Protein AF-0000000077540718 (afdb_homodimer)

Foldseek 3Di:
DAQEEEEEDCPLLRVLQVLLLLQPGDQAHEYEYEYPPVVSLVVSCVVCVVSHHYHYDYALCVRLLRYLHYEYEDAELVVVCCQAPPCCRHNLVNCPHPCVVCQQLHEYEYAYQYALVSQVVRQVSSVVSSRHGYKDWHWDDGSVLQNVLAIATQIFADDFDPDPPGDPSNVVVLVSNSSRHDNVRYHHQHHRSRSSVVQLVVLLCLLLLLLVLLVVLLVCVVVPDDSQVVLVVCCVDPNNDDCCQAQNLAAPNHCNHCNVVVQADADALLCSLVSLVSNCVVCVVVPHHPVSSVVSNVLSVVLNPDPSRGNGHNSCVSVVVPRDRD/DAQEEEEEDCPLLRVLQLLLLLQPGDQAHEYEYEYPPVVSLVVSCVVCVVSHHYHYDYALCVRLLRYLHYEYEDAELVVVCCQAPPCCRHVLVNCPHPCVVCQQLHEYEYAYQYALVSQVVRQVSSVVSSRHGYKDWHWDDGSVLQNVLAIATQIFADDFDPDPPGDPSNVVVLVSNSSRHDNVRYHHQHHRSRSSVVQLVVLLCLLLLLLVLLVVLLVCVVVPDDSQVVLVVCCVDPNNDDCCQAQNLAAPNHCNHCNVVVQADADALLCSLVSLVSNCVVCVVVPHHPVSSVVSNVLSVVLNPDPSRGNGHNSCVSVVVPRDRD

pLDDT: mean 96.02, std 6.35, range [50.97, 98.94]

Organism: Fusarium solani (NCBI:txid169388)

Solvent-accessible surface area (backbone atoms only — not comparable to full-atom values): 31619 Å² total; per-residue (Å²): 85,86,66,14,34,17,41,36,28,52,51,78,50,25,42,25,31,51,51,28,35,57,72,62,44,59,52,86,30,43,39,32,35,31,43,97,55,56,67,49,48,54,52,47,42,72,72,49,38,87,63,28,52,58,43,79,48,94,33,45,15,56,29,47,59,52,16,38,34,35,38,35,36,53,86,37,50,68,50,50,45,43,42,40,61,29,78,78,43,0,33,62,54,29,58,84,40,96,50,39,90,48,21,71,63,20,36,33,44,35,32,39,77,45,52,43,66,57,51,41,53,52,33,49,54,32,45,75,64,50,50,22,47,56,28,35,30,22,67,45,66,58,51,67,18,18,58,70,23,50,15,32,33,27,26,8,32,61,71,77,65,90,49,95,87,48,58,67,61,56,53,49,47,54,52,58,50,44,35,29,16,33,81,92,38,60,41,56,46,52,36,69,28,34,8,33,41,49,50,32,33,25,42,30,37,30,54,49,47,43,53,44,47,22,44,31,52,27,30,34,41,68,76,65,43,54,66,61,60,49,50,50,51,27,62,75,40,62,34,19,34,40,39,60,73,56,43,24,40,51,53,68,64,36,74,86,10,28,30,44,53,80,16,38,89,59,60,37,20,52,52,44,39,60,47,35,45,45,26,34,50,52,16,50,74,67,68,27,76,39,54,51,46,56,40,44,43,65,53,28,55,53,41,31,71,30,84,87,33,44,81,19,15,48,44,45,50,16,54,75,55,64,26,80,77,129,84,86,65,14,36,17,41,35,30,52,50,78,50,27,42,25,30,51,52,27,37,56,73,62,46,60,53,86,30,42,39,32,36,31,42,97,55,56,67,47,50,53,53,49,40,71,72,48,38,87,62,28,53,60,44,79,49,93,32,43,14,56,30,47,59,53,17,39,33,36,37,35,35,52,88,37,51,68,50,50,45,44,41,39,62,29,79,77,44,0,34,60,54,28,58,82,38,96,50,38,91,49,23,70,63,20,37,35,42,36,32,37,76,47,52,42,66,58,50,42,53,53,33,48,53,32,46,77,66,50,51,22,49,55,29,34,29,21,64,46,64,55,50,68,17,18,56,70,22,52,15,31,33,30,26,8,31,63,71,76,65,92,48,94,85,48,57,68,61,57,52,49,49,54,54,57,50,44,35,27,15,33,82,91,36,60,44,57,44,52,35,70,28,33,9,33,40,49,50,30,32,26,41,30,36,29,53,47,47,44,53,44,47,23,45,32,52,27,32,32,42,67,75,66,42,55,67,59,60,50,50,51,51,27,62,74,41,63,34,19,34,40,39,59,72,55,43,24,39,52,53,69,65,35,73,86,9,26,31,44,53,80,15,37,80,67,60,39,21,52,52,44,39,59,47,34,44,45,27,34,52,52,16,50,74,67,67,28,77,40,55,50,46,55,41,42,41,65,52,28,56,52,41,32,72,29,82,87,33,42,81,19,15,49,43,43,50,16,54,75,53,64,26,79,78,129

InterPro domains:
  IPR002204 3-hydroxyisobutyrate dehydrogenase-related, conserved site [PS00895] (7-20)
  IPR006115 6-phosphogluconate dehydrogenase, NADP-binding [PF03446] (4-171)
  IPR008927 6-phosphogluconate dehydrogenase-like, C-terminal domain superfamily [SSF48179] (192-322)
  IPR013328 6-phosphogluconate dehydrogenase, domain 2 [G3DSA:1.10.1040.10] (197-323)
  IPR015815 3-hydroxyisobutyrate dehydrogenase-related [PIRSF000103] (1-318)
  IPR029154 3-hydroxyisobutyrate dehydrogenase-like, NAD-binding domain [PF14833] (193-320)
  IPR036291 NAD(P)-binding domain superfamily [SSF51735] (4-159)

Sequence (652 aa):
MENNIGFIGLGAMGYGMATNVRKQMDANATLYINDVFRPSCERFKDEFGHLGPIETVDSARSVAEKALTVISIVPSGGNVREVYLDAFNGILAARSSTAEPLNAQRLYLECSTIDVATAKDVGNALSQANMGLYVDSPVSGGVPAADKGTLSFLIGAPDVEDGAESDPVLKRLRLVAGYMGAADKAFFCGGLGNGLAAKICNNYLSCTILLANCEAMATGRRLGLDKHLLHKIIHNSTGQNFMADHVAPVPGVVPHAPSSNNYKLGFKSQMLPKDVGLGVDAARSVGIVPTIGEAAMTVFEKVAVDKECMDRDGSIIYKYLGGPLDMENNIGFIGLGAMGYGMATNVRKQMDANATLYINDVFRPSCERFKDEFGHLGPIETVDSARSVAEKALTVISIVPSGGNVREVYLDAFNGILAARSSTAEPLNAQRLYLECSTIDVATAKDVGNALSQANMGLYVDSPVSGGVPAADKGTLSFLIGAPDVEDGAESDPVLKRLRLVAGYMGAADKAFFCGGLGNGLAAKICNNYLSCTILLANCEAMATGRRLGLDKHLLHKIIHNSTGQNFMADHVAPVPGVVPHAPSSNNYKLGFKSQMLPKDVGLGVDAARSVGIVPTIGEAAMTVFEKVAVDKECMDRDGSIIYKYLGGPLD

Structure (mmCIF, N/CA/C/O backbone):
data_AF-0000000077540718-model_v1
#
loop_
_entity.id
_entity.type
_entity.pdbx_description
1 polymer '3-hydroxyisobutyrate dehydrogenase'
#
loop_
_atom_site.group_PDB
_atom_site.id
_atom_site.type_symbol
_atom_site.label_atom_id
_atom_site.label_alt_id
_atom_site.label_comp_id
_atom_site.label_asym_id
_atom_site.label_entity_id
_atom_site.label_seq_id
_atom_site.pdbx_PDB_ins_code
_atom_site.Cartn_x
_atom_site.Cartn_y
_atom_site.Cartn_z
_atom_site.occupancy
_atom_site.B_iso_or_equiv
_atom_site.auth_seq_id
_atom_site.auth_comp_id
_atom_site.auth_asym_id
_atom_site.auth_atom_id
_atom_site.pdbx_PDB_model_num
ATOM 1 N N . MET A 1 1 ? 6.879 -45.812 -10.992 1 78.12 1 MET A N 1
ATOM 2 C CA . MET A 1 1 ? 6.266 -44.625 -11.625 1 78.12 1 MET A CA 1
ATOM 3 C C . MET A 1 1 ? 5.492 -43.812 -10.602 1 78.12 1 MET A C 1
ATOM 5 O O . MET A 1 1 ? 5.516 -42.562 -10.656 1 78.12 1 MET A O 1
ATOM 9 N N . GLU A 1 2 ? 4.988 -44.562 -9.555 1 80.69 2 GLU A N 1
ATOM 10 C CA . GLU A 1 2 ? 4.117 -43.906 -8.578 1 80.69 2 GLU A CA 1
ATOM 11 C C . GLU A 1 2 ? 4.887 -42.906 -7.734 1 80.69 2 GLU A C 1
ATOM 13 O O . GLU A 1 2 ? 4.355 -41.844 -7.387 1 80.69 2 GLU A O 1
ATOM 18 N N . ASN A 1 3 ? 6.148 -43.125 -7.625 1 90.88 3 ASN A N 1
ATOM 19 C CA . ASN A 1 3 ? 6.938 -42.25 -6.766 1 90.88 3 ASN A CA 1
ATOM 20 C C . ASN A 1 3 ? 7.805 -41.281 -7.582 1 90.88 3 ASN A C 1
ATOM 22 O O . ASN A 1 3 ? 8.453 -40.406 -7.023 1 90.88 3 ASN A O 1
ATOM 26 N N . ASN A 1 4 ? 7.781 -41.5 -8.914 1 97 4 ASN A N 1
ATOM 27 C CA . ASN A 1 4 ? 8.523 -40.594 -9.758 1 97 4 ASN A CA 1
ATOM 28 C C . ASN A 1 4 ? 7.867 -39.219 -9.812 1 97 4 ASN A C 1
ATOM 30 O O . ASN A 1 4 ? 6.645 -39.094 -9.688 1 97 4 ASN A O 1
ATOM 34 N N . ILE A 1 5 ? 8.695 -38.219 -9.93 1 98.62 5 ILE A N 1
ATOM 35 C CA . ILE A 1 5 ? 8.203 -36.844 -10.078 1 98.62 5 ILE A CA 1
ATOM 36 C C . ILE A 1 5 ? 8.789 -36.219 -11.344 1 98.62 5 ILE A C 1
ATOM 38 O O . ILE A 1 5 ? 9.945 -36.469 -11.688 1 98.62 5 ILE A O 1
ATOM 42 N N . GLY A 1 6 ? 7.996 -35.594 -12.125 1 98.75 6 GLY A N 1
ATOM 43 C CA . GLY A 1 6 ? 8.438 -34.781 -13.242 1 98.75 6 GLY A CA 1
ATOM 44 C C . GLY A 1 6 ? 8.508 -33.312 -12.906 1 98.75 6 GLY A C 1
ATOM 45 O O . GLY A 1 6 ? 7.641 -32.781 -12.195 1 98.75 6 GLY A O 1
ATOM 46 N N . PHE A 1 7 ? 9.539 -32.594 -13.359 1 98.94 7 PHE A N 1
ATOM 47 C CA . PHE A 1 7 ? 9.68 -31.156 -13.18 1 98.94 7 PHE A CA 1
ATOM 48 C C . PHE A 1 7 ? 9.969 -30.469 -14.508 1 98.94 7 PHE A C 1
ATOM 50 O O . PHE A 1 7 ? 10.977 -30.75 -15.156 1 98.94 7 PHE A O 1
ATOM 57 N N . ILE A 1 8 ? 9.055 -29.594 -14.898 1 98.88 8 ILE A N 1
ATOM 58 C CA . ILE A 1 8 ? 9.172 -28.891 -16.172 1 98.88 8 ILE A CA 1
ATOM 59 C C . ILE A 1 8 ? 9.438 -27.406 -15.922 1 98.88 8 ILE A C 1
ATOM 61 O O . ILE A 1 8 ? 8.602 -26.703 -15.359 1 98.88 8 ILE A O 1
ATOM 65 N N . GLY A 1 9 ? 10.531 -26.891 -16.438 1 98.75 9 GLY A N 1
ATOM 66 C CA . GLY A 1 9 ? 10.961 -25.516 -16.219 1 98.75 9 GLY A CA 1
ATOM 67 C C . GLY A 1 9 ? 12.031 -25.391 -15.156 1 98.75 9 GLY A C 1
ATOM 68 O O . GLY A 1 9 ? 11.734 -25.484 -13.961 1 98.75 9 GLY A O 1
ATOM 69 N N . LEU A 1 10 ? 13.25 -25.156 -15.555 1 98.56 10 LEU A N 1
ATOM 70 C CA . LEU A 1 10 ? 14.383 -25.016 -14.648 1 98.56 10 LEU A CA 1
ATOM 71 C C . LEU A 1 10 ? 15.023 -23.641 -14.773 1 98.56 10 LEU A C 1
ATOM 73 O O . LEU A 1 10 ? 16.25 -23.531 -14.898 1 98.56 10 LEU A O 1
ATOM 77 N N . GLY A 1 11 ? 14.094 -22.641 -14.859 1 96.31 11 GLY A N 1
ATOM 78 C CA . GLY A 1 11 ? 14.539 -21.266 -14.82 1 96.31 11 GLY A CA 1
ATOM 79 C C . GLY A 1 11 ? 14.898 -20.797 -13.422 1 96.31 11 GLY A C 1
AT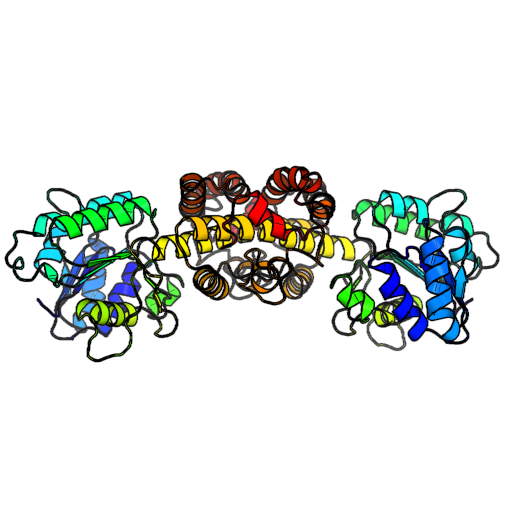OM 80 O O . GLY A 1 11 ? 15.281 -21.594 -12.57 1 96.31 11 GLY A O 1
ATOM 81 N N . ALA A 1 12 ? 14.773 -19.531 -13.203 1 92.75 12 ALA A N 1
ATOM 82 C CA . ALA A 1 12 ? 15.195 -18.906 -11.953 1 92.75 12 ALA A CA 1
ATOM 83 C C . ALA A 1 12 ? 14.477 -19.516 -10.758 1 92.75 12 ALA A C 1
ATOM 85 O O . ALA A 1 12 ? 15.102 -19.844 -9.742 1 92.75 12 ALA A O 1
ATOM 86 N N . MET A 1 13 ? 13.188 -19.703 -10.867 1 96 13 MET A N 1
ATOM 87 C CA . MET A 1 13 ? 12.391 -20.266 -9.781 1 96 13 MET A CA 1
ATOM 88 C C . MET A 1 13 ? 12.484 -21.781 -9.773 1 96 13 MET A C 1
ATOM 90 O O . MET A 1 13 ? 12.727 -22.391 -8.727 1 96 13 MET A O 1
ATOM 94 N N . GLY A 1 14 ? 12.367 -22.375 -10.945 1 98.56 14 GLY A N 1
ATOM 95 C CA . GLY A 1 14 ? 12.266 -23.828 -11.07 1 98.56 14 GLY A CA 1
ATOM 96 C C . GLY A 1 14 ? 13.508 -24.547 -10.594 1 98.56 14 GLY A C 1
ATOM 97 O O . GLY A 1 14 ? 13.414 -25.656 -10.055 1 98.56 14 GLY A O 1
ATOM 98 N N . TYR A 1 15 ? 14.625 -23.938 -10.805 1 98.44 15 TYR A N 1
ATOM 99 C CA . TYR A 1 15 ? 15.875 -24.594 -10.438 1 98.44 15 TYR A CA 1
ATOM 100 C C . TYR A 1 15 ? 15.922 -24.891 -8.945 1 98.44 15 TYR A C 1
ATOM 102 O O . TYR A 1 15 ? 16.156 -26.031 -8.539 1 98.44 15 TYR A O 1
ATOM 110 N N . GLY A 1 16 ? 15.648 -23.891 -8.109 1 98.44 16 GLY A N 1
ATOM 111 C CA . GLY A 1 16 ? 15.617 -24.078 -6.668 1 98.44 16 GLY A CA 1
ATOM 112 C C . GLY A 1 16 ? 14.5 -25 -6.219 1 98.44 16 GLY A C 1
ATOM 113 O O . GLY A 1 16 ? 14.695 -25.844 -5.34 1 98.44 16 GLY A O 1
ATOM 114 N N . MET A 1 17 ? 13.359 -24.906 -6.848 1 98.81 17 MET A N 1
ATOM 115 C CA . MET A 1 17 ? 12.219 -25.75 -6.527 1 98.81 17 MET A CA 1
ATOM 116 C C . MET A 1 17 ? 12.539 -27.219 -6.805 1 98.81 17 MET A C 1
ATOM 118 O O . MET A 1 17 ? 12.328 -28.078 -5.941 1 98.81 17 MET A O 1
ATOM 122 N N . ALA A 1 18 ? 13.102 -27.5 -7.969 1 98.88 18 ALA A N 1
ATOM 123 C CA . ALA A 1 18 ? 13.453 -28.875 -8.352 1 98.88 18 ALA A CA 1
ATOM 124 C C . ALA A 1 18 ? 14.5 -29.453 -7.41 1 98.88 18 ALA A C 1
ATOM 126 O O . ALA A 1 18 ? 14.469 -30.641 -7.09 1 98.88 18 ALA A O 1
ATOM 127 N N . THR A 1 19 ? 15.422 -28.578 -6.996 1 98.75 19 THR A N 1
ATOM 128 C CA . THR A 1 19 ? 16.438 -29 -6.043 1 98.75 19 THR A CA 1
ATOM 129 C C . THR A 1 19 ? 15.797 -29.5 -4.75 1 98.75 19 THR A C 1
ATOM 131 O O . THR A 1 19 ? 16.141 -30.562 -4.242 1 98.75 19 THR A O 1
ATOM 134 N N . ASN A 1 20 ? 14.883 -28.766 -4.258 1 98.75 20 ASN A N 1
ATOM 135 C CA . ASN A 1 20 ? 14.219 -29.141 -3.012 1 98.75 20 ASN A CA 1
ATOM 136 C C . ASN A 1 20 ? 13.383 -30.406 -3.184 1 98.75 20 ASN A C 1
ATOM 138 O O . ASN A 1 20 ? 13.312 -31.234 -2.273 1 98.75 20 ASN A O 1
ATOM 142 N N . VAL A 1 21 ? 12.758 -30.562 -4.355 1 98.81 21 VAL A N 1
ATOM 143 C CA . VAL A 1 21 ? 12.016 -31.781 -4.652 1 98.81 21 VAL A CA 1
ATOM 144 C C . VAL A 1 21 ? 12.961 -32.969 -4.617 1 98.81 21 VAL A C 1
ATOM 146 O O . VAL A 1 21 ? 12.68 -33.969 -3.941 1 98.81 21 VAL A O 1
ATOM 149 N N . ARG A 1 22 ? 14.07 -32.875 -5.285 1 98.69 22 ARG A N 1
ATOM 150 C CA . ARG A 1 22 ? 15.016 -33.969 -5.348 1 98.69 22 ARG A CA 1
ATOM 151 C C . ARG A 1 22 ? 15.516 -34.344 -3.957 1 98.69 22 ARG A C 1
ATOM 153 O O . ARG A 1 22 ? 15.656 -35.531 -3.641 1 98.69 22 ARG A O 1
ATOM 160 N N . LYS A 1 23 ? 15.695 -33.375 -3.104 1 98.31 23 LYS A N 1
ATOM 161 C CA . LYS A 1 23 ? 16.203 -33.594 -1.753 1 98.31 23 LYS A CA 1
ATOM 162 C C . LYS A 1 23 ? 15.195 -34.344 -0.894 1 98.31 23 LYS A C 1
ATOM 164 O O . LYS A 1 23 ? 15.562 -35.094 -0.001 1 98.31 23 LYS A O 1
ATOM 169 N N . GLN A 1 24 ? 13.969 -34.156 -1.213 1 97.62 24 GLN A N 1
ATOM 170 C CA . GLN A 1 24 ? 12.945 -34.562 -0.272 1 97.62 24 GLN A CA 1
ATOM 171 C C . GLN A 1 24 ? 12.211 -35.812 -0.786 1 97.62 24 GLN A C 1
ATOM 173 O O . GLN A 1 24 ? 11.656 -36.594 0.001 1 97.62 24 GLN A O 1
ATOM 178 N N . MET A 1 25 ? 12.203 -36 -2.102 1 97.81 25 MET A N 1
ATOM 179 C CA . MET A 1 25 ? 11.453 -37.094 -2.668 1 97.81 25 MET A CA 1
ATOM 180 C C . MET A 1 25 ? 12.117 -38.438 -2.33 1 97.81 25 MET A C 1
ATOM 182 O O . MET A 1 25 ? 13.211 -38.469 -1.759 1 97.81 25 MET A O 1
ATOM 186 N N . ASP A 1 26 ? 11.43 -39.531 -2.625 1 96.5 26 ASP A N 1
ATOM 187 C CA . ASP A 1 26 ? 12.016 -40.844 -2.475 1 96.5 26 ASP A CA 1
ATOM 188 C C . ASP A 1 26 ? 13.352 -40.938 -3.205 1 96.5 26 ASP A C 1
ATOM 190 O O . ASP A 1 26 ? 13.414 -40.75 -4.422 1 96.5 26 ASP A O 1
ATOM 194 N N . ALA A 1 27 ? 14.359 -41.344 -2.465 1 95.75 27 ALA A N 1
ATOM 195 C CA . ALA A 1 27 ? 15.727 -41.344 -2.99 1 95.75 27 ALA A CA 1
ATOM 196 C C . ALA A 1 27 ? 15.883 -42.344 -4.125 1 95.75 27 ALA A C 1
ATOM 198 O O . ALA A 1 27 ? 16.75 -42.188 -4.988 1 95.75 27 ALA A O 1
ATOM 199 N N . ASN A 1 28 ? 14.992 -43.281 -4.09 1 96.88 28 ASN A N 1
ATOM 200 C CA . ASN A 1 28 ? 15.102 -44.344 -5.098 1 96.88 28 ASN A CA 1
ATOM 201 C C . ASN A 1 28 ? 14.25 -44.031 -6.32 1 96.88 28 ASN A C 1
ATOM 203 O O . ASN A 1 28 ? 14.367 -44.688 -7.352 1 96.88 28 ASN A O 1
ATOM 207 N N . ALA A 1 29 ? 13.406 -43.031 -6.227 1 97.94 29 ALA A N 1
ATOM 208 C CA . ALA A 1 29 ? 12.562 -42.656 -7.355 1 97.94 29 ALA A CA 1
ATOM 209 C C . ALA A 1 29 ? 13.305 -41.719 -8.312 1 97.94 29 ALA A C 1
ATOM 211 O O . ALA A 1 29 ? 14.305 -41.125 -7.934 1 97.94 29 ALA A O 1
ATOM 212 N N . THR A 1 30 ? 12.852 -41.656 -9.516 1 98.56 30 THR A N 1
ATOM 213 C CA . THR A 1 30 ? 13.516 -40.844 -10.531 1 98.56 30 THR A CA 1
ATOM 214 C C . THR A 1 30 ? 12.844 -39.469 -10.648 1 98.56 30 THR A C 1
ATOM 216 O O . THR A 1 30 ? 11.617 -39.375 -10.648 1 98.56 30 THR A O 1
ATOM 219 N N . LEU A 1 31 ? 13.648 -38.469 -10.617 1 98.81 31 LEU A N 1
ATOM 220 C CA . LEU A 1 31 ? 13.195 -37.125 -11.016 1 98.81 31 LEU A CA 1
ATOM 221 C C . LEU A 1 31 ? 13.414 -36.906 -12.508 1 98.81 31 LEU A C 1
ATOM 223 O O . LEU A 1 31 ? 14.547 -36.844 -12.977 1 98.81 31 LEU A O 1
ATOM 227 N N . TYR A 1 32 ? 12.359 -36.812 -13.227 1 98.75 32 TYR A N 1
ATOM 228 C CA . TYR A 1 32 ? 12.438 -36.5 -14.656 1 98.75 32 TYR A CA 1
ATOM 229 C C . TYR A 1 32 ? 12.352 -35 -14.891 1 98.75 32 TYR A C 1
ATOM 231 O O . TYR A 1 32 ? 11.383 -34.375 -14.492 1 98.75 32 TYR A O 1
ATOM 239 N N . ILE A 1 33 ? 13.383 -34.406 -15.562 1 98.88 33 ILE A N 1
ATOM 240 C CA . ILE A 1 33 ? 13.43 -32.969 -15.703 1 98.88 33 ILE A CA 1
ATOM 241 C C . ILE A 1 33 ? 13.398 -32.594 -17.188 1 98.88 33 ILE A C 1
ATOM 243 O O . ILE A 1 33 ? 13.914 -33.344 -18.031 1 98.88 33 ILE A O 1
ATOM 247 N N . ASN A 1 34 ? 12.695 -31.531 -17.484 1 98.75 34 ASN A N 1
ATOM 248 C CA . ASN A 1 34 ? 12.57 -30.969 -18.828 1 98.75 34 ASN A CA 1
ATOM 249 C C . ASN A 1 34 ? 12.633 -29.438 -18.797 1 98.75 34 ASN A C 1
ATOM 251 O O . ASN A 1 34 ? 12.031 -28.812 -17.938 1 98.75 34 ASN A O 1
ATOM 255 N N . ASP A 1 35 ? 13.43 -28.844 -19.656 1 98.44 35 ASP A N 1
ATOM 256 C CA . ASP A 1 35 ? 13.508 -27.406 -19.922 1 98.44 35 ASP A CA 1
ATOM 257 C C . ASP A 1 35 ? 13.805 -27.125 -21.391 1 98.44 35 ASP A C 1
ATOM 259 O O . ASP A 1 35 ? 14.57 -27.859 -22.016 1 98.44 35 ASP A O 1
ATOM 263 N N . VAL A 1 36 ? 13.211 -26.094 -21.906 1 96.69 36 VAL A N 1
ATOM 264 C CA . VAL A 1 36 ? 13.445 -25.734 -23.297 1 96.69 36 VAL A CA 1
ATOM 265 C C . VAL A 1 36 ? 14.914 -25.359 -23.5 1 96.69 36 VAL A C 1
ATOM 267 O O . VAL A 1 36 ? 15.445 -25.484 -24.609 1 96.69 36 VAL A O 1
ATOM 270 N N . PHE A 1 37 ? 15.547 -24.906 -22.438 1 96.94 37 PHE A N 1
ATOM 271 C CA . PHE A 1 37 ? 16.984 -24.641 -22.438 1 96.94 37 PHE A CA 1
ATOM 272 C C . PHE A 1 37 ? 17.75 -25.828 -21.875 1 96.94 37 PHE A C 1
ATOM 274 O O . PHE A 1 37 ? 18.078 -25.844 -20.688 1 96.94 37 PHE A O 1
ATOM 281 N N . ARG A 1 38 ? 18.266 -26.719 -22.625 1 96.25 38 ARG A N 1
ATOM 282 C CA . ARG A 1 38 ? 18.828 -28.016 -22.281 1 96.25 38 ARG A CA 1
ATOM 283 C C . ARG A 1 38 ? 19.984 -27.859 -21.312 1 96.25 38 ARG A C 1
ATOM 285 O O . ARG A 1 38 ? 20.172 -28.672 -20.406 1 96.25 38 ARG A O 1
ATOM 292 N N . PRO A 1 39 ? 20.766 -26.844 -21.453 1 97.75 39 PRO A N 1
ATOM 293 C CA . PRO A 1 39 ? 21.906 -26.703 -20.547 1 97.75 39 PRO A CA 1
ATOM 294 C C . PRO A 1 39 ? 21.484 -26.578 -19.078 1 97.75 39 PRO A C 1
ATOM 296 O O . PRO A 1 39 ? 22.234 -26.969 -18.188 1 97.75 39 PRO A O 1
ATOM 299 N N . SER A 1 40 ? 20.312 -26.078 -18.844 1 98.12 40 SER A N 1
ATOM 300 C CA . SER A 1 40 ? 19.812 -26.031 -17.469 1 98.12 40 SER A CA 1
ATOM 301 C C . SER A 1 40 ? 19.625 -27.438 -16.906 1 98.12 40 SER A C 1
ATOM 303 O O . SER A 1 40 ? 19.906 -27.672 -15.727 1 98.12 40 SER A O 1
ATOM 305 N N . CYS A 1 41 ? 19.172 -28.359 -17.703 1 98.44 41 CYS A N 1
ATOM 306 C CA . CYS A 1 41 ? 18.984 -29.75 -17.281 1 98.44 41 CYS A CA 1
ATOM 307 C C . CYS A 1 41 ? 20.312 -30.422 -17 1 98.44 41 CYS A C 1
ATOM 309 O O . CYS A 1 41 ? 20.469 -31.141 -16.016 1 98.44 41 CYS A O 1
ATOM 311 N N . GLU A 1 42 ? 21.234 -30.156 -17.906 1 98.06 42 GLU A N 1
ATOM 312 C CA . GLU A 1 42 ? 22.562 -30.766 -17.75 1 98.06 42 GLU A CA 1
ATOM 313 C C . GLU A 1 42 ? 23.234 -30.297 -16.453 1 98.06 42 GLU A C 1
ATOM 315 O O . GLU A 1 42 ? 23.781 -31.094 -15.703 1 98.06 42 GLU A O 1
ATOM 320 N N . ARG A 1 43 ? 23.141 -29 -16.266 1 98.5 43 ARG A N 1
ATOM 321 C CA . ARG A 1 43 ? 23.719 -28.438 -15.047 1 98.5 43 ARG A CA 1
ATOM 322 C C . ARG A 1 43 ? 23.047 -29.031 -13.812 1 98.5 43 ARG A C 1
ATOM 324 O O . ARG A 1 43 ? 23.734 -29.359 -12.836 1 98.5 43 ARG A O 1
ATOM 331 N N . PHE A 1 44 ? 21.797 -29.188 -13.852 1 98.75 44 PHE A N 1
ATOM 332 C CA . PHE A 1 44 ? 21.031 -29.719 -12.727 1 98.75 44 PHE A CA 1
ATOM 333 C C . PHE A 1 44 ? 21.453 -31.141 -12.43 1 98.75 44 PHE A C 1
ATOM 335 O O . PHE A 1 44 ? 21.672 -31.5 -11.266 1 98.75 44 PHE A O 1
ATOM 342 N N . LYS A 1 45 ? 21.516 -31.969 -13.406 1 98.19 45 LYS A N 1
ATOM 343 C CA . LYS A 1 45 ? 21.922 -33.375 -13.25 1 98.19 45 LYS A CA 1
ATOM 344 C C . LYS A 1 45 ? 23.328 -33.469 -12.688 1 98.19 45 LYS A C 1
ATOM 346 O O . LYS A 1 45 ? 23.594 -34.312 -11.82 1 98.19 45 LYS A O 1
ATOM 351 N N . ASP A 1 46 ? 24.203 -32.656 -13.172 1 98.06 46 ASP A N 1
ATOM 352 C CA . ASP A 1 46 ? 25.594 -32.688 -12.711 1 98.06 46 ASP A CA 1
ATOM 353 C C . ASP A 1 46 ? 25.672 -32.312 -11.227 1 98.06 46 ASP A C 1
ATOM 355 O O . ASP A 1 46 ? 26.438 -32.906 -10.477 1 98.06 46 ASP A O 1
ATOM 359 N N . GLU A 1 47 ? 24.875 -31.359 -10.883 1 98.25 47 GLU A N 1
ATOM 360 C CA . GLU A 1 47 ? 24.984 -30.828 -9.531 1 98.25 47 GLU A CA 1
ATOM 361 C C . GLU A 1 47 ? 24.266 -31.719 -8.516 1 98.25 47 GLU A C 1
ATOM 363 O O . GLU A 1 47 ? 24.703 -31.844 -7.375 1 98.25 47 GLU A O 1
ATOM 368 N N . PHE A 1 48 ? 23.203 -32.406 -8.938 1 98.19 48 PHE A N 1
ATOM 369 C CA . PHE A 1 48 ? 22.359 -33 -7.914 1 98.19 48 PHE A CA 1
ATOM 370 C C . PHE A 1 48 ? 22.156 -34.5 -8.18 1 98.19 48 PHE A C 1
ATOM 372 O O . PHE A 1 48 ? 21.422 -35.156 -7.457 1 98.19 48 PHE A O 1
ATOM 379 N N . GLY A 1 49 ? 22.812 -35.031 -9.172 1 97.25 49 GLY A N 1
ATOM 380 C CA . GLY A 1 49 ? 22.688 -36.438 -9.523 1 97.25 49 GLY A CA 1
ATOM 381 C C . GLY A 1 49 ? 23.094 -37.375 -8.406 1 97.25 49 GLY A C 1
ATOM 382 O O . GLY A 1 49 ? 22.688 -38.531 -8.383 1 97.25 49 GLY A O 1
ATOM 383 N N . HIS A 1 50 ? 23.875 -36.875 -7.5 1 97.31 50 HIS A N 1
ATOM 384 C CA . HIS A 1 50 ? 24.359 -37.688 -6.398 1 97.31 50 HIS A CA 1
ATOM 385 C C . HIS A 1 50 ? 23.266 -37.938 -5.375 1 97.31 50 HIS A C 1
ATOM 387 O O . HIS A 1 50 ? 23.359 -38.875 -4.562 1 97.31 50 HIS A O 1
ATOM 393 N N . LEU A 1 51 ? 22.172 -37.219 -5.402 1 97.38 51 LEU A N 1
ATOM 394 C CA . LEU A 1 51 ? 21.094 -37.312 -4.422 1 97.38 51 LEU A CA 1
ATOM 395 C C . LEU A 1 51 ? 20.125 -38.438 -4.793 1 97.38 51 LEU A C 1
ATOM 397 O O . LEU A 1 51 ? 19.359 -38.906 -3.953 1 97.38 51 LEU A O 1
ATOM 401 N N . GLY A 1 52 ? 20.141 -38.875 -6.039 1 97.44 52 GLY A N 1
ATOM 402 C CA . GLY A 1 52 ? 19.25 -39.875 -6.605 1 97.44 52 GLY A CA 1
ATOM 403 C C . GLY A 1 52 ? 19.156 -39.812 -8.117 1 97.44 52 GLY A C 1
ATOM 404 O O . GLY A 1 52 ? 19.766 -38.938 -8.742 1 97.44 52 GLY A O 1
ATOM 405 N N . PRO A 1 53 ? 18.422 -40.719 -8.688 1 98.31 53 PRO A N 1
ATOM 406 C CA . PRO A 1 53 ? 18.344 -40.719 -10.148 1 98.31 53 PRO A CA 1
ATOM 407 C C . PRO A 1 53 ? 17.656 -39.5 -10.711 1 98.31 53 PRO A C 1
ATOM 409 O O . PRO A 1 53 ? 16.562 -39.125 -10.266 1 98.31 53 PRO A O 1
ATOM 412 N N . ILE A 1 54 ? 18.312 -38.844 -11.625 1 98.69 54 ILE A N 1
ATOM 413 C CA . ILE A 1 54 ? 17.797 -37.719 -12.391 1 98.69 54 ILE A CA 1
ATOM 414 C C . ILE A 1 54 ? 17.922 -38 -13.883 1 98.69 54 ILE A C 1
ATOM 416 O O . ILE A 1 54 ? 19 -38.344 -14.367 1 98.69 54 ILE A O 1
ATOM 420 N N . GLU A 1 55 ? 16.875 -37.906 -14.578 1 98.56 55 GLU A N 1
ATOM 421 C CA . GLU A 1 55 ? 16.891 -38.156 -16.016 1 98.56 55 GLU A CA 1
ATOM 422 C C . GLU A 1 55 ? 16.359 -36.938 -16.781 1 98.56 55 GLU A C 1
ATOM 424 O O . GLU A 1 55 ? 15.289 -36.406 -16.453 1 98.56 55 GLU A O 1
ATOM 429 N N . THR A 1 56 ? 17.094 -36.5 -17.766 1 98.5 56 THR A N 1
ATOM 430 C CA . THR A 1 56 ? 16.625 -35.438 -18.672 1 98.5 56 THR A CA 1
ATOM 431 C C . THR A 1 56 ? 15.789 -36.031 -19.797 1 98.5 56 THR A C 1
ATOM 433 O O . THR A 1 56 ? 16.188 -37 -20.438 1 98.5 56 THR A O 1
ATOM 436 N N . VAL A 1 57 ? 14.68 -35.438 -19.984 1 97.75 57 VAL A N 1
ATOM 437 C CA . VAL A 1 57 ? 13.844 -35.906 -21.094 1 97.75 57 VAL A CA 1
ATOM 438 C C . VAL A 1 57 ? 13.562 -34.719 -22.031 1 97.75 57 VAL A C 1
ATOM 440 O O . VAL A 1 57 ? 13.758 -33.562 -21.672 1 97.75 57 VAL A O 1
ATOM 443 N N . ASP A 1 58 ? 12.945 -34.969 -23.219 1 96.12 58 ASP A N 1
ATOM 444 C CA . ASP A 1 58 ? 13.008 -34 -24.297 1 96.12 58 ASP A CA 1
ATOM 445 C C . ASP A 1 58 ? 11.664 -33.312 -24.484 1 96.12 58 ASP A C 1
ATOM 447 O O . ASP A 1 58 ? 11.555 -32.375 -25.297 1 96.12 58 ASP A O 1
ATOM 451 N N . SER A 1 59 ? 10.641 -33.781 -23.766 1 97.81 59 SER A N 1
ATOM 452 C CA . SER A 1 59 ? 9.328 -33.156 -23.922 1 97.81 59 SER A CA 1
ATOM 453 C C . SER A 1 59 ? 8.484 -33.312 -22.672 1 97.81 59 SER A C 1
ATOM 455 O O . SER A 1 59 ? 8.742 -34.188 -21.844 1 97.81 59 SER A O 1
ATOM 457 N N . ALA A 1 60 ? 7.449 -32.438 -22.594 1 98.56 60 ALA A N 1
ATOM 458 C CA . ALA A 1 60 ? 6.488 -32.562 -21.5 1 98.56 60 ALA A CA 1
ATOM 459 C C . ALA A 1 60 ? 5.746 -33.906 -21.578 1 98.56 60 ALA A C 1
ATOM 461 O O . ALA A 1 60 ? 5.434 -34.5 -20.547 1 98.56 60 ALA A O 1
ATOM 462 N N . ARG A 1 61 ? 5.508 -34.375 -22.781 1 98 61 ARG A N 1
ATOM 463 C CA . ARG A 1 61 ? 4.895 -35.688 -22.984 1 98 61 ARG A CA 1
ATOM 464 C C . ARG A 1 61 ? 5.73 -36.781 -22.328 1 98 61 ARG A C 1
ATOM 466 O O . ARG A 1 61 ? 5.199 -37.625 -21.609 1 98 61 ARG A O 1
ATOM 473 N N . SER A 1 62 ? 7.016 -36.719 -22.578 1 97.62 62 SER A N 1
ATOM 474 C CA . SER A 1 62 ? 7.914 -37.719 -22.047 1 97.62 62 SER A CA 1
ATOM 475 C C . SER A 1 62 ? 7.922 -37.719 -20.516 1 97.62 62 SER A C 1
ATOM 477 O O . SER A 1 62 ? 8.016 -38.75 -19.875 1 97.62 62 SER A O 1
ATOM 479 N N . VAL A 1 63 ? 7.812 -36.531 -19.938 1 97.81 63 VAL A N 1
ATOM 480 C CA . VAL A 1 63 ? 7.715 -36.406 -18.484 1 97.81 63 VAL A CA 1
ATOM 481 C C . VAL A 1 63 ? 6.465 -37.125 -17.984 1 97.81 63 VAL A C 1
ATOM 483 O O . VAL A 1 63 ? 6.535 -37.938 -17.062 1 97.81 63 VAL A O 1
ATOM 486 N N . ALA A 1 64 ? 5.379 -36.875 -18.656 1 96.81 64 ALA A N 1
ATOM 487 C CA . ALA A 1 64 ? 4.09 -37.406 -18.234 1 96.81 64 ALA A CA 1
ATOM 488 C C . ALA A 1 64 ? 4.027 -38.906 -18.438 1 96.81 64 ALA A C 1
ATOM 490 O O . ALA A 1 64 ? 3.324 -39.625 -17.703 1 96.81 64 ALA A O 1
ATOM 491 N N . GLU A 1 65 ? 4.805 -39.438 -19.312 1 96.12 65 GLU A N 1
ATOM 492 C CA . GLU A 1 65 ? 4.832 -40.875 -19.562 1 96.12 65 GLU A CA 1
ATOM 493 C C . GLU A 1 65 ? 5.594 -41.625 -18.469 1 96.12 65 GLU A C 1
ATOM 495 O O . GLU A 1 65 ? 5.453 -42.844 -18.312 1 96.12 65 GLU A O 1
ATOM 500 N N . LYS A 1 66 ? 6.285 -40.812 -17.672 1 96.12 66 LYS A N 1
ATOM 501 C CA . LYS A 1 66 ? 7.211 -41.469 -16.75 1 96.12 66 LYS A CA 1
ATOM 502 C C . LYS A 1 66 ? 6.895 -41.125 -15.297 1 96.12 66 LYS A C 1
ATOM 504 O O . LYS A 1 66 ? 7.383 -41.781 -14.367 1 96.12 66 LYS A O 1
ATOM 509 N N . ALA A 1 67 ? 6.078 -40.156 -15.102 1 96.62 67 ALA A N 1
ATOM 510 C CA . ALA A 1 67 ? 5.777 -39.688 -13.75 1 96.62 67 ALA A CA 1
ATOM 511 C C . ALA A 1 67 ? 4.293 -39.375 -13.594 1 96.62 67 ALA A C 1
ATOM 513 O O . ALA A 1 67 ? 3.686 -38.781 -14.484 1 96.62 67 ALA A O 1
ATOM 514 N N . LEU A 1 68 ? 3.734 -39.719 -12.453 1 95.19 68 LEU A N 1
ATOM 515 C CA . LEU A 1 68 ? 2.326 -39.438 -12.18 1 95.19 68 LEU A CA 1
ATOM 516 C C . LEU A 1 68 ? 2.15 -38.094 -11.531 1 95.19 68 LEU A C 1
ATOM 518 O O . LEU A 1 68 ? 1.04 -37.531 -11.492 1 95.19 68 LEU A O 1
ATOM 522 N N . THR A 1 69 ? 3.219 -37.531 -10.938 1 97.94 69 THR A N 1
ATOM 523 C CA . THR A 1 69 ? 3.234 -36.188 -10.383 1 97.94 69 THR A CA 1
ATOM 524 C C . THR A 1 69 ? 4.152 -35.281 -11.195 1 97.94 69 THR A C 1
ATOM 526 O O . THR A 1 69 ? 5.336 -35.562 -11.359 1 97.94 69 THR A O 1
ATOM 529 N N . VAL A 1 70 ? 3.545 -34.219 -11.766 1 98.69 70 VAL A N 1
ATOM 530 C CA . VAL A 1 70 ? 4.316 -33.312 -12.578 1 98.69 70 VAL A CA 1
ATOM 531 C C . VAL A 1 70 ? 4.188 -31.891 -12 1 98.69 70 VAL A C 1
ATOM 533 O O . VAL A 1 70 ? 3.084 -31.438 -11.695 1 98.69 70 VAL A O 1
ATOM 536 N N . ILE A 1 71 ? 5.324 -31.219 -11.797 1 98.94 71 ILE A N 1
ATOM 537 C CA . ILE A 1 71 ? 5.398 -29.812 -11.406 1 98.94 71 ILE A CA 1
ATOM 538 C C . ILE A 1 71 ? 5.906 -28.984 -12.578 1 98.94 71 ILE A C 1
ATOM 540 O O . ILE A 1 71 ? 6.859 -29.359 -13.266 1 98.94 71 ILE A O 1
ATOM 544 N N . SER A 1 72 ? 5.242 -27.938 -12.914 1 98.94 72 SER A N 1
ATOM 545 C CA . SER A 1 72 ? 5.703 -27.062 -13.984 1 98.94 72 SER A CA 1
ATOM 546 C C . SER A 1 72 ? 5.711 -25.594 -13.539 1 98.94 72 SER A C 1
ATOM 548 O O . SER A 1 72 ? 4.867 -25.188 -12.734 1 98.94 72 SER A O 1
ATOM 550 N N . ILE A 1 73 ? 6.668 -24.828 -13.977 1 98.81 73 ILE A N 1
ATOM 551 C CA . ILE A 1 73 ? 6.773 -23.391 -13.789 1 98.81 73 ILE A CA 1
ATOM 552 C C . ILE A 1 73 ? 7.504 -22.766 -14.977 1 98.81 73 ILE A C 1
ATOM 554 O O . ILE A 1 73 ? 8.711 -22.953 -15.133 1 98.81 73 ILE A O 1
ATOM 558 N N . VAL A 1 74 ? 6.723 -22.156 -15.859 1 98.38 74 VAL A N 1
ATOM 559 C CA . VAL A 1 74 ? 7.215 -21.609 -17.109 1 98.38 74 VAL A CA 1
ATOM 560 C C . VAL A 1 74 ? 6.766 -20.156 -17.25 1 98.38 74 VAL A C 1
ATOM 562 O O . VAL A 1 74 ? 5.949 -19.672 -16.453 1 98.38 74 VAL A O 1
ATOM 565 N N . PRO A 1 75 ? 7.223 -19.344 -18.125 1 95.5 75 PRO A N 1
ATOM 566 C CA . PRO A 1 75 ? 7.168 -17.875 -18.094 1 95.5 75 PRO A CA 1
ATOM 567 C C . PRO A 1 75 ? 5.777 -17.328 -18.391 1 95.5 75 PRO A C 1
ATOM 569 O O . PRO A 1 75 ? 5.43 -16.234 -17.953 1 95.5 75 PRO A O 1
ATOM 572 N N . SER A 1 76 ? 4.941 -18.062 -19.234 1 96.81 76 SER A N 1
ATOM 573 C CA . SER A 1 76 ? 3.732 -17.406 -19.719 1 96.81 76 SER A CA 1
ATOM 574 C C . SER A 1 76 ? 2.605 -18.422 -19.922 1 96.81 76 SER A C 1
ATOM 576 O O . SER A 1 76 ? 2.84 -19.625 -19.938 1 96.81 76 SER A O 1
ATOM 578 N N . GLY A 1 77 ? 1.432 -17.859 -20.094 1 97.88 77 GLY A N 1
ATOM 579 C CA . GLY A 1 77 ? 0.29 -18.703 -20.453 1 97.88 77 GLY A CA 1
ATOM 580 C C . GLY A 1 77 ? 0.486 -19.469 -21.734 1 97.88 77 GLY A C 1
ATOM 581 O O . GLY A 1 77 ? 0.057 -20.625 -21.844 1 97.88 77 GLY A O 1
ATOM 582 N N . GLY A 1 78 ? 1.108 -18.797 -22.672 1 98.06 78 GLY A N 1
ATOM 583 C CA . GLY A 1 78 ? 1.44 -19.5 -23.906 1 98.06 78 GLY A CA 1
ATOM 584 C C . GLY A 1 78 ? 2.336 -20.703 -23.688 1 98.06 78 GLY A C 1
ATOM 585 O O . GLY A 1 78 ? 2.096 -21.766 -24.25 1 98.06 78 GLY A O 1
ATOM 586 N N . ASN A 1 79 ? 3.287 -20.547 -22.859 1 98.5 79 ASN A N 1
ATOM 587 C CA . ASN A 1 79 ? 4.18 -21.656 -22.531 1 98.5 79 ASN A CA 1
ATOM 588 C C . ASN A 1 79 ? 3.434 -22.781 -21.812 1 98.5 79 ASN A C 1
ATOM 590 O O . ASN A 1 79 ? 3.693 -23.953 -22.062 1 98.5 79 ASN A O 1
ATOM 594 N N . VAL A 1 80 ? 2.537 -22.422 -20.938 1 98.81 80 VAL A N 1
ATOM 595 C CA . VAL A 1 80 ? 1.748 -23.422 -20.234 1 98.81 80 VAL A CA 1
ATOM 596 C C . VAL A 1 80 ? 0.886 -24.203 -21.219 1 98.81 80 VAL A C 1
ATOM 598 O O . VAL A 1 80 ? 0.8 -25.438 -21.141 1 98.81 80 VAL A O 1
ATOM 601 N N . ARG A 1 81 ? 0.281 -23.5 -22.141 1 98.75 81 ARG A N 1
ATOM 602 C CA . ARG A 1 81 ? -0.521 -24.172 -23.156 1 98.75 81 ARG A CA 1
ATOM 603 C C . ARG A 1 81 ? 0.332 -25.141 -23.969 1 98.75 81 ARG A C 1
ATOM 605 O O . ARG A 1 81 ? -0.113 -26.25 -24.281 1 98.75 81 ARG A O 1
ATOM 612 N N . GLU A 1 82 ? 1.524 -24.734 -24.25 1 98.62 82 GLU A N 1
ATOM 613 C CA . GLU A 1 82 ? 2.432 -25.609 -24.984 1 98.62 82 GLU A CA 1
ATOM 614 C C . GLU A 1 82 ? 2.773 -26.844 -24.172 1 98.62 82 GLU A C 1
ATOM 616 O O . GLU A 1 82 ? 2.73 -27.969 -24.703 1 98.62 82 GLU A O 1
ATOM 621 N N . VAL A 1 83 ? 3.057 -26.672 -22.953 1 98.88 83 VAL A N 1
ATOM 622 C CA . VAL A 1 83 ? 3.459 -27.75 -22.062 1 98.88 83 VAL A CA 1
ATOM 623 C C . VAL A 1 83 ? 2.33 -28.766 -21.953 1 98.88 83 VAL A C 1
ATOM 625 O O . VAL A 1 83 ? 2.574 -29.984 -21.938 1 98.88 83 VAL A O 1
ATOM 628 N N . TYR A 1 84 ? 1.131 -28.359 -21.953 1 98.81 84 TYR A N 1
ATOM 629 C CA . TYR A 1 84 ? 0.037 -29.25 -21.594 1 98.81 84 TYR A CA 1
ATOM 630 C C . TYR A 1 84 ? -0.738 -29.688 -22.828 1 98.81 84 TYR A C 1
ATOM 632 O O . TYR A 1 84 ? -1.158 -30.844 -22.938 1 98.81 84 TYR A O 1
ATOM 640 N N . LEU A 1 85 ? -0.841 -28.766 -23.875 1 98.5 85 LEU A N 1
ATOM 641 C CA . LEU A 1 85 ? -1.868 -28.969 -24.891 1 98.5 85 LEU A CA 1
ATOM 642 C C . LEU A 1 85 ? -1.238 -29.219 -26.25 1 98.5 85 LEU A C 1
ATOM 644 O O . LEU A 1 85 ? -1.939 -29.531 -27.219 1 98.5 85 LEU A O 1
ATOM 648 N N . ASP A 1 86 ? 0.077 -28.969 -26.328 1 98.19 86 ASP A N 1
ATOM 649 C CA . ASP A 1 86 ? 0.695 -29.266 -27.625 1 98.19 86 ASP A CA 1
ATOM 650 C C . ASP A 1 86 ? 0.339 -30.688 -28.078 1 98.19 86 ASP A C 1
ATOM 652 O O . ASP A 1 86 ? 0.429 -31.641 -27.297 1 98.19 86 ASP A O 1
ATOM 656 N N . ALA A 1 87 ? 0.038 -30.875 -29.328 1 96.69 87 ALA A N 1
ATOM 657 C CA . ALA A 1 87 ? -0.546 -32.125 -29.828 1 96.69 87 ALA A CA 1
ATOM 658 C C . ALA A 1 87 ? 0.477 -33.25 -29.828 1 96.69 87 ALA A C 1
ATOM 660 O O . ALA A 1 87 ? 0.115 -34.438 -29.688 1 96.69 87 ALA A O 1
ATOM 661 N N . PHE A 1 88 ? 1.726 -32.906 -29.891 1 96.81 88 PHE A N 1
ATOM 662 C CA . PHE A 1 88 ? 2.736 -33.938 -30.062 1 96.81 88 PHE A CA 1
ATOM 663 C C . PHE A 1 88 ? 3.629 -34.031 -28.828 1 96.81 88 PHE A C 1
ATOM 665 O O . PHE A 1 88 ? 3.992 -35.156 -28.406 1 96.81 88 PHE A O 1
ATOM 672 N N . ASN A 1 89 ? 3.855 -32.906 -28.203 1 97.62 89 ASN A N 1
ATOM 673 C CA . ASN A 1 89 ? 4.879 -32.906 -27.172 1 97.62 89 ASN A CA 1
ATOM 674 C C . ASN A 1 89 ? 4.289 -32.531 -25.812 1 97.62 89 ASN A C 1
ATOM 676 O O . ASN A 1 89 ? 4.988 -32.562 -24.797 1 97.62 89 ASN A O 1
ATOM 680 N N . GLY A 1 90 ? 2.975 -32.219 -25.75 1 98.5 90 GLY A N 1
ATOM 681 C CA . GLY A 1 90 ? 2.338 -31.812 -24.5 1 98.5 90 GLY A CA 1
ATOM 682 C C . GLY A 1 90 ? 1.944 -32.969 -23.625 1 98.5 90 GLY A C 1
ATOM 683 O O . GLY A 1 90 ? 1.94 -34.125 -24.062 1 98.5 90 GLY A O 1
ATOM 684 N N . ILE A 1 91 ? 1.634 -32.688 -22.469 1 98.44 91 ILE A N 1
ATOM 685 C CA . ILE A 1 91 ? 1.274 -33.656 -21.453 1 98.44 91 ILE A CA 1
ATOM 686 C C . ILE A 1 91 ? 0.045 -34.438 -21.906 1 98.44 91 ILE A C 1
ATOM 688 O O . ILE A 1 91 ? -0.026 -35.656 -21.734 1 98.44 91 ILE A O 1
ATOM 692 N N . LEU A 1 92 ? -0.914 -33.75 -22.5 1 97.31 92 LEU A N 1
ATOM 693 C CA . LEU A 1 92 ? -2.156 -34.406 -22.922 1 97.31 92 LEU A CA 1
ATOM 694 C C . LEU A 1 92 ? -1.88 -35.5 -23.938 1 97.31 92 LEU A C 1
ATOM 696 O O . LEU A 1 92 ? -2.615 -36.5 -24 1 97.31 92 LEU A O 1
ATOM 700 N N . ALA A 1 93 ? -0.822 -35.375 -24.688 1 96.5 93 ALA A N 1
ATOM 701 C CA . ALA A 1 93 ? -0.461 -36.375 -25.719 1 96.5 93 ALA A CA 1
ATOM 702 C C . ALA A 1 93 ? -0.022 -37.688 -25.094 1 96.5 93 ALA A C 1
ATOM 704 O O . ALA A 1 93 ? 0.078 -38.688 -25.781 1 96.5 93 ALA A O 1
ATOM 705 N N . ALA A 1 94 ? 0.192 -37.719 -23.797 1 95.31 94 ALA A N 1
ATOM 706 C CA . ALA A 1 94 ? 0.617 -38.938 -23.094 1 95.31 94 ALA A CA 1
ATOM 707 C C . ALA A 1 94 ? -0.586 -39.75 -22.641 1 95.31 94 ALA A C 1
ATOM 709 O O . ALA A 1 94 ? -0.429 -40.781 -21.953 1 95.31 94 ALA A O 1
ATOM 710 N N . ARG A 1 95 ? -1.772 -39.375 -22.938 1 92.69 95 ARG A N 1
ATOM 711 C CA . ARG A 1 95 ? -2.998 -39.969 -22.406 1 92.69 95 ARG A CA 1
ATOM 712 C C . ARG A 1 95 ? -3.074 -41.469 -22.719 1 92.69 95 ARG A C 1
ATOM 714 O O . ARG A 1 95 ? -3.623 -42.25 -21.938 1 92.69 95 ARG A O 1
ATOM 721 N N . SER A 1 96 ? -2.531 -41.875 -23.844 1 87.94 96 SER A N 1
ATOM 722 C CA . SER A 1 96 ? -2.648 -43.281 -24.266 1 87.94 96 SER A CA 1
ATOM 723 C C . SER A 1 96 ? -1.347 -44.031 -24.031 1 87.94 96 SER A C 1
ATOM 725 O O . SER A 1 96 ? -1.112 -45.062 -24.641 1 87.94 96 SER A O 1
ATOM 727 N N . SER A 1 97 ? -0.626 -43.594 -23.109 1 83.62 97 SER A N 1
ATOM 728 C CA . SER A 1 97 ? 0.652 -44.25 -22.828 1 83.62 97 SER A CA 1
ATOM 729 C C . SER A 1 97 ? 0.469 -45.469 -21.938 1 83.62 97 SER A C 1
ATOM 731 O O . SER A 1 97 ? -0.659 -45.844 -21.609 1 83.62 97 SER A O 1
ATOM 733 N N . THR A 1 98 ? 1.544 -46.156 -21.547 1 79.44 98 THR A N 1
ATOM 734 C CA . THR A 1 98 ? 1.55 -47.312 -20.703 1 79.44 98 THR A CA 1
ATOM 735 C C . THR A 1 98 ? 1.003 -47 -19.312 1 79.44 98 THR A C 1
ATOM 737 O O . THR A 1 98 ? 0.61 -47.906 -18.562 1 79.44 98 THR A O 1
ATOM 740 N N . ALA A 1 99 ? 0.953 -45.75 -19.031 1 81.25 99 ALA A N 1
ATOM 741 C CA . ALA A 1 99 ? 0.483 -45.344 -17.719 1 81.25 99 ALA A CA 1
ATOM 742 C C . ALA A 1 99 ? -1.021 -45.062 -17.719 1 81.25 99 ALA A C 1
ATOM 744 O O . ALA A 1 99 ? -1.596 -44.656 -16.719 1 81.25 99 ALA A O 1
ATOM 745 N N . GLU A 1 100 ? -1.66 -45.312 -18.781 1 85 100 GLU A N 1
ATOM 746 C CA . GLU A 1 100 ? -3.066 -44.969 -18.984 1 85 100 GLU A CA 1
ATOM 747 C C . GLU A 1 100 ? -3.928 -45.5 -17.844 1 85 100 GLU A C 1
ATOM 749 O O . GLU A 1 100 ? -4.793 -44.781 -17.328 1 85 100 GLU A O 1
ATOM 754 N N . PRO A 1 101 ? -3.623 -46.625 -17.328 1 86.75 101 PRO A N 1
ATOM 755 C CA . PRO A 1 101 ? -4.473 -47.125 -16.25 1 86.75 101 PRO A CA 1
ATOM 756 C C . PRO A 1 101 ? -4.375 -46.312 -14.969 1 86.75 101 PRO A C 1
ATOM 758 O O . PRO A 1 101 ? -5.234 -46.406 -14.086 1 86.75 101 PRO A O 1
ATOM 761 N N . LEU A 1 102 ? -3.375 -45.469 -14.961 1 90.06 102 LEU A N 1
ATOM 762 C CA . LEU A 1 102 ? -3.133 -44.719 -13.75 1 90.06 102 LEU A CA 1
ATOM 763 C C . LEU A 1 102 ? -3.471 -43.25 -13.961 1 90.06 102 LEU A C 1
ATOM 765 O O . LEU A 1 102 ? -3.166 -42.406 -13.109 1 90.06 102 LEU A O 1
ATOM 769 N N . ASN A 1 103 ? -4.121 -42.938 -15.07 1 91.94 103 ASN A N 1
ATOM 770 C CA . ASN A 1 103 ? -4.363 -41.531 -15.445 1 91.94 103 ASN A CA 1
ATOM 771 C C . ASN A 1 103 ? -5.172 -40.812 -14.375 1 91.94 103 ASN A C 1
ATOM 773 O O . ASN A 1 103 ? -4.891 -39.656 -14.07 1 91.94 103 ASN A O 1
ATOM 777 N N . ALA A 1 104 ? -6.082 -41.5 -13.758 1 90.75 104 ALA A N 1
ATOM 778 C CA . ALA A 1 104 ? -6.938 -40.875 -12.758 1 90.75 104 ALA A CA 1
ATOM 779 C C . ALA A 1 104 ? -6.133 -40.438 -11.531 1 90.75 104 ALA A C 1
ATOM 781 O O . ALA A 1 104 ? -6.566 -39.594 -10.75 1 90.75 104 ALA A O 1
ATOM 782 N N . GLN A 1 105 ? -4.965 -41 -11.406 1 94.12 105 GLN A N 1
ATOM 783 C CA . GLN A 1 105 ? -4.141 -40.75 -10.234 1 94.12 105 GLN A CA 1
ATOM 784 C C . GLN A 1 105 ? -3.145 -39.625 -10.5 1 94.12 105 GLN A C 1
ATOM 786 O O . GLN A 1 105 ? -2.438 -39.188 -9.586 1 94.12 105 GLN A O 1
ATOM 791 N N . ARG A 1 106 ? -3.086 -39.094 -11.68 1 96.62 106 ARG A N 1
ATOM 792 C CA . ARG A 1 106 ? -2.113 -38.062 -12.047 1 96.62 106 ARG A CA 1
ATOM 793 C C . ARG A 1 106 ? -2.402 -36.75 -11.328 1 96.62 106 ARG A C 1
ATOM 795 O O . ARG A 1 106 ? -3.562 -36.406 -11.109 1 96.62 106 ARG A O 1
ATOM 802 N N . LEU A 1 107 ? -1.298 -36.094 -10.938 1 97.69 107 LEU A N 1
ATOM 803 C CA . LEU A 1 107 ? -1.342 -34.781 -10.289 1 97.69 107 LEU A CA 1
ATOM 804 C C . LEU A 1 107 ? -0.403 -33.812 -10.977 1 97.69 107 LEU A C 1
ATOM 806 O O . LEU A 1 107 ? 0.76 -34.125 -11.234 1 97.69 107 LEU A O 1
ATOM 810 N N . TYR A 1 108 ? -0.993 -32.656 -11.344 1 98.69 108 TYR A N 1
ATOM 811 C CA . TYR A 1 108 ? -0.199 -31.594 -11.945 1 98.69 108 TYR A CA 1
ATOM 812 C C . TYR A 1 108 ? -0.219 -30.344 -11.07 1 98.69 108 TYR A C 1
ATOM 814 O O . TYR A 1 108 ? -1.276 -29.75 -10.852 1 98.69 108 TYR A O 1
ATOM 822 N N . LEU A 1 109 ? 0.926 -29.969 -10.516 1 98.69 109 LEU A N 1
ATOM 823 C CA . LEU A 1 109 ? 1.095 -28.672 -9.867 1 98.69 109 LEU A CA 1
ATOM 824 C C . LEU A 1 109 ? 1.65 -27.641 -10.852 1 98.69 109 LEU A C 1
ATOM 826 O O . LEU A 1 109 ? 2.844 -27.656 -11.156 1 98.69 109 LEU A O 1
ATOM 830 N N . GLU A 1 110 ? 0.782 -26.859 -11.367 1 98.94 110 GLU A N 1
ATOM 831 C CA . GLU A 1 110 ? 1.235 -25.781 -12.25 1 98.94 110 GLU A CA 1
ATOM 832 C C . GLU A 1 110 ? 1.489 -24.5 -11.469 1 98.94 110 GLU A C 1
ATOM 834 O O . GLU A 1 110 ? 0.555 -23.891 -10.945 1 98.94 110 GLU A O 1
ATOM 839 N N . CYS A 1 111 ? 2.732 -24.047 -11.43 1 98.88 111 CYS A N 1
ATOM 840 C CA . CYS A 1 111 ? 3.148 -23.031 -10.469 1 98.88 111 CYS A CA 1
ATOM 841 C C . CYS A 1 111 ? 3.387 -21.703 -11.164 1 98.88 111 CYS A C 1
ATOM 843 O O . CYS A 1 111 ? 3.744 -20.703 -10.516 1 98.88 111 CYS A O 1
ATOM 845 N N . SER A 1 112 ? 3.168 -21.641 -12.492 1 98.62 112 SER A N 1
ATOM 846 C CA . SER A 1 112 ? 3.387 -20.406 -13.242 1 98.62 112 SER A CA 1
ATOM 847 C C . SER A 1 112 ? 2.35 -19.344 -12.875 1 98.62 112 SER A C 1
ATOM 849 O O . SER A 1 112 ? 1.227 -19.672 -12.484 1 98.62 112 SER A O 1
ATOM 851 N N . THR A 1 113 ? 2.775 -18.125 -12.93 1 98.44 113 THR A N 1
ATOM 852 C CA . THR A 1 113 ? 1.833 -17.016 -12.805 1 98.44 113 THR A CA 1
ATOM 853 C C . THR A 1 113 ? 1.263 -16.641 -14.164 1 98.44 113 THR A C 1
ATOM 855 O O . THR A 1 113 ? 1.935 -15.984 -14.969 1 98.44 113 THR A O 1
ATOM 858 N N . ILE A 1 114 ? 0.03 -17.094 -14.438 1 98.69 114 ILE A N 1
ATOM 859 C CA . ILE A 1 114 ? -0.626 -16.906 -15.727 1 98.69 114 ILE A CA 1
ATOM 860 C C . ILE A 1 114 ? -2.074 -16.469 -15.516 1 98.69 114 ILE A C 1
ATOM 862 O O . ILE A 1 114 ? -2.51 -16.281 -14.375 1 98.69 114 ILE A O 1
ATOM 866 N N . ASP A 1 115 ? -2.783 -16.219 -16.625 1 98.5 115 ASP A N 1
ATOM 867 C CA . ASP A 1 115 ? -4.176 -15.797 -16.5 1 98.5 115 ASP A CA 1
ATOM 868 C C . ASP A 1 115 ? -5.066 -16.953 -16.062 1 98.5 115 ASP A C 1
ATOM 870 O O . ASP A 1 115 ? -4.793 -18.109 -16.391 1 98.5 115 ASP A O 1
ATOM 874 N N . VAL A 1 116 ? -6.129 -16.688 -15.391 1 98.38 116 VAL A N 1
ATOM 875 C CA . VAL A 1 116 ? -7.055 -17.656 -14.82 1 98.38 116 VAL A CA 1
ATOM 876 C C . VAL A 1 116 ? -7.703 -18.469 -15.938 1 98.38 116 VAL A C 1
ATOM 878 O O . VAL A 1 116 ? -7.879 -19.688 -15.812 1 98.38 116 VAL A O 1
ATOM 881 N N . ALA A 1 117 ? -8.039 -17.828 -17 1 97.94 117 ALA A N 1
ATOM 882 C CA . ALA A 1 117 ? -8.727 -18.484 -18.109 1 97.94 117 ALA A CA 1
ATOM 883 C C . ALA A 1 117 ? -7.879 -19.625 -18.688 1 97.94 117 ALA A C 1
ATOM 885 O O . ALA A 1 117 ? -8.383 -20.719 -18.938 1 97.94 117 ALA A O 1
ATOM 886 N N . THR A 1 118 ? -6.621 -19.344 -18.891 1 98.38 118 THR A N 1
ATOM 887 C CA . THR A 1 118 ? -5.723 -20.359 -19.406 1 98.38 118 THR A CA 1
ATOM 888 C C . THR A 1 118 ? -5.645 -21.547 -18.453 1 98.38 118 THR A C 1
ATOM 890 O O . THR A 1 118 ? -5.699 -22.703 -18.891 1 98.38 118 THR A O 1
ATOM 893 N N . ALA A 1 119 ? -5.52 -21.297 -17.203 1 98.69 119 ALA A N 1
ATOM 894 C CA . ALA A 1 119 ? -5.461 -22.375 -16.219 1 98.69 119 ALA A CA 1
ATOM 895 C C . ALA A 1 119 ? -6.715 -23.234 -16.281 1 98.69 119 ALA A C 1
ATOM 897 O O . ALA A 1 119 ? -6.629 -24.469 -16.25 1 98.69 119 ALA A O 1
ATOM 898 N N . LYS A 1 120 ? -7.824 -22.625 -16.375 1 98.25 120 LYS A N 1
ATOM 899 C CA . LYS A 1 120 ? -9.086 -23.359 -16.438 1 98.25 120 LYS A CA 1
ATOM 900 C C . LYS A 1 120 ? -9.195 -24.156 -17.719 1 98.25 120 LYS A C 1
ATOM 902 O O . LYS A 1 120 ? -9.656 -25.312 -17.719 1 98.25 120 LYS A O 1
ATOM 907 N N . ASP A 1 121 ? -8.773 -23.531 -18.828 1 98.5 121 ASP A N 1
ATOM 908 C CA . ASP A 1 121 ? -8.789 -24.25 -20.094 1 98.5 121 ASP A CA 1
ATOM 909 C C . ASP A 1 121 ? -7.961 -25.531 -20.031 1 98.5 121 ASP A C 1
ATOM 911 O O . ASP A 1 121 ? -8.414 -26.594 -20.453 1 98.5 121 ASP A O 1
ATOM 915 N N . VAL A 1 122 ? -6.824 -25.422 -19.5 1 98.81 122 VAL A N 1
ATOM 916 C CA . VAL A 1 122 ? -5.902 -26.547 -19.406 1 98.81 122 VAL A CA 1
ATOM 917 C C . VAL A 1 122 ? -6.469 -27.609 -18.469 1 98.81 122 VAL A C 1
ATOM 919 O O . VAL A 1 122 ? -6.52 -28.781 -18.812 1 98.81 122 VAL A O 1
ATOM 922 N N . GLY A 1 123 ? -6.891 -27.188 -17.297 1 98.56 123 GLY A N 1
ATOM 923 C CA . GLY A 1 123 ? -7.48 -28.125 -16.344 1 98.56 123 GLY A CA 1
ATOM 924 C C . GLY A 1 123 ? -8.68 -28.859 -16.891 1 98.56 123 GLY A C 1
ATOM 925 O O . GLY A 1 123 ? -8.812 -30.078 -16.703 1 98.56 123 GLY A O 1
ATOM 926 N N . ASN A 1 124 ? -9.547 -28.141 -17.578 1 98.12 124 ASN A N 1
ATOM 927 C CA . ASN A 1 124 ? -10.734 -28.734 -18.188 1 98.12 124 ASN A CA 1
ATOM 928 C C . ASN A 1 124 ? -10.352 -29.75 -19.266 1 98.12 124 ASN A C 1
ATOM 930 O O . ASN A 1 124 ? -10.969 -30.812 -19.359 1 98.12 124 ASN A O 1
ATOM 934 N N . ALA A 1 125 ? -9.383 -29.375 -20.062 1 98.31 125 ALA A N 1
ATOM 935 C CA . ALA A 1 125 ? -8.93 -30.297 -21.109 1 98.31 125 ALA A CA 1
ATOM 936 C C . ALA A 1 125 ? -8.422 -31.609 -20.5 1 98.31 125 ALA A C 1
ATOM 938 O O . ALA A 1 125 ? -8.758 -32.688 -20.984 1 98.31 125 ALA A O 1
ATOM 939 N N . LEU A 1 126 ? -7.645 -31.516 -19.453 1 98 126 LEU A N 1
ATOM 940 C CA . LEU A 1 126 ? -7.105 -32.719 -18.797 1 98 126 LEU A CA 1
ATOM 941 C C . LEU A 1 126 ? -8.219 -33.531 -18.156 1 98 126 LEU A C 1
ATOM 943 O O . LEU A 1 126 ? -8.219 -34.75 -18.25 1 98 126 LEU A O 1
ATOM 947 N N . SER A 1 127 ? -9.109 -32.844 -17.516 1 96.56 127 SER A N 1
ATOM 948 C CA . SER A 1 127 ? -10.242 -33.5 -16.875 1 96.56 127 SER A CA 1
ATOM 949 C C . SER A 1 127 ? -11.086 -34.25 -17.906 1 96.56 127 SER A C 1
ATOM 951 O O . SER A 1 127 ? -11.445 -35.406 -17.688 1 96.56 127 SER A O 1
ATOM 953 N N . GLN A 1 128 ? -11.375 -33.594 -19 1 96.75 128 GLN A N 1
ATOM 954 C CA . GLN A 1 128 ? -12.18 -34.219 -20.062 1 96.75 128 GLN A CA 1
ATOM 955 C C . GLN A 1 128 ? -11.492 -35.438 -20.641 1 96.75 128 GLN A C 1
ATOM 957 O O . GLN A 1 128 ? -12.164 -36.406 -21.047 1 96.75 128 GLN A O 1
ATOM 962 N N . ALA A 1 129 ? -10.203 -35.469 -20.578 1 96.12 129 ALA A N 1
ATOM 963 C CA . ALA A 1 129 ? -9.422 -36.562 -21.125 1 96.12 129 ALA A CA 1
ATOM 964 C C . ALA A 1 129 ? -9.164 -37.625 -20.047 1 96.12 129 ALA A C 1
ATOM 966 O O . ALA A 1 129 ? -8.422 -38.594 -20.297 1 96.12 129 ALA A O 1
ATOM 967 N N . ASN A 1 130 ? -9.664 -37.375 -18.828 1 95.38 130 ASN A N 1
ATOM 968 C CA . ASN A 1 130 ? -9.438 -38.281 -17.688 1 95.38 130 ASN A CA 1
ATOM 969 C C . ASN A 1 130 ? -7.957 -38.406 -17.359 1 95.38 130 ASN A C 1
ATOM 971 O O . ASN A 1 130 ? -7.453 -39.5 -17.172 1 95.38 130 ASN A O 1
ATOM 975 N N . MET A 1 131 ? -7.293 -37.281 -17.438 1 96.69 131 MET A N 1
ATOM 976 C CA . MET A 1 131 ? -5.855 -37.25 -17.203 1 96.69 131 MET A CA 1
ATOM 977 C C . MET A 1 131 ? -5.559 -36.656 -15.82 1 96.69 131 MET A C 1
ATOM 979 O O . MET A 1 131 ? -4.605 -35.875 -15.656 1 96.69 131 MET A O 1
ATOM 983 N N . GLY A 1 132 ? -6.355 -36.969 -14.828 1 96.44 132 GLY A N 1
ATOM 984 C CA . GLY A 1 132 ? -6.047 -36.656 -13.438 1 96.44 132 GLY A CA 1
ATOM 985 C C . GLY A 1 132 ? -6.336 -35.219 -13.055 1 96.44 132 GLY A C 1
ATOM 986 O O . GLY A 1 132 ? -7.125 -34.562 -13.711 1 96.44 132 GLY A O 1
ATOM 987 N N . LEU A 1 133 ? -5.68 -34.75 -11.922 1 96.94 133 LEU A N 1
ATOM 988 C CA . LEU A 1 133 ? -5.996 -33.469 -11.297 1 96.94 133 LEU A CA 1
ATOM 989 C C . LEU A 1 133 ? -4.953 -32.406 -11.641 1 96.94 133 LEU A C 1
ATOM 991 O O . LEU A 1 133 ? -3.764 -32.594 -11.383 1 96.94 133 LEU A O 1
ATOM 995 N N . TYR A 1 134 ? -5.414 -31.375 -12.328 1 98.56 134 TYR A N 1
ATOM 996 C CA . TYR A 1 134 ? -4.625 -30.172 -12.562 1 98.56 134 TYR A CA 1
ATOM 997 C C . TYR A 1 134 ? -4.973 -29.078 -11.555 1 98.56 134 TYR A C 1
ATOM 999 O O . TYR A 1 134 ? -6.141 -28.734 -11.383 1 98.56 134 TYR A O 1
ATOM 1007 N N . VAL A 1 135 ? -3.898 -28.531 -10.898 1 98.38 135 VAL A N 1
ATOM 1008 C CA . VAL A 1 135 ? -4.098 -27.5 -9.891 1 98.38 135 VAL A CA 1
ATOM 1009 C C . VAL A 1 135 ? -3.193 -26.312 -10.188 1 98.38 135 VAL A C 1
ATOM 1011 O O . VAL A 1 135 ? -1.984 -26.469 -10.367 1 98.38 135 VAL A O 1
ATOM 1014 N N . ASP A 1 136 ? -3.867 -25.094 -10.328 1 98.81 136 ASP A N 1
ATOM 1015 C CA . ASP A 1 136 ? -3.018 -23.906 -10.289 1 98.81 136 ASP A CA 1
ATOM 1016 C C . ASP A 1 136 ? -2.453 -23.688 -8.891 1 98.81 136 ASP A C 1
ATOM 1018 O O . ASP A 1 136 ? -3.203 -23.641 -7.91 1 98.81 136 ASP A O 1
ATOM 1022 N N . SER A 1 137 ? -1.118 -23.516 -8.812 1 98.62 137 SER A N 1
ATOM 1023 C CA . SER A 1 137 ? -0.434 -23.375 -7.527 1 98.62 137 SER A CA 1
ATOM 1024 C C . SER A 1 137 ? 0.7 -22.359 -7.617 1 98.62 137 SER A C 1
ATOM 1026 O O . SER A 1 137 ? 1.838 -22.656 -7.25 1 98.62 137 SER A O 1
ATOM 1028 N N . PRO A 1 138 ? 0.35 -21.141 -8.023 1 98.69 138 PRO A N 1
ATOM 1029 C CA . PRO A 1 138 ? 1.425 -20.156 -8.055 1 98.69 138 PRO A CA 1
ATOM 1030 C C . PRO A 1 138 ? 2.098 -19.969 -6.695 1 98.69 138 PRO A C 1
ATOM 1032 O O . PRO A 1 138 ? 1.556 -20.391 -5.672 1 98.69 138 PRO A O 1
ATOM 1035 N N . VAL A 1 139 ? 3.305 -19.406 -6.754 1 98 139 VAL A N 1
ATOM 1036 C CA . VAL A 1 139 ? 4.117 -19.359 -5.543 1 98 139 VAL A CA 1
ATOM 1037 C C . VAL A 1 139 ? 4.547 -17.922 -5.266 1 98 139 VAL A C 1
ATOM 1039 O O . VAL A 1 139 ? 4.441 -17.062 -6.141 1 98 139 VAL A O 1
ATOM 1042 N N . SER A 1 140 ? 4.945 -17.703 -4.082 1 95.56 140 SER A N 1
ATOM 1043 C CA . SER A 1 140 ? 5.496 -16.422 -3.656 1 95.56 140 SER A CA 1
ATOM 1044 C C . SER A 1 140 ? 6.734 -16.609 -2.785 1 95.56 140 SER A C 1
ATOM 1046 O O . SER A 1 140 ? 6.969 -17.703 -2.264 1 95.56 140 SER A O 1
ATOM 1048 N N . GLY A 1 141 ? 7.605 -15.609 -2.682 1 91.19 141 GLY A N 1
ATOM 1049 C CA . GLY A 1 141 ? 8.82 -15.641 -1.888 1 91.19 141 GLY A CA 1
ATOM 1050 C C . GLY A 1 141 ? 10.086 -15.469 -2.717 1 91.19 141 GLY A C 1
ATOM 1051 O O . GLY A 1 141 ? 11.156 -15.203 -2.176 1 91.19 141 GLY A O 1
ATOM 1052 N N . GLY A 1 142 ? 9.945 -15.633 -4.027 1 90.94 142 GLY A N 1
ATOM 1053 C CA . GLY A 1 142 ? 11.047 -15.375 -4.941 1 90.94 142 GLY A CA 1
ATOM 1054 C C . GLY A 1 142 ? 12.086 -16.469 -4.945 1 90.94 142 GLY A C 1
ATOM 1055 O O . GLY A 1 142 ? 11.852 -17.562 -4.406 1 90.94 142 GLY A O 1
ATOM 1056 N N . VAL A 1 143 ? 13.172 -16.172 -5.57 1 92.81 143 VAL A N 1
ATOM 1057 C CA . VAL A 1 143 ? 14.25 -17.125 -5.785 1 92.81 143 VAL A CA 1
ATOM 1058 C C . VAL A 1 143 ? 14.828 -17.562 -4.441 1 92.81 143 VAL A C 1
ATOM 1060 O O . VAL A 1 143 ? 15.039 -18.75 -4.207 1 92.81 143 VAL A O 1
ATOM 1063 N N . PRO A 1 144 ? 14.906 -16.609 -3.496 1 92 144 PRO A N 1
ATOM 1064 C CA . PRO A 1 144 ? 15.445 -17.047 -2.207 1 92 144 PRO A CA 1
ATOM 1065 C C . PRO A 1 144 ? 14.57 -18.109 -1.538 1 92 144 PRO A C 1
ATOM 1067 O O . PRO A 1 144 ? 15.086 -19.109 -1.019 1 92 144 PRO A O 1
ATOM 1070 N N . ALA A 1 145 ? 13.312 -17.922 -1.574 1 95.06 145 ALA A N 1
ATOM 1071 C CA . ALA A 1 145 ? 12.414 -18.906 -0.967 1 95.06 145 ALA A CA 1
ATOM 1072 C C . ALA A 1 145 ? 12.414 -20.219 -1.754 1 95.06 145 ALA A C 1
ATOM 1074 O O . ALA A 1 145 ? 12.289 -21.297 -1.174 1 95.06 145 ALA A O 1
ATOM 1075 N N . ALA A 1 146 ? 12.531 -20.141 -3.07 1 97.38 146 ALA A N 1
ATOM 1076 C CA . ALA A 1 146 ? 12.609 -21.344 -3.912 1 97.38 146 ALA A CA 1
ATOM 1077 C C . ALA A 1 146 ? 13.836 -22.172 -3.562 1 97.38 146 ALA A C 1
ATOM 1079 O O . ALA A 1 146 ? 13.742 -23.406 -3.459 1 97.38 146 ALA A O 1
ATOM 1080 N N . ASP A 1 147 ? 14.953 -21.453 -3.32 1 97.12 147 ASP A N 1
ATOM 1081 C CA . ASP A 1 147 ? 16.203 -22.125 -2.998 1 97.12 147 ASP A CA 1
ATOM 1082 C C . ASP A 1 147 ? 16.141 -22.781 -1.623 1 97.12 147 ASP A C 1
ATOM 1084 O O . ASP A 1 147 ? 16.641 -23.891 -1.434 1 97.12 147 ASP A O 1
ATOM 1088 N N . LYS A 1 148 ? 15.438 -22.156 -0.737 1 96.94 148 LYS A N 1
ATOM 1089 C CA . LYS A 1 148 ? 15.422 -22.594 0.656 1 96.94 148 LYS A CA 1
ATOM 1090 C C . LYS A 1 148 ? 14.289 -23.578 0.913 1 96.94 148 LYS A C 1
ATOM 1092 O O . LYS A 1 148 ? 14.258 -24.234 1.953 1 96.94 148 LYS A O 1
ATOM 1097 N N . GLY A 1 149 ? 13.375 -23.625 -0.002 1 98.12 149 GLY A N 1
ATOM 1098 C CA . GLY A 1 149 ? 12.219 -24.469 0.2 1 98.12 149 GLY A CA 1
ATOM 1099 C C . GLY A 1 149 ? 11.195 -23.891 1.155 1 98.12 149 GLY A C 1
ATOM 1100 O O . GLY A 1 149 ? 10.602 -24.609 1.961 1 98.12 149 GLY A O 1
ATOM 1101 N N . THR A 1 150 ? 11 -22.547 1.138 1 97.5 150 THR A N 1
ATOM 1102 C CA . THR A 1 150 ? 10.102 -21.875 2.064 1 97.5 150 THR A CA 1
ATOM 1103 C C . THR A 1 150 ? 9.062 -21.047 1.306 1 97.5 150 THR A C 1
ATOM 1105 O O . THR A 1 150 ? 8.617 -20.016 1.79 1 97.5 150 THR A O 1
ATOM 1108 N N . LEU A 1 151 ? 8.695 -21.484 0.144 1 97.88 151 LEU A N 1
ATOM 1109 C CA . LEU A 1 151 ? 7.727 -20.766 -0.683 1 97.88 151 LEU A CA 1
ATOM 1110 C C . LEU A 1 151 ? 6.344 -20.781 -0.045 1 97.88 151 LEU A C 1
ATOM 1112 O O . LEU A 1 151 ? 6.008 -21.703 0.696 1 97.88 151 LEU A O 1
ATOM 1116 N N . SER A 1 152 ? 5.641 -19.75 -0.327 1 97.56 152 SER A N 1
ATOM 1117 C CA . SER A 1 152 ? 4.195 -19.797 -0.148 1 97.56 152 SER A CA 1
ATOM 1118 C C . SER A 1 152 ? 3.502 -20.344 -1.395 1 97.56 152 SER A C 1
ATOM 1120 O O . SE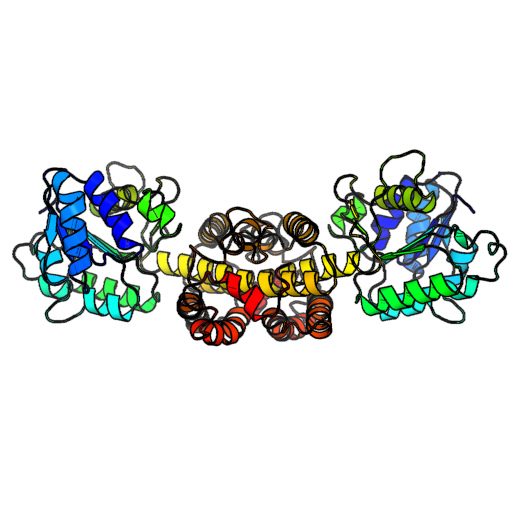R A 1 152 ? 3.869 -20 -2.518 1 97.56 152 SER A O 1
ATOM 1122 N N . PHE A 1 153 ? 2.551 -21.234 -1.18 1 98 153 PHE A N 1
ATOM 1123 C CA . PHE A 1 153 ? 1.762 -21.797 -2.271 1 98 153 PHE A CA 1
ATOM 1124 C C . PHE A 1 153 ? 0.315 -21.328 -2.191 1 98 153 PHE A C 1
ATOM 1126 O O . PHE A 1 153 ? -0.315 -21.422 -1.135 1 98 153 PHE A O 1
ATOM 1133 N N . LEU A 1 154 ? -0.198 -20.781 -3.219 1 98.44 154 LEU A N 1
ATOM 1134 C CA . LEU A 1 154 ? -1.617 -20.484 -3.391 1 98.44 154 LEU A CA 1
ATOM 1135 C C . LEU A 1 154 ? -2.281 -21.531 -4.285 1 98.44 154 LEU A C 1
ATOM 1137 O O . LEU A 1 154 ? -2.131 -21.484 -5.508 1 98.44 154 LEU A O 1
ATOM 1141 N N . ILE A 1 155 ? -3.035 -22.391 -3.684 1 97.75 155 ILE A N 1
ATOM 1142 C CA . ILE A 1 155 ? -3.426 -23.641 -4.336 1 97.75 155 ILE A CA 1
ATOM 1143 C C . ILE A 1 155 ? -4.91 -23.594 -4.691 1 97.75 155 ILE A C 1
ATOM 1145 O O . ILE A 1 155 ? -5.766 -23.5 -3.805 1 97.75 155 ILE A O 1
ATOM 1149 N N . GLY A 1 156 ? -5.168 -23.641 -6 1 97.88 156 GLY A N 1
ATOM 1150 C CA . GLY A 1 156 ? -6.543 -23.672 -6.477 1 97.88 156 GLY A CA 1
ATOM 1151 C C . GLY A 1 156 ? -7.199 -25.031 -6.32 1 97.88 156 GLY A C 1
ATOM 1152 O O . GLY A 1 156 ? -7.609 -25.656 -7.305 1 97.88 156 GLY A O 1
ATOM 1153 N N . ALA A 1 157 ? -7.367 -25.469 -5.078 1 96.12 157 ALA A N 1
ATOM 1154 C CA . ALA A 1 157 ? -7.992 -26.734 -4.691 1 96.12 157 ALA A CA 1
ATOM 1155 C C . ALA A 1 157 ? -8.57 -26.641 -3.281 1 96.12 157 ALA A C 1
ATOM 1157 O O . ALA A 1 157 ? -8.234 -25.734 -2.52 1 96.12 157 ALA A O 1
ATOM 1158 N N . PRO A 1 158 ? -9.547 -27.547 -2.988 1 92.25 158 PRO A N 1
ATOM 1159 C CA . PRO A 1 158 ? -10.047 -27.562 -1.611 1 92.25 158 PRO A CA 1
ATOM 1160 C C . PRO A 1 158 ? -9 -28.062 -0.613 1 92.25 158 PRO A C 1
ATOM 1162 O O . PRO A 1 158 ? -8.062 -28.766 -0.993 1 92.25 158 PRO A O 1
ATOM 1165 N N . ASP A 1 159 ? -9.219 -27.547 0.634 1 85.06 159 ASP A N 1
ATOM 1166 C CA . ASP A 1 159 ? -8.305 -27.969 1.683 1 85.06 159 ASP A CA 1
ATOM 1167 C C . ASP A 1 159 ? -8.547 -29.438 2.059 1 85.06 159 ASP A C 1
ATOM 1169 O O . ASP A 1 159 ? -9.656 -29.953 1.892 1 85.06 159 ASP A O 1
ATOM 1173 N N . VAL A 1 160 ? -7.414 -30.156 2.33 1 71.12 160 VAL A N 1
ATOM 1174 C CA . VAL A 1 160 ? -7.555 -31.547 2.758 1 71.12 160 VAL A CA 1
ATOM 1175 C C . VAL A 1 160 ? -7.711 -31.594 4.277 1 71.12 160 VAL A C 1
ATOM 1177 O O . VAL A 1 160 ? -6.977 -30.938 5.008 1 71.12 160 VAL A O 1
ATOM 1180 N N . GLU A 1 161 ? -8.945 -31.812 4.785 1 63.28 161 GLU A N 1
ATOM 1181 C CA . GLU A 1 161 ? -9.016 -32.125 6.211 1 63.28 161 GLU A CA 1
ATOM 1182 C C . GLU A 1 161 ? -8.18 -33.344 6.566 1 63.28 161 GLU A C 1
ATOM 1184 O O . GLU A 1 161 ? -8.039 -34.25 5.754 1 63.28 161 GLU A O 1
ATOM 1189 N N . ASP A 1 162 ? -7.16 -33.219 7.406 1 55.28 162 ASP A N 1
ATOM 1190 C CA . ASP A 1 162 ? -6.242 -34.25 7.883 1 55.28 162 ASP A CA 1
ATOM 1191 C C . ASP A 1 162 ? -6.98 -35.562 8.148 1 55.28 162 ASP A C 1
ATOM 1193 O O . ASP A 1 162 ? -6.363 -36.625 8.219 1 55.28 162 ASP A O 1
ATOM 1197 N N . GLY A 1 163 ? -8.094 -35.844 7.617 1 50.97 163 GLY A N 1
ATOM 1198 C CA . GLY A 1 163 ? -8.68 -37.094 8.062 1 50.97 163 GLY A CA 1
ATOM 1199 C C . GLY A 1 163 ? -8.461 -38.25 7.094 1 50.97 163 GLY A C 1
ATOM 1200 O O . GLY A 1 163 ? -8.102 -38.031 5.934 1 50.97 163 GLY A O 1
ATOM 1201 N N . ALA A 1 164 ? -8.312 -39.5 7.656 1 55.94 164 ALA A N 1
ATOM 1202 C CA . ALA A 1 164 ? -8.094 -40.812 7.027 1 55.94 164 ALA A CA 1
ATOM 1203 C C . ALA A 1 164 ? -8.883 -40.938 5.727 1 55.94 164 ALA A C 1
ATOM 1205 O O . ALA A 1 164 ? -8.453 -41.594 4.789 1 55.94 164 ALA A O 1
ATOM 1206 N N . GLU A 1 165 ? -9.922 -40.188 5.473 1 61.19 165 GLU A N 1
ATOM 1207 C CA . GLU A 1 165 ? -10.82 -40.344 4.336 1 61.19 165 GLU A CA 1
ATOM 1208 C C . GLU A 1 165 ? -10.523 -39.312 3.25 1 61.19 165 GLU A C 1
ATOM 1210 O O . GLU A 1 165 ? -11.289 -39.188 2.295 1 61.19 165 GLU A O 1
ATOM 1215 N N . SER A 1 166 ? -9.211 -38.875 3.225 1 70.31 166 SER A N 1
ATOM 1216 C CA . SER A 1 166 ? -8.906 -37.812 2.279 1 70.31 166 SER A CA 1
ATOM 1217 C C . SER A 1 166 ? -8.492 -38.344 0.923 1 70.31 166 SER A C 1
ATOM 1219 O O . SER A 1 166 ? -7.957 -39.469 0.84 1 70.31 166 SER A O 1
ATOM 1221 N N . ASP A 1 167 ? -8.828 -37.719 -0.179 1 84.19 167 ASP A N 1
ATOM 1222 C CA . ASP A 1 167 ? -8.438 -38.031 -1.551 1 84.19 167 ASP A CA 1
ATOM 1223 C C . ASP A 1 167 ? -6.922 -38.156 -1.667 1 84.19 167 ASP A C 1
ATOM 1225 O O . ASP A 1 167 ? -6.176 -37.25 -1.282 1 84.19 167 ASP A O 1
ATOM 1229 N N . PRO A 1 168 ? -6.48 -39.406 -1.979 1 89.56 168 PRO A N 1
ATOM 1230 C CA . PRO A 1 168 ? -5.039 -39.656 -2.061 1 89.56 168 PRO A CA 1
ATOM 1231 C C . PRO A 1 168 ? -4.312 -38.625 -2.926 1 89.56 168 PRO A C 1
ATOM 1233 O O . PRO A 1 168 ? -3.154 -38.281 -2.656 1 89.56 168 PRO A O 1
ATOM 1236 N N . VAL A 1 169 ? -4.934 -38.094 -3.934 1 93 169 VAL A N 1
ATOM 1237 C CA . VAL A 1 169 ? -4.309 -37.125 -4.832 1 93 169 VAL A CA 1
ATOM 1238 C C . VAL A 1 169 ? -4.125 -35.781 -4.113 1 93 169 VAL A C 1
ATOM 1240 O O . VAL A 1 169 ? -3.086 -35.156 -4.258 1 93 169 VAL A O 1
ATOM 1243 N N . LEU A 1 170 ? -5.035 -35.469 -3.27 1 92.31 170 LEU A N 1
ATOM 1244 C CA . LEU A 1 170 ? -4.93 -34.219 -2.516 1 92.31 170 LEU A CA 1
ATOM 1245 C C . LEU A 1 170 ? -3.854 -34.312 -1.439 1 92.31 170 LEU A C 1
ATOM 1247 O O . LEU A 1 170 ? -3.168 -33.344 -1.142 1 92.31 170 LEU A O 1
ATOM 1251 N N . LYS A 1 171 ? -3.75 -35.469 -0.879 1 91.81 171 LYS A N 1
ATOM 1252 C CA . LYS A 1 171 ? -2.67 -35.688 0.076 1 91.81 171 LYS A CA 1
ATOM 1253 C C . LYS A 1 171 ? -1.306 -35.562 -0.593 1 91.81 171 LYS A C 1
ATOM 1255 O O . LYS A 1 171 ? -0.389 -34.969 -0.025 1 91.81 171 LYS A O 1
ATOM 1260 N N . ARG A 1 172 ? -1.229 -36.156 -1.742 1 94.12 172 ARG A N 1
ATOM 1261 C CA . ARG A 1 172 ? 0.012 -36.062 -2.504 1 94.12 172 ARG A CA 1
ATOM 1262 C C . ARG A 1 172 ? 0.305 -34.625 -2.881 1 94.12 172 ARG A C 1
ATOM 1264 O O . ARG A 1 172 ? 1.46 -34.188 -2.861 1 94.12 172 ARG A O 1
ATOM 1271 N N . LEU A 1 173 ? -0.76 -33.844 -3.184 1 95.5 173 LEU A N 1
ATOM 1272 C CA . LEU A 1 173 ? -0.618 -32.438 -3.488 1 95.5 173 LEU A CA 1
ATOM 1273 C C . LEU A 1 173 ? 0.042 -31.688 -2.332 1 95.5 173 LEU A C 1
ATOM 1275 O O . LEU A 1 173 ? 1.02 -30.969 -2.529 1 95.5 173 LEU A O 1
ATOM 1279 N N . ARG A 1 174 ? -0.468 -31.906 -1.168 1 93.75 174 ARG A N 1
ATOM 1280 C CA . ARG A 1 174 ? 0.074 -31.266 0.021 1 93.75 174 ARG A CA 1
ATOM 1281 C C . ARG A 1 174 ? 1.522 -31.672 0.26 1 93.75 174 ARG A C 1
ATOM 1283 O O . ARG A 1 174 ? 2.369 -30.844 0.583 1 93.75 174 ARG A O 1
ATOM 1290 N N . LEU A 1 175 ? 1.754 -32.938 0.096 1 94.25 175 LEU A N 1
ATOM 1291 C CA . LEU A 1 175 ? 3.094 -33.469 0.312 1 94.25 175 LEU A CA 1
ATOM 1292 C C . LEU A 1 175 ? 4.094 -32.812 -0.644 1 94.25 175 LEU A C 1
ATOM 1294 O O . LEU A 1 175 ? 5.152 -32.344 -0.218 1 94.25 175 LEU A O 1
ATOM 1298 N N . VAL A 1 176 ? 3.758 -32.781 -1.906 1 97 176 VAL A N 1
ATOM 1299 C CA . VAL A 1 176 ? 4.676 -32.312 -2.932 1 97 176 VAL A CA 1
ATOM 1300 C C . VAL A 1 176 ? 4.867 -30.797 -2.789 1 97 176 VAL A C 1
ATOM 1302 O O . VAL A 1 176 ? 5.984 -30.297 -2.918 1 97 176 VAL A O 1
ATOM 1305 N N . ALA A 1 177 ? 3.756 -30.047 -2.527 1 97.06 177 ALA A N 1
ATOM 1306 C CA . ALA A 1 177 ? 3.893 -28.625 -2.24 1 97.06 177 ALA A CA 1
ATOM 1307 C C . ALA A 1 177 ? 4.809 -28.391 -1.043 1 97.06 177 ALA A C 1
ATOM 1309 O O . ALA A 1 177 ? 5.609 -27.453 -1.038 1 97.06 177 ALA A O 1
ATOM 1310 N N . GLY A 1 178 ? 4.789 -29.266 -0.107 1 96.81 178 GLY A N 1
ATOM 1311 C CA . GLY A 1 178 ? 5.582 -29.188 1.109 1 96.81 178 GLY A CA 1
ATOM 1312 C C . GLY A 1 178 ? 7.066 -29.375 0.872 1 96.81 178 GLY A C 1
ATOM 1313 O O . GLY A 1 178 ? 7.895 -28.938 1.668 1 96.81 178 GLY A O 1
ATOM 1314 N N . TYR A 1 179 ? 7.418 -30.109 -0.206 1 98.12 179 TYR A N 1
ATOM 1315 C CA . TYR A 1 179 ? 8.828 -30.266 -0.559 1 98.12 179 TYR A CA 1
ATOM 1316 C C . TYR A 1 179 ? 9.461 -28.906 -0.869 1 98.12 179 TYR A C 1
ATOM 1318 O O . TYR A 1 179 ? 10.664 -28.719 -0.672 1 98.12 179 TYR A O 1
ATOM 1326 N N . MET A 1 180 ? 8.617 -27.969 -1.32 1 98.56 180 MET A N 1
ATOM 1327 C CA . MET A 1 180 ? 9.133 -26.734 -1.9 1 98.56 180 MET A CA 1
ATOM 1328 C C . MET A 1 180 ? 8.727 -25.531 -1.063 1 98.56 180 MET A C 1
ATOM 1330 O O . MET A 1 180 ? 9.203 -24.406 -1.3 1 98.56 180 MET A O 1
ATOM 1334 N N . GLY A 1 181 ? 7.797 -25.75 -0.154 1 97.69 181 GLY A N 1
ATOM 1335 C CA . GLY A 1 181 ? 7.23 -24.609 0.557 1 97.69 181 GLY A CA 1
ATOM 1336 C C . GLY A 1 181 ? 7.098 -24.844 2.049 1 97.69 181 GLY A C 1
ATOM 1337 O O . GLY A 1 181 ? 7.293 -25.953 2.527 1 97.69 181 GLY A O 1
ATOM 1338 N N . ALA A 1 182 ? 6.801 -23.766 2.699 1 93.31 182 ALA A N 1
ATOM 1339 C CA . ALA A 1 182 ? 6.594 -23.828 4.145 1 93.31 182 ALA A CA 1
ATOM 1340 C C . ALA A 1 182 ? 5.199 -24.375 4.473 1 93.31 182 ALA A C 1
ATOM 1342 O O . ALA A 1 182 ? 4.223 -24.016 3.809 1 93.31 182 ALA A O 1
ATOM 1343 N N . ALA A 1 183 ? 5.125 -25.203 5.508 1 87.25 183 ALA A N 1
ATOM 1344 C CA . ALA A 1 183 ? 3.891 -25.891 5.871 1 87.25 183 ALA A CA 1
ATOM 1345 C C . ALA A 1 183 ? 2.795 -24.891 6.242 1 87.25 183 ALA A C 1
ATOM 1347 O O . ALA A 1 183 ? 1.619 -25.109 5.941 1 87.25 183 ALA A O 1
ATOM 1348 N N . ASP A 1 184 ? 3.164 -23.844 6.805 1 90.25 184 ASP A N 1
ATOM 1349 C CA . ASP A 1 184 ? 2.184 -22.891 7.305 1 90.25 184 ASP A CA 1
ATOM 1350 C C . ASP A 1 184 ? 1.868 -21.828 6.254 1 90.25 184 ASP A C 1
ATOM 1352 O O . ASP A 1 184 ? 1.128 -20.875 6.527 1 90.25 184 ASP A O 1
ATOM 1356 N N . LYS A 1 185 ? 2.355 -21.953 5.016 1 93.12 185 LYS A N 1
ATOM 1357 C CA . LYS A 1 185 ? 2.148 -20.953 3.971 1 93.12 185 LYS A CA 1
ATOM 1358 C C . LYS A 1 185 ? 1.55 -21.578 2.717 1 93.12 185 LYS A C 1
ATOM 1360 O O . LYS A 1 185 ? 1.832 -21.141 1.6 1 93.12 185 LYS A O 1
ATOM 1365 N N . ALA A 1 186 ? 0.934 -22.734 2.887 1 94.62 186 ALA A N 1
ATOM 1366 C CA . ALA A 1 186 ? 0.126 -23.328 1.82 1 94.62 186 ALA A CA 1
ATOM 1367 C C . ALA A 1 186 ? -1.336 -22.906 1.947 1 94.62 186 ALA A C 1
ATOM 1369 O O . ALA A 1 186 ? -2.029 -23.328 2.875 1 94.62 186 ALA A O 1
ATOM 1370 N N . PHE A 1 187 ? -1.835 -22.078 1.05 1 96.19 187 PHE A N 1
ATOM 1371 C CA . PHE A 1 187 ? -3.203 -21.578 1.088 1 96.19 187 PHE A CA 1
ATOM 1372 C C . PHE A 1 187 ? -4.07 -22.297 0.06 1 96.19 187 PHE A C 1
ATOM 1374 O O . PHE A 1 187 ? -3.857 -22.156 -1.146 1 96.19 187 PHE A O 1
ATOM 1381 N N . PHE A 1 188 ? -4.984 -23.078 0.555 1 96 188 PHE A N 1
ATOM 1382 C CA . PHE A 1 188 ? -5.953 -23.719 -0.32 1 96 188 PHE A CA 1
ATOM 1383 C C . PHE A 1 188 ? -7.117 -22.797 -0.629 1 96 188 PHE A C 1
ATOM 1385 O O . PHE A 1 188 ? -7.836 -22.359 0.277 1 96 188 PHE A O 1
ATOM 1392 N N . CYS A 1 189 ? -7.32 -22.531 -1.92 1 96.94 189 CYS A N 1
ATOM 1393 C CA . CYS A 1 189 ? -8.172 -21.406 -2.336 1 96.94 189 CYS A CA 1
ATOM 1394 C C . CYS A 1 189 ? -9.5 -21.922 -2.889 1 96.94 189 CYS A C 1
ATOM 1396 O O . CYS A 1 189 ? -10.219 -21.172 -3.555 1 96.94 189 CYS A O 1
ATOM 1398 N N . GLY A 1 190 ? -9.828 -23.188 -2.678 1 94.19 190 GLY A N 1
ATOM 1399 C CA . GLY A 1 190 ? -11.156 -23.688 -2.982 1 94.19 190 GLY A CA 1
ATOM 1400 C C . GLY A 1 190 ? -11.219 -24.453 -4.289 1 94.19 190 GLY A C 1
ATOM 1401 O O . GLY A 1 190 ? -11.492 -25.656 -4.293 1 94.19 190 GLY A O 1
ATOM 1402 N N . GLY A 1 191 ? -10.953 -23.812 -5.562 1 95.44 191 GLY A N 1
ATOM 1403 C CA . GLY A 1 191 ? -11.094 -24.484 -6.844 1 95.44 191 GLY A CA 1
ATOM 1404 C C . GLY A 1 191 ? -10.117 -23.984 -7.895 1 95.44 191 GLY A C 1
ATOM 1405 O O . GLY A 1 191 ? -9.414 -23 -7.676 1 95.44 191 GLY A O 1
ATOM 1406 N N . LEU A 1 192 ? -10.219 -24.734 -9 1 97.88 192 LEU A N 1
ATOM 1407 C CA . LEU A 1 192 ? -9.32 -24.438 -10.109 1 97.88 192 LEU A CA 1
ATOM 1408 C C . LEU A 1 192 ? -9.422 -22.969 -10.516 1 97.88 192 LEU A C 1
ATOM 1410 O O . LEU A 1 192 ? -10.523 -22.453 -10.734 1 97.88 192 LEU A O 1
ATOM 1414 N N . GLY A 1 193 ? -8.305 -22.328 -10.547 1 98.44 193 GLY A N 1
ATOM 1415 C CA . GLY A 1 193 ? -8.234 -20.922 -10.945 1 98.44 193 GLY A CA 1
ATOM 1416 C C . GLY A 1 193 ? -8.117 -19.969 -9.773 1 98.44 193 GLY A C 1
ATOM 1417 O O . GLY A 1 193 ? -7.617 -18.859 -9.922 1 98.44 193 GLY A O 1
ATOM 1418 N N . ASN A 1 194 ? -8.492 -20.406 -8.602 1 98.5 194 ASN A N 1
ATOM 1419 C CA . ASN A 1 194 ? -8.547 -19.516 -7.449 1 98.5 194 ASN A CA 1
ATOM 1420 C C . ASN A 1 194 ? -7.152 -19.203 -6.902 1 98.5 194 ASN A C 1
ATOM 1422 O O . ASN A 1 194 ? -6.922 -18.125 -6.344 1 98.5 194 ASN A O 1
ATOM 1426 N N . GLY A 1 195 ? -6.254 -20.125 -7.004 1 98.69 195 GLY A N 1
ATOM 1427 C CA . GLY A 1 195 ? -4.883 -19.812 -6.645 1 98.69 195 GLY A CA 1
ATOM 1428 C C . GLY A 1 195 ? -4.312 -18.656 -7.441 1 98.69 195 GLY A C 1
ATOM 1429 O O . GLY A 1 195 ? -3.719 -17.734 -6.871 1 98.69 195 GLY A O 1
ATOM 1430 N N . LEU A 1 196 ? -4.559 -18.703 -8.719 1 98.88 196 LEU A N 1
ATOM 1431 C CA . LEU A 1 196 ? -4.09 -17.641 -9.602 1 98.88 196 LEU A CA 1
ATOM 1432 C C . LEU A 1 196 ? -4.836 -16.328 -9.328 1 98.88 196 LEU A C 1
ATOM 1434 O O . LEU A 1 196 ? -4.234 -15.258 -9.336 1 98.88 196 LEU A O 1
ATOM 1438 N N . ALA A 1 197 ? -6.125 -16.469 -9.109 1 98.81 197 ALA A N 1
ATOM 1439 C CA . ALA A 1 197 ? -6.883 -15.258 -8.797 1 98.81 197 ALA A CA 1
ATOM 1440 C C . ALA A 1 197 ? -6.293 -14.539 -7.59 1 98.81 197 ALA A C 1
ATOM 1442 O O . ALA A 1 197 ? -6.109 -13.32 -7.617 1 98.81 197 ALA A O 1
ATOM 1443 N N . ALA A 1 198 ? -5.973 -15.289 -6.59 1 98.81 198 ALA A N 1
ATOM 1444 C CA . ALA A 1 198 ? -5.387 -14.719 -5.379 1 98.81 198 ALA A CA 1
ATOM 1445 C C . ALA A 1 198 ? -4.016 -14.109 -5.664 1 98.81 198 ALA A C 1
ATOM 1447 O O . ALA A 1 198 ? -3.73 -12.984 -5.25 1 98.81 198 ALA A O 1
ATOM 1448 N N . LYS A 1 199 ? -3.158 -14.812 -6.379 1 98.81 199 LYS A N 1
ATOM 1449 C CA . LYS A 1 199 ? -1.821 -14.352 -6.738 1 98.81 199 LYS A CA 1
ATOM 1450 C C . LYS A 1 199 ? -1.887 -13.062 -7.547 1 98.81 199 LYS A C 1
ATOM 1452 O O . LYS A 1 199 ? -1.117 -12.133 -7.305 1 98.81 199 LYS A O 1
ATOM 1457 N N . ILE A 1 200 ? -2.77 -13.094 -8.492 1 98.81 200 ILE A N 1
ATOM 1458 C CA . ILE A 1 200 ? -2.916 -11.953 -9.391 1 98.81 200 ILE A CA 1
ATOM 1459 C C . ILE A 1 200 ? -3.336 -10.719 -8.602 1 98.81 200 ILE A C 1
ATOM 1461 O O . ILE A 1 200 ? -2.807 -9.625 -8.82 1 98.81 200 ILE A O 1
ATOM 1465 N N . CYS A 1 201 ? -4.277 -10.859 -7.688 1 98.88 201 CYS A N 1
ATOM 1466 C CA . CYS A 1 201 ? -4.699 -9.742 -6.844 1 98.88 201 CYS A CA 1
ATOM 1467 C C . CYS A 1 201 ? -3.541 -9.234 -5.992 1 98.88 201 CYS A C 1
ATOM 1469 O O . CYS A 1 201 ? -3.326 -8.023 -5.883 1 98.88 201 CYS A O 1
ATOM 1471 N N . ASN A 1 202 ? -2.818 -10.141 -5.414 1 98.69 202 ASN A N 1
ATOM 1472 C CA . ASN A 1 202 ? -1.657 -9.758 -4.621 1 98.69 202 ASN A CA 1
ATOM 1473 C C . ASN A 1 202 ? -0.625 -9.008 -5.457 1 98.69 202 ASN A C 1
ATOM 1475 O O . ASN A 1 202 ? -0.122 -7.965 -5.043 1 98.69 202 ASN A O 1
ATOM 1479 N N . ASN A 1 203 ? -0.274 -9.57 -6.605 1 98.69 203 ASN A N 1
ATOM 1480 C CA . ASN A 1 203 ? 0.746 -8.961 -7.453 1 98.69 203 ASN A CA 1
ATOM 1481 C C . ASN A 1 203 ? 0.298 -7.598 -7.98 1 98.69 203 ASN A C 1
ATOM 1483 O O . ASN A 1 203 ? 1.118 -6.695 -8.164 1 98.69 203 ASN A O 1
ATOM 1487 N N . TYR A 1 204 ? -1.016 -7.512 -8.266 1 98.88 204 TYR A N 1
ATOM 1488 C CA . TYR A 1 204 ? -1.589 -6.227 -8.656 1 98.88 204 TYR A CA 1
ATOM 1489 C C . TYR A 1 204 ? -1.284 -5.156 -7.609 1 98.88 204 TYR A C 1
ATOM 1491 O O . TYR A 1 204 ? -0.803 -4.074 -7.945 1 98.88 204 TYR A O 1
ATOM 1499 N N . LEU A 1 205 ? -1.501 -5.496 -6.363 1 98.94 205 LEU A N 1
ATOM 1500 C CA . LEU A 1 205 ? -1.254 -4.566 -5.266 1 98.94 205 LEU A CA 1
ATOM 1501 C C . LEU A 1 205 ? 0.24 -4.312 -5.094 1 98.94 205 LEU A C 1
ATOM 1503 O O . LEU A 1 205 ? 0.676 -3.158 -5.043 1 98.94 205 LEU A O 1
ATOM 1507 N N . SER A 1 206 ? 0.987 -5.352 -5.066 1 98.69 206 SER A N 1
ATOM 1508 C CA . SER A 1 206 ? 2.424 -5.234 -4.836 1 98.69 206 SER A CA 1
ATOM 1509 C C . SER A 1 206 ? 3.07 -4.297 -5.848 1 98.69 206 SER A C 1
ATOM 1511 O O . SER A 1 206 ? 3.801 -3.377 -5.469 1 98.69 206 SER A O 1
ATOM 1513 N N . CYS A 1 207 ? 2.75 -4.469 -7.086 1 98.81 207 CYS A N 1
ATOM 1514 C CA . CYS A 1 207 ? 3.391 -3.717 -8.156 1 98.81 207 CYS A CA 1
ATOM 1515 C C . CYS A 1 207 ? 2.902 -2.271 -8.18 1 98.81 207 CYS A C 1
ATOM 1517 O O . CYS A 1 207 ? 3.703 -1.344 -8.305 1 98.81 207 CYS A O 1
ATOM 1519 N N . THR A 1 208 ? 1.597 -2.09 -8.047 1 98.94 208 THR A N 1
ATOM 1520 C CA . THR A 1 208 ? 1.06 -0.737 -8.125 1 98.94 208 THR A CA 1
ATOM 1521 C C . THR A 1 208 ? 1.461 0.08 -6.902 1 98.94 208 THR A C 1
ATOM 1523 O O . THR A 1 208 ? 1.751 1.272 -7.012 1 98.94 208 THR A O 1
ATOM 1526 N N . ILE A 1 209 ? 1.547 -0.555 -5.75 1 98.94 209 ILE A N 1
ATOM 1527 C CA . ILE A 1 209 ? 1.978 0.119 -4.531 1 98.94 209 ILE A CA 1
ATOM 1528 C C . ILE A 1 209 ? 3.459 0.477 -4.633 1 98.94 209 ILE A C 1
ATOM 1530 O O . ILE A 1 209 ? 3.881 1.54 -4.172 1 98.94 209 ILE A O 1
ATOM 1534 N N . LEU A 1 210 ? 4.254 -0.364 -5.254 1 98.88 210 LEU A N 1
ATOM 1535 C CA . LEU A 1 210 ? 5.664 -0.057 -5.469 1 98.88 210 LEU A CA 1
ATOM 1536 C C . LEU A 1 210 ? 5.82 1.243 -6.25 1 98.88 210 LEU A C 1
ATOM 1538 O O . LEU A 1 210 ? 6.637 2.096 -5.883 1 98.88 210 LEU A O 1
ATOM 1542 N N . LEU A 1 211 ? 5.066 1.347 -7.32 1 98.94 211 LEU A N 1
ATOM 1543 C CA . LEU A 1 211 ? 5.137 2.576 -8.102 1 98.94 211 LEU A CA 1
ATOM 1544 C C . LEU A 1 211 ? 4.707 3.777 -7.266 1 98.94 211 LEU A C 1
ATOM 1546 O O . LEU A 1 211 ? 5.352 4.828 -7.305 1 98.94 211 LEU A O 1
ATOM 1550 N N . ALA A 1 212 ? 3.621 3.646 -6.512 1 98.94 212 ALA A N 1
ATOM 1551 C CA . ALA A 1 212 ? 3.164 4.73 -5.645 1 98.94 212 ALA A CA 1
ATOM 1552 C C . ALA A 1 212 ? 4.242 5.117 -4.637 1 98.94 212 ALA A C 1
ATOM 1554 O O . ALA A 1 212 ? 4.457 6.301 -4.371 1 98.94 212 ALA A O 1
ATOM 1555 N N . ASN A 1 213 ? 4.922 4.121 -4.055 1 98.94 213 ASN A N 1
ATOM 1556 C CA . ASN A 1 213 ? 6.035 4.383 -3.146 1 98.94 213 ASN A CA 1
ATOM 1557 C C . ASN A 1 213 ? 7.133 5.195 -3.826 1 98.94 213 ASN A C 1
ATOM 1559 O O . ASN A 1 213 ? 7.68 6.129 -3.232 1 98.94 213 ASN A O 1
ATOM 1563 N N . CYS A 1 214 ? 7.5 4.785 -5.027 1 98.94 214 CYS A N 1
ATOM 1564 C CA . CYS A 1 214 ? 8.531 5.5 -5.77 1 98.94 214 CYS A CA 1
ATOM 1565 C C . CYS A 1 214 ? 8.141 6.961 -5.965 1 98.94 214 CYS A C 1
ATOM 1567 O O . CYS A 1 214 ? 8.953 7.859 -5.742 1 98.94 214 CYS A O 1
ATOM 1569 N N . GLU A 1 215 ? 6.898 7.199 -6.355 1 98.94 215 GLU A N 1
ATOM 1570 C CA . GLU A 1 215 ? 6.414 8.562 -6.574 1 98.94 215 GLU A CA 1
ATOM 1571 C C . GLU A 1 215 ? 6.445 9.375 -5.281 1 98.94 215 GLU A C 1
ATOM 1573 O O . GLU A 1 215 ? 6.945 10.5 -5.262 1 98.94 215 GLU A O 1
ATOM 1578 N N . ALA A 1 216 ? 5.941 8.789 -4.215 1 98.94 216 ALA A N 1
ATOM 1579 C CA . ALA A 1 216 ? 5.844 9.492 -2.938 1 98.94 216 ALA A CA 1
ATOM 1580 C C . ALA A 1 216 ? 7.227 9.797 -2.375 1 98.94 216 ALA A C 1
ATOM 1582 O O . ALA A 1 216 ? 7.492 10.93 -1.95 1 98.94 216 ALA A O 1
ATOM 1583 N N . MET A 1 217 ? 8.141 8.82 -2.393 1 98.94 217 MET A N 1
ATOM 1584 C CA . MET A 1 217 ? 9.477 9 -1.837 1 98.94 217 MET A CA 1
ATOM 1585 C C . MET A 1 217 ? 10.281 9.992 -2.672 1 98.94 217 MET A C 1
ATOM 1587 O O . MET A 1 217 ? 11.008 10.828 -2.125 1 98.94 217 MET A O 1
ATOM 1591 N N . ALA A 1 218 ? 10.148 9.867 -3.996 1 98.94 218 ALA A N 1
ATOM 1592 C CA . ALA A 1 218 ? 10.844 10.82 -4.852 1 98.94 218 ALA A CA 1
ATOM 1593 C C . ALA A 1 218 ? 10.359 12.242 -4.594 1 98.94 218 ALA A C 1
ATOM 1595 O O . ALA A 1 218 ? 11.164 13.172 -4.477 1 98.94 218 ALA A O 1
ATOM 1596 N N . THR A 1 219 ? 9.055 12.398 -4.492 1 98.88 219 THR A N 1
ATOM 1597 C CA . THR A 1 219 ? 8.461 13.703 -4.223 1 98.88 219 THR A CA 1
ATOM 1598 C C . THR A 1 219 ? 8.961 14.258 -2.891 1 98.88 219 THR A C 1
ATOM 1600 O O . THR A 1 219 ? 9.445 15.391 -2.828 1 98.88 219 THR A O 1
ATOM 1603 N N . GLY A 1 220 ? 8.867 13.438 -1.835 1 98.75 220 GLY A N 1
ATOM 1604 C CA . GLY A 1 220 ? 9.297 13.883 -0.521 1 98.75 220 GLY A CA 1
ATOM 1605 C C . GLY A 1 220 ? 10.766 14.273 -0.481 1 98.75 220 GLY A C 1
ATOM 1606 O O . GLY A 1 220 ? 11.125 15.297 0.106 1 98.75 220 GLY A O 1
ATOM 1607 N N . ARG A 1 221 ? 11.594 13.508 -1.153 1 98.56 221 ARG A N 1
ATOM 1608 C CA . ARG A 1 221 ? 13.023 13.797 -1.189 1 98.56 221 ARG A CA 1
ATOM 1609 C C . ARG A 1 221 ? 13.305 15.102 -1.934 1 98.56 221 ARG A C 1
ATOM 1611 O O . ARG A 1 221 ? 14.125 15.906 -1.494 1 98.56 221 ARG A O 1
ATOM 1618 N N . ARG A 1 222 ? 12.602 15.266 -3.018 1 98.38 222 ARG A N 1
ATOM 1619 C CA . ARG A 1 222 ? 12.812 16.484 -3.805 1 98.38 222 ARG A CA 1
ATOM 1620 C C . ARG A 1 222 ? 12.289 17.703 -3.064 1 98.38 222 ARG A C 1
ATOM 1622 O O . ARG A 1 222 ? 12.805 18.812 -3.254 1 98.38 222 ARG A O 1
ATOM 1629 N N . LEU A 1 223 ? 11.328 17.531 -2.199 1 98.06 223 LEU A N 1
ATOM 1630 C CA . LEU A 1 223 ? 10.805 18.625 -1.388 1 98.06 223 LEU A CA 1
ATOM 1631 C C . LEU A 1 223 ? 11.742 18.938 -0.224 1 98.06 223 LEU A C 1
ATOM 1633 O O . LEU A 1 223 ? 11.539 19.906 0.496 1 98.06 223 LEU A O 1
ATOM 1637 N N . GLY A 1 224 ? 12.711 18.047 0.056 1 95.56 224 GLY A N 1
ATOM 1638 C CA . GLY A 1 224 ? 13.75 18.375 1.018 1 95.56 224 GLY A CA 1
ATOM 1639 C C . GLY A 1 224 ? 13.719 17.484 2.252 1 95.56 224 GLY A C 1
ATOM 1640 O O . GLY A 1 224 ? 14.492 17.688 3.186 1 95.56 224 GLY A O 1
ATOM 1641 N N . LEU A 1 225 ? 12.977 16.469 2.248 1 97.88 225 LEU A N 1
ATOM 1642 C CA . LEU A 1 225 ? 12.867 15.602 3.418 1 97.88 225 LEU A CA 1
ATOM 1643 C C . LEU A 1 225 ? 14.039 14.625 3.479 1 97.88 225 LEU A C 1
ATOM 1645 O O . LEU A 1 225 ? 14.492 14.117 2.445 1 97.88 225 LEU A O 1
ATOM 1649 N N . ASP A 1 226 ? 14.469 14.359 4.695 1 97.25 226 ASP A N 1
ATOM 1650 C CA . ASP A 1 226 ? 15.43 13.281 4.926 1 97.25 226 ASP A CA 1
ATOM 1651 C C . ASP A 1 226 ? 14.812 11.922 4.59 1 97.25 226 ASP A C 1
ATOM 1653 O O . ASP A 1 226 ? 13.68 11.633 4.984 1 97.25 226 ASP A O 1
ATOM 1657 N N . LYS A 1 227 ? 15.586 11.141 3.889 1 98 227 LYS A N 1
ATOM 1658 C CA . LYS A 1 227 ? 15.047 9.883 3.383 1 98 227 LYS A CA 1
ATOM 1659 C C . LYS A 1 227 ? 14.695 8.938 4.527 1 98 227 LYS A C 1
ATOM 1661 O O . LYS A 1 227 ? 13.688 8.227 4.461 1 98 227 LYS A O 1
ATOM 1666 N N . HIS A 1 228 ? 15.492 8.906 5.594 1 98.25 228 HIS A N 1
ATOM 1667 C CA . HIS A 1 228 ? 15.227 8.008 6.715 1 98.25 228 HIS A CA 1
ATOM 1668 C C . HIS A 1 228 ? 14.016 8.477 7.516 1 98.25 228 HIS A C 1
ATOM 1670 O O . HIS A 1 228 ? 13.188 7.664 7.93 1 98.25 228 HIS A O 1
ATOM 1676 N N . LEU A 1 229 ? 13.883 9.758 7.73 1 97.38 229 LEU A N 1
ATOM 1677 C CA . LEU A 1 229 ? 12.75 10.32 8.469 1 97.38 229 LEU A CA 1
ATOM 1678 C C . LEU A 1 229 ? 11.453 10.094 7.703 1 97.38 229 LEU A C 1
ATOM 1680 O O . LEU A 1 229 ? 10.438 9.703 8.289 1 97.38 229 LEU A O 1
ATOM 1684 N N . LEU A 1 230 ? 11.477 10.352 6.398 1 98.38 230 LEU A N 1
ATOM 1685 C CA . LEU A 1 230 ? 10.281 10.156 5.586 1 98.38 230 LEU A CA 1
ATOM 1686 C C . LEU A 1 230 ? 9.82 8.703 5.645 1 98.38 230 LEU A C 1
ATOM 1688 O O . LEU A 1 230 ? 8.625 8.438 5.832 1 98.38 230 LEU A O 1
ATOM 1692 N N . HIS A 1 231 ? 10.766 7.793 5.484 1 98.69 231 HIS A N 1
ATOM 1693 C CA . HIS A 1 231 ? 10.438 6.379 5.57 1 98.69 231 HIS A CA 1
ATOM 1694 C C . HIS A 1 231 ? 9.844 6.031 6.934 1 98.69 231 HIS A C 1
ATOM 1696 O O . HIS A 1 231 ? 8.852 5.305 7.02 1 98.69 231 HIS A O 1
ATOM 1702 N N . LYS A 1 232 ? 10.438 6.535 7.973 1 98 232 LYS A N 1
ATOM 1703 C CA . LYS A 1 232 ? 9.961 6.293 9.328 1 98 232 LYS A CA 1
ATOM 1704 C C . LYS A 1 232 ? 8.531 6.793 9.508 1 98 232 LYS A C 1
ATOM 1706 O O . LYS A 1 232 ? 7.699 6.105 10.102 1 98 232 LYS A O 1
ATOM 1711 N N . ILE A 1 233 ? 8.25 7.941 9.047 1 97.62 233 ILE A N 1
ATOM 1712 C CA . ILE A 1 233 ? 6.922 8.531 9.164 1 97.62 233 ILE A CA 1
ATOM 1713 C C . ILE A 1 233 ? 5.906 7.688 8.398 1 97.62 233 ILE A C 1
ATOM 1715 O O . ILE A 1 233 ? 4.852 7.34 8.938 1 97.62 233 ILE A O 1
ATOM 1719 N N . ILE A 1 234 ? 6.223 7.301 7.156 1 98.25 234 ILE A N 1
ATOM 1720 C CA . ILE A 1 234 ? 5.32 6.48 6.355 1 98.25 234 ILE A CA 1
ATOM 1721 C C . ILE A 1 234 ? 5.082 5.145 7.055 1 98.25 234 ILE A C 1
ATOM 1723 O O . ILE A 1 234 ? 3.941 4.691 7.168 1 98.25 234 ILE A O 1
ATOM 1727 N N . HIS A 1 235 ? 6.145 4.539 7.59 1 98.06 235 HIS A N 1
ATOM 1728 C CA . HIS A 1 235 ? 6.066 3.254 8.281 1 98.06 235 HIS A CA 1
ATOM 1729 C C . HIS A 1 235 ? 5.102 3.32 9.461 1 98.06 235 HIS A C 1
ATOM 1731 O O . HIS A 1 235 ? 4.426 2.338 9.766 1 98.06 235 HIS A O 1
ATOM 1737 N N . ASN A 1 236 ? 5.027 4.441 10.07 1 95.94 236 ASN A N 1
ATOM 1738 C CA . ASN A 1 236 ? 4.23 4.578 11.289 1 95.94 236 ASN A CA 1
ATOM 1739 C C . ASN A 1 236 ? 2.887 5.242 11.008 1 95.94 236 ASN A C 1
ATOM 1741 O O . ASN A 1 236 ? 2.207 5.695 11.93 1 95.94 236 ASN A O 1
ATOM 1745 N N . SER A 1 237 ? 2.523 5.336 9.773 1 96.62 237 SER A N 1
ATOM 1746 C CA . SER A 1 237 ? 1.314 6.051 9.383 1 96.62 237 SER A CA 1
ATOM 1747 C C . SER A 1 237 ? 0.442 5.207 8.461 1 96.62 237 SER A C 1
ATOM 1749 O O . SER A 1 237 ? 0.723 4.027 8.242 1 96.62 237 SER A O 1
ATOM 1751 N N . THR A 1 238 ? -0.614 5.77 7.906 1 97.44 238 THR A N 1
ATOM 1752 C CA . THR A 1 238 ? -1.62 5.059 7.125 1 97.44 238 THR A CA 1
ATOM 1753 C C . THR A 1 238 ? -1.071 4.676 5.754 1 97.44 238 THR A C 1
ATOM 1755 O O . THR A 1 238 ? -1.644 3.828 5.062 1 97.44 238 THR A O 1
ATOM 1758 N N . GLY A 1 239 ? 0.072 5.246 5.379 1 98.5 239 GLY A N 1
ATOM 1759 C CA . GLY A 1 239 ? 0.693 4.914 4.105 1 98.5 239 GLY A CA 1
ATOM 1760 C C . GLY A 1 239 ? 1.579 3.684 4.18 1 98.5 239 GLY A C 1
ATOM 1761 O O . GLY A 1 239 ? 2.154 3.266 3.17 1 98.5 239 GLY A O 1
ATOM 1762 N N . GLN A 1 240 ? 1.693 3.055 5.375 1 98.69 240 GLN A N 1
ATOM 1763 C CA . GLN A 1 240 ? 2.578 1.912 5.574 1 98.69 240 GLN A CA 1
ATOM 1764 C C . GLN A 1 240 ? 2.186 0.749 4.668 1 98.69 240 GLN A C 1
ATOM 1766 O O . GLN A 1 240 ? 1 0.463 4.496 1 98.69 240 GLN A O 1
ATOM 1771 N N . ASN A 1 241 ? 3.152 0.053 4.168 1 98.81 241 ASN A N 1
ATOM 1772 C CA . ASN A 1 241 ? 2.938 -1.117 3.324 1 98.81 241 ASN A CA 1
ATOM 1773 C C . ASN A 1 241 ? 4.184 -1.993 3.25 1 98.81 241 ASN A C 1
ATOM 1775 O O . ASN A 1 241 ? 5.285 -1.537 3.561 1 98.81 241 ASN A O 1
ATOM 1779 N N . PHE A 1 242 ? 4.016 -3.195 2.881 1 98.69 242 PHE A N 1
ATOM 1780 C CA . PHE A 1 242 ? 5.082 -4.184 2.818 1 98.69 242 PHE A CA 1
ATOM 1781 C C . PHE A 1 242 ? 6.195 -3.727 1.883 1 98.69 242 PHE A C 1
ATOM 1783 O O . PHE A 1 242 ? 7.375 -3.832 2.215 1 98.69 242 PHE A O 1
ATOM 1790 N N . MET A 1 243 ? 5.855 -3.242 0.711 1 98.62 243 MET A N 1
ATOM 1791 C CA . MET A 1 243 ? 6.836 -2.885 -0.311 1 98.62 243 MET A CA 1
ATOM 1792 C C . MET A 1 243 ? 7.727 -1.742 0.166 1 98.62 243 MET A C 1
ATOM 1794 O O . MET A 1 243 ? 8.914 -1.706 -0.145 1 98.62 243 MET A O 1
ATOM 1798 N N . ALA A 1 244 ? 7.137 -0.804 0.881 1 98.81 244 ALA A N 1
ATOM 1799 C CA . ALA A 1 244 ? 7.949 0.26 1.464 1 98.81 244 ALA A CA 1
ATOM 1800 C C . ALA A 1 244 ? 8.875 -0.287 2.547 1 98.81 244 ALA A C 1
ATOM 1802 O O . ALA A 1 244 ? 10.031 0.131 2.654 1 98.81 244 ALA A O 1
ATOM 1803 N N . ASP A 1 245 ? 8.422 -1.209 3.297 1 98.56 245 ASP A N 1
ATOM 1804 C CA . ASP A 1 245 ? 9.156 -1.728 4.449 1 98.56 245 ASP A CA 1
ATOM 1805 C C . ASP A 1 245 ? 10.273 -2.674 4.016 1 98.56 245 ASP A C 1
ATOM 1807 O O . ASP A 1 245 ? 11.281 -2.814 4.707 1 98.56 245 ASP A O 1
ATOM 1811 N N . HIS A 1 246 ? 10.133 -3.305 2.848 1 97.06 246 HIS A N 1
ATOM 1812 C CA . HIS A 1 246 ? 11.07 -4.367 2.514 1 97.06 246 HIS A CA 1
ATOM 1813 C C . HIS A 1 246 ? 11.711 -4.133 1.149 1 97.06 246 HIS A C 1
ATOM 1815 O O . HIS A 1 246 ? 12.742 -4.727 0.831 1 97.06 246 HIS A O 1
ATOM 1821 N N . VAL A 1 247 ? 11.109 -3.318 0.341 1 97.81 247 VAL A N 1
ATOM 18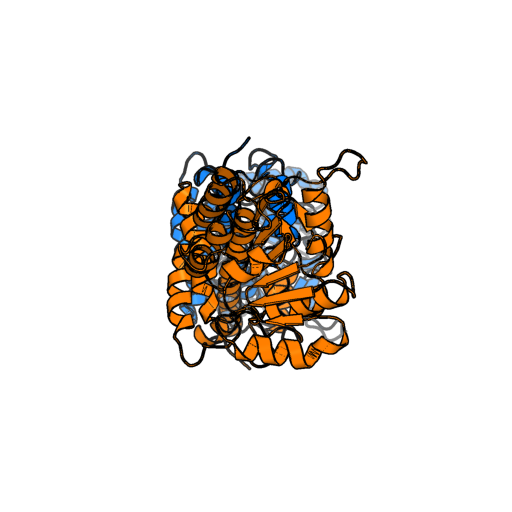22 C CA . VAL A 1 247 ? 11.602 -3 -0.994 1 97.81 247 VAL A CA 1
ATOM 1823 C C . VAL A 1 247 ? 11.633 -1.484 -1.184 1 97.81 247 VAL A C 1
ATOM 1825 O O . VAL A 1 247 ? 11.227 -0.975 -2.232 1 97.81 247 VAL A O 1
ATOM 1828 N N . ALA A 1 248 ? 12.039 -0.784 -0.101 1 98.5 248 ALA A N 1
ATOM 1829 C CA . ALA A 1 248 ? 12.141 0.671 -0.177 1 98.5 248 ALA A CA 1
ATOM 1830 C C . ALA A 1 248 ? 12.93 1.103 -1.408 1 98.5 248 ALA A C 1
ATOM 1832 O O . ALA A 1 248 ? 14.016 0.58 -1.67 1 98.5 248 ALA A O 1
ATOM 1833 N N . PRO A 1 249 ? 12.398 2.057 -2.143 1 98.56 249 PRO A N 1
ATOM 1834 C CA . PRO A 1 249 ? 13.047 2.387 -3.418 1 98.56 249 PRO A CA 1
ATOM 1835 C C . PRO A 1 249 ? 14.258 3.299 -3.248 1 98.56 249 PRO A C 1
ATOM 1837 O O . PRO A 1 249 ? 15.031 3.488 -4.191 1 98.56 249 PRO A O 1
ATOM 1840 N N . VAL A 1 250 ? 14.461 3.939 -2.121 1 98.69 250 VAL A N 1
ATOM 1841 C CA . VAL A 1 250 ? 15.57 4.859 -1.873 1 98.69 250 VAL A CA 1
ATOM 1842 C C . VAL A 1 250 ? 16.766 4.09 -1.331 1 98.69 250 VAL A C 1
ATOM 1844 O O . VAL A 1 250 ? 16.672 3.414 -0.304 1 98.69 250 VAL A O 1
ATOM 1847 N N . PRO A 1 251 ? 17.969 4.242 -1.987 1 98 251 PRO A N 1
ATOM 1848 C CA . PRO A 1 251 ? 19.156 3.523 -1.516 1 98 251 PRO A CA 1
ATOM 1849 C C . PRO A 1 251 ? 19.531 3.883 -0.08 1 98 251 PRO A C 1
ATOM 1851 O O . PRO A 1 251 ? 19.453 5.055 0.306 1 98 251 PRO A O 1
ATOM 1854 N N . GLY A 1 252 ? 19.844 2.871 0.708 1 97.69 252 GLY A N 1
ATOM 1855 C CA . GLY A 1 252 ? 20.422 3.1 2.023 1 97.69 252 GLY A CA 1
ATOM 1856 C C . GLY A 1 252 ? 19.391 3.195 3.123 1 97.69 252 GLY A C 1
ATOM 1857 O O . GLY A 1 252 ? 19.719 3.213 4.309 1 97.69 252 GLY A O 1
ATOM 1858 N N . VAL A 1 253 ? 18.094 3.23 2.836 1 98.19 253 VAL A N 1
ATOM 1859 C CA . VAL A 1 253 ? 17.031 3.395 3.832 1 98.19 253 VAL A CA 1
ATOM 1860 C C . VAL A 1 253 ? 16.734 2.053 4.496 1 98.19 253 VAL A C 1
ATOM 1862 O O . VAL A 1 253 ? 16.656 1.965 5.727 1 98.19 253 VAL A O 1
ATOM 1865 N N . VAL A 1 254 ? 16.531 1.069 3.65 1 98.12 254 VAL A N 1
ATOM 1866 C CA . VAL A 1 254 ? 16.375 -0.309 4.102 1 98.12 254 VAL A CA 1
ATOM 1867 C C . VAL A 1 254 ? 17.547 -1.154 3.623 1 98.12 254 VAL A C 1
ATOM 1869 O O . VAL A 1 254 ? 17.703 -1.396 2.422 1 98.12 254 VAL A O 1
ATOM 1872 N N . PRO A 1 255 ? 18.359 -1.649 4.523 1 97.25 255 PRO A N 1
ATOM 1873 C CA . PRO A 1 255 ? 19.641 -2.26 4.16 1 97.25 255 PRO A CA 1
ATOM 1874 C C . PRO A 1 255 ? 19.469 -3.484 3.264 1 97.25 255 PRO A C 1
ATOM 1876 O O . PRO A 1 255 ? 20.281 -3.705 2.359 1 97.25 255 PRO A O 1
ATOM 1879 N N . HIS A 1 256 ? 18.453 -4.258 3.408 1 95.06 256 HIS A N 1
ATOM 1880 C CA . HIS A 1 256 ? 18.328 -5.504 2.664 1 95.06 256 HIS A CA 1
ATOM 1881 C C . HIS A 1 256 ? 17.516 -5.301 1.385 1 95.06 256 HIS A C 1
ATOM 1883 O O . HIS A 1 256 ? 17.312 -6.242 0.613 1 95.06 256 HIS A O 1
ATOM 1889 N N . ALA A 1 257 ? 16.984 -4.086 1.14 1 97.06 257 ALA A N 1
ATOM 1890 C CA . ALA A 1 257 ? 16.219 -3.805 -0.071 1 97.06 257 ALA A CA 1
ATOM 1891 C C . ALA A 1 257 ? 17.109 -3.785 -1.301 1 97.06 257 ALA A C 1
ATOM 1893 O O . ALA A 1 257 ? 18.281 -3.404 -1.213 1 97.06 257 ALA A O 1
ATOM 1894 N N . PRO A 1 258 ? 16.594 -4.148 -2.451 1 96.94 258 PRO A N 1
ATOM 1895 C CA . PRO A 1 258 ? 17.391 -4.121 -3.678 1 96.94 258 PRO A CA 1
ATOM 1896 C C . PRO A 1 258 ? 18 -2.75 -3.953 1 96.94 258 PRO A C 1
ATOM 1898 O O . PRO A 1 258 ? 19.094 -2.658 -4.504 1 96.94 258 PRO A O 1
ATOM 1901 N N . SER A 1 259 ? 17.312 -1.673 -3.621 1 97.75 259 SER A N 1
ATOM 1902 C CA . SER A 1 259 ? 17.797 -0.319 -3.846 1 97.75 259 SER A CA 1
ATOM 1903 C C . SER A 1 259 ? 19.125 -0.091 -3.129 1 97.75 259 SER A C 1
ATOM 1905 O O . SER A 1 259 ? 19.953 0.704 -3.58 1 97.75 259 SER A O 1
ATOM 1907 N N . SER A 1 260 ? 19.391 -0.783 -2.018 1 97.25 260 SER A N 1
ATOM 1908 C CA . SER A 1 260 ? 20.609 -0.615 -1.229 1 97.25 260 SER A CA 1
ATOM 1909 C C . SER A 1 260 ? 21.734 -1.491 -1.762 1 97.25 260 SER A C 1
ATOM 1911 O O . SER A 1 260 ? 22.844 -1.483 -1.221 1 97.25 260 SER A O 1
ATOM 1913 N N . ASN A 1 261 ? 21.516 -2.209 -2.768 1 96.44 261 ASN A N 1
ATOM 1914 C CA . ASN A 1 261 ? 22.484 -3.027 -3.494 1 96.44 261 ASN A CA 1
ATOM 1915 C C . ASN A 1 261 ? 22.438 -2.744 -4.992 1 96.44 261 ASN A C 1
ATOM 1917 O O . ASN A 1 261 ? 22.391 -3.672 -5.805 1 96.44 261 ASN A O 1
ATOM 1921 N N . ASN A 1 262 ? 22.297 -1.485 -5.297 1 96.12 262 ASN A N 1
ATOM 1922 C CA . ASN A 1 262 ? 22.266 -0.998 -6.672 1 96.12 262 ASN A CA 1
ATOM 1923 C C . ASN A 1 262 ? 21.125 -1.609 -7.465 1 96.12 262 ASN A C 1
ATOM 1925 O O . ASN A 1 262 ? 21.281 -1.92 -8.648 1 96.12 262 ASN A O 1
ATOM 1929 N N . TYR A 1 263 ? 20.016 -1.892 -6.812 1 96.94 263 TYR A N 1
ATOM 1930 C CA . TYR A 1 263 ? 18.781 -2.402 -7.387 1 96.94 263 TYR A CA 1
ATOM 1931 C C . TYR A 1 263 ? 18.984 -3.777 -8.008 1 96.94 263 TYR A C 1
ATOM 1933 O O . TYR A 1 263 ? 18.281 -4.152 -8.953 1 96.94 263 TYR A O 1
ATOM 1941 N N . LYS A 1 264 ? 20.016 -4.445 -7.465 1 92.62 264 LYS A N 1
ATOM 1942 C CA . LYS A 1 264 ? 20.266 -5.812 -7.902 1 92.62 264 LYS A CA 1
ATOM 1943 C C . LYS A 1 264 ? 19.484 -6.812 -7.059 1 92.62 264 LYS A C 1
ATOM 1945 O O . LYS A 1 264 ? 19.031 -6.48 -5.961 1 92.62 264 LYS A O 1
ATOM 1950 N N . LEU A 1 265 ? 19.266 -8 -7.57 1 80.06 265 LEU A N 1
ATOM 1951 C CA . LEU A 1 265 ? 18.688 -9.164 -6.91 1 80.06 265 LEU A CA 1
ATOM 1952 C C . LEU A 1 265 ? 17.266 -8.867 -6.449 1 80.06 265 LEU A C 1
ATOM 1954 O O . LEU A 1 265 ? 16.891 -9.203 -5.324 1 80.06 265 LEU A O 1
ATOM 1958 N N . GLY A 1 266 ? 16.281 -8.789 -7.258 1 88 266 GLY A N 1
ATOM 1959 C CA . GLY A 1 266 ? 14.875 -8.578 -6.961 1 88 266 GLY A CA 1
ATOM 1960 C C . GLY A 1 266 ? 13.961 -8.945 -8.117 1 88 266 GLY A C 1
ATOM 1961 O O . GLY A 1 266 ? 14.289 -9.82 -8.922 1 88 266 GLY A O 1
ATOM 1962 N N . PHE A 1 267 ? 12.836 -8.406 -8.055 1 93.94 267 PHE A N 1
ATOM 1963 C CA . PHE A 1 267 ? 11.867 -8.609 -9.125 1 93.94 267 PHE A CA 1
ATOM 1964 C C . PHE A 1 267 ? 12.164 -7.695 -10.305 1 93.94 267 PHE A C 1
ATOM 1966 O O . PHE A 1 267 ? 11.93 -6.488 -10.234 1 93.94 267 PHE A O 1
ATOM 1973 N N . LYS A 1 268 ? 12.648 -8.289 -11.367 1 95.19 268 LYS A N 1
ATOM 1974 C CA . LYS A 1 268 ? 13.188 -7.504 -12.484 1 95.19 268 LYS A CA 1
ATOM 1975 C C . LYS A 1 268 ? 12.109 -6.613 -13.094 1 95.19 268 LYS A C 1
ATOM 1977 O O . LYS A 1 268 ? 10.969 -7.047 -13.289 1 95.19 268 LYS A O 1
ATOM 1982 N N . SER A 1 269 ? 12.5 -5.414 -13.461 1 97.56 269 SER A N 1
ATOM 1983 C CA . SER A 1 269 ? 11.586 -4.375 -13.922 1 97.56 269 SER A CA 1
ATOM 1984 C C . SER A 1 269 ? 10.82 -4.82 -15.164 1 97.56 269 SER A C 1
ATOM 1986 O O . SER A 1 269 ? 9.656 -4.465 -15.336 1 97.56 269 SER A O 1
ATOM 1988 N N . GLN A 1 270 ? 11.438 -5.637 -16.031 1 96.69 270 GLN A N 1
ATOM 1989 C CA . GLN A 1 270 ? 10.797 -6.023 -17.297 1 96.69 270 GLN A CA 1
ATOM 1990 C C . GLN A 1 270 ? 9.68 -7.031 -17.047 1 96.69 270 GLN A C 1
ATOM 1992 O O . GLN A 1 270 ? 8.898 -7.328 -17.953 1 96.69 270 GLN A O 1
ATOM 1997 N N . MET A 1 271 ? 9.523 -7.543 -15.805 1 95.38 271 MET A N 1
ATOM 1998 C CA . MET A 1 271 ? 8.469 -8.484 -15.461 1 95.38 271 MET A CA 1
ATOM 1999 C C . MET A 1 271 ? 7.211 -7.754 -15 1 95.38 271 MET A C 1
ATOM 2001 O O . MET A 1 271 ? 6.137 -8.352 -14.914 1 95.38 271 MET A O 1
ATOM 2005 N N . LEU A 1 272 ? 7.32 -6.453 -14.734 1 98.12 272 LEU A N 1
ATOM 2006 C CA . LEU A 1 272 ? 6.223 -5.676 -14.164 1 98.12 272 LEU A CA 1
ATOM 2007 C C . LEU A 1 272 ? 5.027 -5.648 -15.109 1 98.12 272 LEU A C 1
ATOM 2009 O O . LEU A 1 272 ? 3.895 -5.898 -14.688 1 98.12 272 LEU A O 1
ATOM 2013 N N . PRO A 1 273 ? 5.27 -5.445 -16.453 1 98.38 273 PRO A N 1
ATOM 2014 C CA . PRO A 1 273 ? 4.109 -5.398 -17.344 1 98.38 273 PRO A CA 1
ATOM 2015 C C . PRO A 1 273 ? 3.326 -6.707 -17.375 1 98.38 273 PRO A C 1
ATOM 2017 O O . PRO A 1 273 ? 2.094 -6.695 -17.406 1 98.38 273 PRO A O 1
ATOM 2020 N N . LYS A 1 274 ? 3.965 -7.793 -17.312 1 97.19 274 LYS A N 1
ATOM 2021 C CA . LYS A 1 274 ? 3.27 -9.078 -17.312 1 97.19 274 LYS A CA 1
ATOM 2022 C C . LYS A 1 274 ? 2.395 -9.234 -16.078 1 97.19 274 LYS A C 1
ATOM 2024 O O . LYS A 1 274 ? 1.204 -9.539 -16.188 1 97.19 274 LYS A O 1
ATOM 2029 N N . ASP A 1 275 ? 2.939 -9 -14.914 1 97 275 ASP A N 1
ATOM 2030 C CA . ASP A 1 275 ? 2.244 -9.281 -13.664 1 97 275 ASP A CA 1
ATOM 2031 C C . ASP A 1 275 ? 1.089 -8.312 -13.445 1 97 275 ASP A C 1
ATOM 2033 O O . ASP A 1 275 ? -0.001 -8.719 -13.031 1 97 275 ASP A O 1
ATOM 2037 N N . VAL A 1 276 ? 1.312 -7.059 -13.719 1 98.62 276 VAL A N 1
ATOM 2038 C CA . VAL A 1 276 ? 0.23 -6.094 -13.547 1 98.62 276 VAL A CA 1
ATOM 2039 C C . VAL A 1 276 ? -0.792 -6.266 -14.672 1 98.62 276 VAL A C 1
ATOM 2041 O O . VAL A 1 276 ? -1.994 -6.09 -14.461 1 98.62 276 VAL A O 1
ATOM 2044 N N . GLY A 1 277 ? -0.265 -6.617 -15.875 1 98.75 277 GLY A N 1
ATOM 2045 C CA . GLY A 1 277 ? -1.164 -6.895 -16.984 1 98.75 277 GLY A CA 1
ATOM 2046 C C . GLY A 1 277 ? -2.15 -8.008 -16.688 1 98.75 277 GLY A C 1
ATOM 2047 O O . GLY A 1 277 ? -3.328 -7.91 -17.047 1 98.75 277 GLY A O 1
ATOM 2048 N N . LEU A 1 278 ? -1.748 -9.047 -16.062 1 98.81 278 LEU A N 1
ATOM 2049 C CA . LEU A 1 278 ? -2.631 -10.125 -15.641 1 98.81 278 LEU A CA 1
ATOM 2050 C C . LEU A 1 278 ? -3.738 -9.594 -14.734 1 98.81 278 LEU A C 1
ATOM 2052 O O . LEU A 1 278 ? -4.891 -10.016 -14.844 1 98.81 278 LEU A O 1
ATOM 2056 N N . GLY A 1 279 ? -3.365 -8.688 -13.812 1 98.88 279 GLY A N 1
ATOM 2057 C CA . GLY A 1 279 ? -4.348 -8.086 -12.922 1 98.88 279 GLY A CA 1
ATOM 2058 C C . GLY A 1 279 ? -5.352 -7.211 -13.648 1 98.88 279 GLY A C 1
ATOM 2059 O O . GLY A 1 279 ? -6.555 -7.277 -13.383 1 98.88 279 GLY A O 1
ATOM 2060 N N . VAL A 1 280 ? -4.836 -6.398 -14.578 1 98.94 280 VAL A N 1
ATOM 2061 C CA . VAL A 1 280 ? -5.688 -5.523 -15.375 1 98.94 280 VAL A CA 1
ATOM 2062 C C . VAL A 1 280 ? -6.676 -6.359 -16.188 1 98.94 280 VAL A C 1
ATOM 2064 O O . VAL A 1 280 ? -7.879 -6.09 -16.172 1 98.94 280 VAL A O 1
ATOM 2067 N N . ASP A 1 281 ? -6.195 -7.402 -16.812 1 98.81 281 ASP A N 1
ATOM 2068 C CA . ASP A 1 281 ? -7.039 -8.273 -17.625 1 98.81 281 ASP A CA 1
ATOM 2069 C C . ASP A 1 281 ? -8.07 -9 -16.766 1 98.81 281 ASP A C 1
ATOM 2071 O O . ASP A 1 281 ? -9.234 -9.133 -17.156 1 98.81 281 ASP A O 1
ATOM 2075 N N . ALA A 1 282 ? -7.66 -9.477 -15.617 1 98.81 282 ALA A N 1
ATOM 2076 C CA . ALA A 1 282 ? -8.578 -10.156 -14.703 1 98.81 282 ALA A CA 1
ATOM 2077 C C . ALA A 1 282 ? -9.711 -9.234 -14.273 1 98.81 282 ALA A C 1
ATOM 2079 O O . ALA A 1 282 ? -10.875 -9.625 -14.289 1 98.81 282 ALA A O 1
ATOM 2080 N N . ALA A 1 283 ? -9.367 -8 -13.891 1 98.88 283 ALA A N 1
ATOM 2081 C CA . ALA A 1 283 ? -10.383 -7.027 -13.477 1 98.88 283 ALA A CA 1
ATOM 2082 C C . ALA A 1 283 ? -11.383 -6.777 -14.602 1 98.88 283 ALA A C 1
ATOM 2084 O O . ALA A 1 283 ? -12.594 -6.867 -14.383 1 98.88 283 ALA A O 1
ATOM 2085 N N . ARG A 1 284 ? -10.875 -6.582 -15.766 1 98.69 284 ARG A N 1
ATOM 2086 C CA . ARG A 1 284 ? -11.734 -6.316 -16.906 1 98.69 284 ARG A CA 1
ATOM 2087 C C . ARG A 1 284 ? -12.648 -7.5 -17.203 1 98.69 284 ARG A C 1
ATOM 2089 O O . ARG A 1 284 ? -13.82 -7.32 -17.547 1 98.69 284 ARG A O 1
ATOM 2096 N N . SER A 1 285 ? -12.125 -8.656 -17.078 1 98.44 285 SER A N 1
ATOM 2097 C CA . SER A 1 285 ? -12.875 -9.867 -17.391 1 98.44 285 SER A CA 1
ATOM 2098 C C . SER A 1 285 ? -14.117 -10 -16.516 1 98.44 285 SER A C 1
ATOM 2100 O O . SER A 1 285 ? -15.055 -10.711 -16.859 1 98.44 285 SER A O 1
ATOM 2102 N N . VAL A 1 286 ? -14.141 -9.336 -15.375 1 98.38 286 VAL A N 1
ATOM 2103 C CA . VAL A 1 286 ? -15.266 -9.477 -14.469 1 98.38 286 VAL A CA 1
ATOM 2104 C C . VAL A 1 286 ? -15.969 -8.125 -14.305 1 98.38 286 VAL A C 1
ATOM 2106 O O . VAL A 1 286 ? -16.719 -7.922 -13.344 1 98.38 286 VAL A O 1
ATOM 2109 N N . GLY A 1 287 ? -15.602 -7.121 -15.086 1 98.44 287 GLY A N 1
ATOM 2110 C CA . GLY A 1 287 ? -16.328 -5.859 -15.156 1 98.44 287 GLY A CA 1
ATOM 2111 C C . GLY A 1 287 ? -15.828 -4.832 -14.156 1 98.44 287 GLY A C 1
ATOM 2112 O O . GLY A 1 287 ? -16.516 -3.852 -13.875 1 98.44 287 GLY A O 1
ATOM 2113 N N . ILE A 1 288 ? -14.672 -4.984 -13.578 1 98.81 288 ILE A N 1
ATOM 2114 C CA . ILE A 1 288 ? -14.07 -4.012 -12.68 1 98.81 288 ILE A CA 1
ATOM 2115 C C . ILE A 1 288 ? -13.078 -3.141 -13.453 1 98.81 288 ILE A C 1
ATOM 2117 O O . ILE A 1 288 ? -12.227 -3.652 -14.18 1 98.81 288 ILE A O 1
ATOM 2121 N N . VAL A 1 289 ? -13.18 -1.85 -13.336 1 98.75 289 VAL A N 1
ATOM 2122 C CA . VAL A 1 289 ? -12.25 -0.938 -13.992 1 98.75 289 VAL A CA 1
ATOM 2123 C C . VAL A 1 289 ? -10.969 -0.823 -13.172 1 98.75 289 VAL A C 1
ATOM 2125 O O . VAL A 1 289 ? -10.984 -0.318 -12.047 1 98.75 289 VAL A O 1
ATOM 2128 N N . PRO A 1 290 ? -9.875 -1.271 -13.688 1 98.81 290 PRO A N 1
ATOM 2129 C CA . PRO A 1 290 ? -8.602 -1.232 -12.961 1 98.81 290 PRO A CA 1
ATOM 2130 C C . PRO A 1 290 ? -7.82 0.056 -13.203 1 98.81 290 PRO A C 1
ATOM 2132 O O . PRO A 1 290 ? -6.727 0.02 -13.766 1 98.81 290 PRO A O 1
ATOM 2135 N N . THR A 1 291 ? -8.273 1.13 -12.711 1 98.94 291 THR A N 1
ATOM 2136 C CA . THR A 1 291 ? -7.754 2.469 -12.977 1 98.94 291 THR A CA 1
ATOM 2137 C C . THR A 1 291 ? -6.277 2.557 -12.594 1 98.94 291 THR A C 1
ATOM 2139 O O . THR A 1 291 ? -5.453 3.023 -13.383 1 98.94 291 THR A O 1
ATOM 2142 N N . ILE A 1 292 ? -5.926 2.096 -11.438 1 98.94 292 ILE A N 1
ATOM 2143 C CA . ILE A 1 292 ? -4.559 2.197 -10.938 1 98.94 292 ILE A CA 1
ATOM 2144 C C . ILE A 1 292 ? -3.639 1.309 -11.766 1 98.94 292 ILE A C 1
ATOM 2146 O O . ILE A 1 292 ? -2.539 1.722 -12.141 1 98.94 292 ILE A O 1
ATOM 2150 N N . GLY A 1 293 ? -4.082 0.071 -12.062 1 98.94 293 GLY A N 1
ATOM 2151 C CA . GLY A 1 293 ? -3.287 -0.842 -12.867 1 98.94 293 GLY A CA 1
ATOM 2152 C C . GLY A 1 293 ? -3.033 -0.332 -14.273 1 98.94 293 GLY A C 1
ATOM 2153 O O . GLY A 1 293 ? -1.921 -0.451 -14.789 1 98.94 293 GLY A O 1
ATOM 2154 N N . GLU A 1 294 ? -4.062 0.242 -14.867 1 98.88 294 GLU A N 1
ATOM 2155 C CA . GLU A 1 294 ? -3.916 0.787 -16.219 1 98.88 294 GLU A CA 1
ATOM 2156 C C . GLU A 1 294 ? -2.906 1.93 -16.234 1 98.88 294 GLU A C 1
ATOM 2158 O O . GLU A 1 294 ? -2.09 2.023 -17.156 1 98.88 294 GLU A O 1
ATOM 2163 N N . ALA A 1 295 ? -2.975 2.77 -15.258 1 98.94 295 ALA A N 1
ATOM 2164 C CA . ALA A 1 295 ? -2.01 3.863 -15.172 1 98.94 295 ALA A CA 1
ATOM 2165 C C . ALA A 1 295 ? -0.594 3.328 -14.977 1 98.94 295 ALA A C 1
ATOM 2167 O O . ALA A 1 295 ? 0.346 3.795 -15.625 1 98.94 295 ALA A O 1
ATOM 2168 N N . ALA A 1 296 ? -0.453 2.375 -14.109 1 98.94 296 ALA A N 1
ATOM 2169 C CA . ALA A 1 296 ? 0.862 1.799 -13.844 1 98.94 296 ALA A CA 1
ATOM 2170 C C . ALA A 1 296 ? 1.465 1.193 -15.109 1 98.94 296 ALA A C 1
ATOM 2172 O O . ALA A 1 296 ? 2.674 1.286 -15.328 1 98.94 296 ALA A O 1
ATOM 2173 N N . MET A 1 297 ? 0.626 0.56 -15.93 1 98.81 297 MET A N 1
ATOM 2174 C CA . MET A 1 297 ? 1.073 -0.082 -17.156 1 98.81 297 MET A CA 1
ATOM 2175 C C . MET A 1 297 ? 1.816 0.909 -18.047 1 98.81 297 MET A C 1
ATOM 2177 O O . MET A 1 297 ? 2.791 0.547 -18.719 1 98.81 297 MET A O 1
ATOM 2181 N N . THR A 1 298 ? 1.412 2.162 -18.031 1 98.62 298 THR A N 1
ATOM 2182 C CA . THR A 1 298 ? 2.035 3.168 -18.891 1 98.62 298 THR A CA 1
ATOM 2183 C C . THR A 1 298 ? 3.482 3.412 -18.469 1 98.62 298 THR A C 1
ATOM 2185 O O . THR A 1 298 ? 4.344 3.676 -19.312 1 98.62 298 THR A O 1
ATOM 2188 N N . VAL A 1 299 ? 3.756 3.301 -17.219 1 98.81 299 VAL A N 1
ATOM 2189 C CA . VAL A 1 299 ? 5.105 3.484 -16.688 1 98.81 299 VAL A CA 1
ATOM 2190 C C . VAL A 1 299 ? 5.898 2.189 -16.844 1 98.81 299 VAL A C 1
ATOM 2192 O O . VAL A 1 299 ? 7.043 2.207 -17.312 1 98.81 299 VAL A O 1
ATOM 2195 N N . PHE A 1 300 ? 5.262 1.083 -16.531 1 98.81 300 PHE A N 1
ATOM 2196 C CA . PHE A 1 300 ? 5.945 -0.205 -16.5 1 98.81 300 PHE A CA 1
ATOM 2197 C C . PHE A 1 300 ? 6.402 -0.596 -17.906 1 98.81 300 PHE A C 1
ATOM 2199 O O . PHE A 1 300 ? 7.484 -1.165 -18.078 1 98.81 300 PHE A O 1
ATOM 2206 N N . GLU A 1 301 ? 5.609 -0.321 -18.875 1 98.62 301 GLU A N 1
ATOM 2207 C CA . GLU A 1 301 ? 5.977 -0.646 -20.25 1 98.62 301 GLU A CA 1
ATOM 2208 C C . GLU A 1 301 ? 7.219 0.126 -20.688 1 98.62 301 GLU A C 1
ATOM 2210 O O . GLU A 1 301 ? 8.062 -0.406 -21.406 1 98.62 301 GLU A O 1
ATOM 2215 N N . LYS A 1 302 ? 7.344 1.37 -20.234 1 98.56 302 LYS A N 1
ATOM 2216 C CA . LYS A 1 302 ? 8.508 2.184 -20.562 1 98.56 302 LYS A CA 1
ATOM 2217 C C . LYS A 1 302 ? 9.75 1.695 -19.812 1 98.56 302 LYS A C 1
ATOM 2219 O O . LYS A 1 302 ? 10.82 1.563 -20.406 1 98.56 302 LYS A O 1
ATOM 2224 N N . VAL A 1 303 ? 9.57 1.407 -18.578 1 98.06 303 VAL A N 1
ATOM 2225 C CA . VAL A 1 303 ? 10.68 1 -17.734 1 98.06 303 VAL A CA 1
ATOM 2226 C C . VAL A 1 303 ? 11.188 -0.374 -18.156 1 98.06 303 VAL A C 1
ATOM 2228 O O . VAL A 1 303 ? 12.391 -0.65 -18.094 1 98.06 303 VAL A O 1
ATOM 2231 N N . ALA A 1 304 ? 10.32 -1.219 -18.656 1 97.62 304 ALA A N 1
ATOM 2232 C CA . ALA A 1 304 ? 10.641 -2.592 -19.047 1 97.62 304 ALA A CA 1
ATOM 2233 C C . ALA A 1 304 ? 11.633 -2.621 -20.203 1 97.62 304 ALA A C 1
ATOM 2235 O O . ALA A 1 304 ? 12.359 -3.602 -20.375 1 97.62 304 ALA A O 1
ATOM 2236 N N . VAL A 1 305 ? 11.727 -1.505 -21 1 97.75 305 VAL A N 1
ATOM 2237 C CA . VAL A 1 305 ? 12.586 -1.51 -22.172 1 97.75 305 VAL A CA 1
ATOM 2238 C C . VAL A 1 305 ? 13.688 -0.462 -22.016 1 97.75 305 VAL A C 1
ATOM 2240 O O . VAL A 1 305 ? 14.461 -0.221 -22.938 1 97.75 305 VAL A O 1
ATOM 2243 N N . ASP A 1 306 ? 13.695 0.194 -20.875 1 97.88 306 ASP A N 1
ATOM 2244 C CA . ASP A 1 306 ? 14.734 1.176 -20.594 1 97.88 306 ASP A CA 1
ATOM 2245 C C . ASP A 1 306 ? 16.047 0.489 -20.234 1 97.88 306 ASP A C 1
ATOM 2247 O O . ASP A 1 306 ? 16.109 -0.314 -19.297 1 97.88 306 ASP A O 1
ATOM 2251 N N . LYS A 1 307 ? 17.156 0.826 -20.906 1 96.81 307 LYS A N 1
ATOM 2252 C CA . LYS A 1 307 ? 18.438 0.149 -20.781 1 96.81 307 LYS A CA 1
ATOM 2253 C C . LYS A 1 307 ? 19 0.282 -19.375 1 96.81 307 LYS A C 1
ATOM 2255 O O . LYS A 1 307 ? 19.719 -0.603 -18.891 1 96.81 307 LYS A O 1
ATOM 2260 N N . GLU A 1 308 ? 18.609 1.336 -18.703 1 96 308 GLU A N 1
ATOM 2261 C CA . GLU A 1 308 ? 19.125 1.558 -17.359 1 96 308 GLU A CA 1
ATOM 2262 C C . GLU A 1 308 ? 18.297 0.801 -16.328 1 96 308 GLU A C 1
ATOM 2264 O O . GLU A 1 308 ? 18.75 0.572 -15.203 1 96 308 GLU A O 1
ATOM 2269 N N . CYS A 1 309 ? 17.094 0.452 -16.703 1 97.5 309 CYS A N 1
ATOM 2270 C CA . CYS A 1 309 ? 16.172 -0.169 -15.742 1 97.5 309 CYS A CA 1
ATOM 2271 C C . CYS A 1 309 ? 16.141 -1.682 -15.922 1 97.5 309 CYS A C 1
ATOM 2273 O O . CYS A 1 309 ? 15.883 -2.42 -14.969 1 97.5 309 CYS A O 1
ATOM 2275 N N . MET A 1 310 ? 16.438 -2.145 -17.156 1 95.88 310 MET A N 1
ATOM 2276 C CA . MET A 1 310 ? 16.375 -3.57 -17.469 1 95.88 310 MET A CA 1
ATOM 2277 C C . MET A 1 310 ? 17.312 -4.367 -16.562 1 95.88 310 MET A C 1
ATOM 2279 O O . MET A 1 310 ? 18.438 -3.941 -16.297 1 95.88 310 MET A O 1
ATOM 2283 N N . ASP A 1 311 ? 16.797 -5.492 -16.031 1 95.19 311 ASP A N 1
ATOM 2284 C CA . ASP A 1 311 ? 17.516 -6.457 -15.211 1 95.19 311 ASP A CA 1
ATOM 2285 C C . ASP A 1 311 ? 17.75 -5.91 -13.805 1 95.19 311 ASP A C 1
ATOM 2287 O O . ASP A 1 311 ? 18.484 -6.512 -13.008 1 95.19 311 ASP A O 1
ATOM 2291 N N . ARG A 1 312 ? 17.125 -4.73 -13.461 1 97.44 312 ARG A N 1
ATOM 2292 C CA . ARG A 1 312 ? 17.125 -4.176 -12.109 1 97.44 312 ARG A CA 1
ATOM 2293 C C . ARG A 1 312 ? 15.773 -4.391 -11.438 1 97.44 312 ARG A C 1
ATOM 2295 O O . ARG A 1 312 ? 14.773 -4.625 -12.109 1 97.44 312 ARG A O 1
ATOM 2302 N N . ASP A 1 313 ? 15.844 -4.379 -10.156 1 97.62 313 ASP A N 1
ATOM 2303 C CA . ASP A 1 313 ? 14.602 -4.496 -9.398 1 97.62 313 ASP A CA 1
ATOM 2304 C C . ASP A 1 313 ? 13.625 -3.383 -9.781 1 97.62 313 ASP A C 1
ATOM 2306 O O . ASP A 1 313 ? 14.039 -2.262 -10.078 1 97.62 313 ASP A O 1
ATOM 2310 N N . GLY A 1 314 ? 12.359 -3.697 -9.672 1 98.19 314 GLY A N 1
ATOM 2311 C CA . GLY A 1 314 ? 11.32 -2.746 -10.023 1 98.19 314 GLY A CA 1
ATOM 2312 C C . GLY A 1 314 ? 11.438 -1.431 -9.281 1 98.19 314 GLY A C 1
ATOM 2313 O O . GLY A 1 314 ? 11.023 -0.384 -9.781 1 98.19 314 GLY A O 1
ATOM 2314 N N . SER A 1 315 ? 12.039 -1.393 -8.102 1 98.62 315 SER A N 1
ATOM 2315 C CA . SER A 1 315 ? 12.18 -0.178 -7.309 1 98.62 315 SER A CA 1
ATOM 2316 C C . SER A 1 315 ? 13.102 0.827 -7.996 1 98.62 315 SER A C 1
ATOM 2318 O O . SER A 1 315 ? 13.156 1.993 -7.602 1 98.62 315 SER A O 1
ATOM 2320 N N . ILE A 1 316 ? 13.766 0.446 -9.125 1 98.56 316 ILE A N 1
ATOM 2321 C CA . ILE A 1 316 ? 14.617 1.331 -9.914 1 98.56 316 ILE A CA 1
ATOM 2322 C C . ILE A 1 316 ? 13.766 2.438 -10.539 1 98.56 316 ILE A C 1
ATOM 2324 O O . ILE A 1 316 ? 14.297 3.453 -10.992 1 98.56 316 ILE A O 1
ATOM 2328 N N . ILE A 1 317 ? 12.477 2.25 -10.531 1 98.81 317 ILE A N 1
ATOM 2329 C CA . ILE A 1 317 ? 11.539 3.25 -11.031 1 98.81 317 ILE A CA 1
ATOM 2330 C C . ILE A 1 317 ? 11.758 4.574 -10.297 1 98.81 317 ILE A C 1
ATOM 2332 O O . ILE A 1 317 ? 11.602 5.645 -10.891 1 98.81 317 ILE A O 1
ATOM 2336 N N . TYR A 1 318 ? 12.195 4.527 -9.062 1 98.81 318 TYR A N 1
ATOM 2337 C CA . TYR A 1 318 ? 12.531 5.711 -8.281 1 98.81 318 TYR A CA 1
ATOM 2338 C C . TYR A 1 318 ? 13.547 6.578 -9.016 1 98.81 318 TYR A C 1
ATOM 2340 O O . 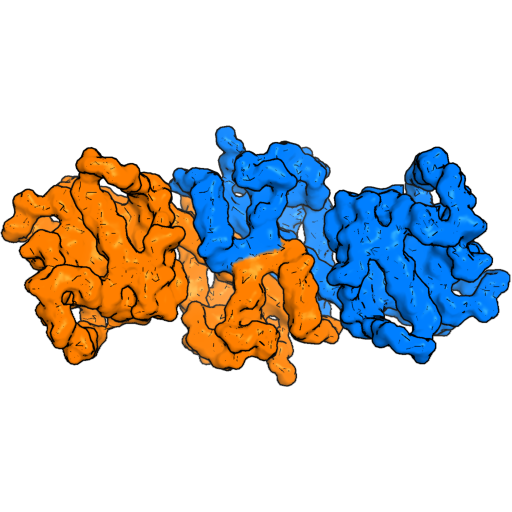TYR A 1 318 ? 13.336 7.785 -9.172 1 98.81 318 TYR A O 1
ATOM 2348 N N . LYS A 1 319 ? 14.586 5.922 -9.469 1 98.06 319 LYS A N 1
ATOM 2349 C CA . LYS A 1 319 ? 15.609 6.633 -10.227 1 98.06 319 LYS A CA 1
ATOM 2350 C C . LYS A 1 319 ? 15.062 7.129 -11.555 1 98.06 319 LYS A C 1
ATOM 2352 O O . LYS A 1 319 ? 15.344 8.258 -11.969 1 98.06 319 LYS A O 1
ATOM 2357 N N . TYR A 1 320 ? 14.297 6.27 -12.172 1 98.38 320 TYR A N 1
ATOM 2358 C CA . TYR A 1 320 ? 13.695 6.59 -13.461 1 98.38 320 TYR A CA 1
ATOM 2359 C C . TYR A 1 320 ? 12.852 7.852 -13.367 1 98.38 320 TYR A C 1
ATOM 2361 O O . TYR A 1 320 ? 12.812 8.656 -14.305 1 98.38 320 TYR A O 1
ATOM 2369 N N . LEU A 1 321 ? 12.195 8.078 -12.195 1 98.38 321 LEU A N 1
ATOM 2370 C CA . LEU A 1 321 ? 11.305 9.219 -11.984 1 98.38 321 LEU A CA 1
ATOM 2371 C C . LEU A 1 321 ? 12.102 10.461 -11.602 1 98.38 321 LEU A C 1
ATOM 2373 O O . LEU A 1 321 ? 11.539 11.555 -11.477 1 98.38 321 LEU A O 1
ATOM 2377 N N . GLY A 1 322 ? 13.375 10.273 -11.406 1 97.88 322 GLY A N 1
ATOM 2378 C CA . GLY A 1 322 ? 14.203 11.414 -11.039 1 97.88 322 GLY A CA 1
ATOM 2379 C C . GLY A 1 322 ? 14.391 11.555 -9.539 1 97.88 322 GLY A C 1
ATOM 2380 O O . GLY A 1 322 ? 14.734 12.633 -9.055 1 97.88 322 GLY A O 1
ATOM 2381 N N . GLY A 1 323 ? 14.164 10.453 -8.781 1 97.5 323 GLY A N 1
ATOM 2382 C CA . GLY A 1 323 ? 14.414 10.5 -7.352 1 97.5 323 GLY A CA 1
ATOM 2383 C C . GLY A 1 323 ? 15.875 10.703 -7.008 1 97.5 323 GLY A C 1
ATOM 2384 O O . GLY A 1 323 ? 16.766 10.172 -7.688 1 97.5 323 GLY A O 1
ATOM 2385 N N . PRO A 1 324 ? 16.156 11.484 -6.039 1 96.31 324 PRO A N 1
ATOM 2386 C CA . PRO A 1 324 ? 17.547 11.703 -5.637 1 96.31 324 PRO A CA 1
ATOM 2387 C C . PRO A 1 324 ? 18.188 10.445 -5.055 1 96.31 324 PRO A C 1
ATOM 2389 O O . PRO A 1 324 ? 17.531 9.688 -4.332 1 96.31 324 PRO A O 1
ATOM 2392 N N . LEU A 1 325 ? 19.453 10.094 -5.367 1 87.75 325 LEU A N 1
ATOM 2393 C CA . LEU A 1 325 ? 20.172 8.922 -4.875 1 87.75 325 LEU A CA 1
ATOM 2394 C C . LEU A 1 325 ? 21.156 9.305 -3.775 1 87.75 325 LEU A C 1
ATOM 2396 O O . LEU A 1 325 ? 21.625 8.438 -3.037 1 87.75 325 LEU A O 1
ATOM 2400 N N . ASP A 1 326 ? 21.391 10.398 -3.184 1 79.69 326 ASP A N 1
ATOM 2401 C CA . ASP A 1 326 ? 22.359 11.039 -2.289 1 79.69 326 ASP A CA 1
ATOM 2402 C C . ASP A 1 326 ? 23.469 11.719 -3.076 1 79.69 326 ASP A C 1
ATOM 2404 O O . ASP A 1 326 ? 23.781 11.32 -4.203 1 79.69 326 ASP A O 1
ATOM 2408 N N . MET B 1 1 ? -1.337 36.75 29.375 1 77.44 1 MET B N 1
ATOM 2409 C CA . MET B 1 1 ? -1.296 36.562 27.938 1 77.44 1 MET B CA 1
ATOM 2410 C C . MET B 1 1 ? -0.335 35.438 27.562 1 77.44 1 MET B C 1
ATOM 2412 O O . MET B 1 1 ? -0.621 34.625 26.672 1 77.44 1 MET B O 1
ATOM 2416 N N . GLU B 1 2 ? 0.709 35.281 28.469 1 80.12 2 GLU B N 1
ATOM 2417 C CA . GLU B 1 2 ? 1.771 34.312 28.172 1 80.12 2 GLU B CA 1
ATOM 2418 C C . GLU B 1 2 ? 1.259 32.875 28.234 1 80.12 2 GLU B C 1
ATOM 2420 O O . GLU B 1 2 ? 1.668 32.031 27.453 1 80.12 2 GLU B O 1
ATOM 2425 N N . ASN B 1 3 ? 0.233 32.719 29 1 90.56 3 ASN B N 1
ATOM 2426 C CA . ASN B 1 3 ? -0.258 31.344 29.188 1 90.56 3 ASN B CA 1
ATOM 2427 C C . ASN B 1 3 ? -1.565 31.109 28.438 1 90.56 3 ASN B C 1
ATOM 2429 O O . ASN B 1 3 ? -2.062 29.984 28.391 1 90.56 3 ASN B O 1
ATOM 2433 N N . ASN B 1 4 ? -2.08 32.219 27.859 1 96.94 4 ASN B N 1
ATOM 2434 C CA . ASN B 1 4 ? -3.291 32.031 27.062 1 96.94 4 ASN B CA 1
ATOM 2435 C C . ASN B 1 4 ? -3.01 31.297 25.766 1 96.94 4 ASN B C 1
ATOM 2437 O O . ASN B 1 4 ? -1.907 31.375 25.219 1 96.94 4 ASN B O 1
ATOM 2441 N N . ILE B 1 5 ? -3.986 30.547 25.359 1 98.62 5 ILE B N 1
ATOM 2442 C CA . ILE B 1 5 ? -3.896 29.844 24.094 1 98.62 5 ILE B CA 1
ATOM 2443 C C . ILE B 1 5 ? -5.086 30.203 23.203 1 98.62 5 ILE B C 1
ATOM 2445 O O . ILE B 1 5 ? -6.203 30.375 23.688 1 98.62 5 ILE B O 1
ATOM 2449 N N . GLY B 1 6 ? -4.852 30.516 21.984 1 98.75 6 GLY B N 1
ATOM 2450 C CA . GLY B 1 6 ? -5.891 30.672 20.984 1 98.75 6 GLY B CA 1
ATOM 2451 C C . GLY B 1 6 ? -6.098 29.422 20.141 1 98.75 6 GLY B C 1
ATOM 2452 O O . GLY B 1 6 ? -5.137 28.734 19.781 1 98.75 6 GLY B O 1
ATOM 2453 N N . PHE B 1 7 ? -7.348 29.062 19.828 1 98.94 7 PHE B N 1
ATOM 2454 C CA . PHE B 1 7 ? -7.684 27.938 18.953 1 98.94 7 PHE B CA 1
ATOM 2455 C C . PHE B 1 7 ? -8.648 28.359 17.859 1 98.94 7 PHE B C 1
ATOM 2457 O O . PHE B 1 7 ? -9.758 28.812 18.141 1 98.94 7 PHE B O 1
ATOM 2464 N N . ILE B 1 8 ? -8.203 28.25 16.625 1 98.88 8 ILE B N 1
ATOM 2465 C CA . ILE B 1 8 ? -9 28.656 15.484 1 98.88 8 ILE B CA 1
ATOM 2466 C C . ILE B 1 8 ? -9.422 27.438 14.68 1 98.88 8 ILE B C 1
ATOM 2468 O O . ILE B 1 8 ? -8.578 26.719 14.125 1 98.88 8 ILE B O 1
ATOM 2472 N N . GLY B 1 9 ? -10.711 27.219 14.5 1 98.75 9 GLY B N 1
ATOM 2473 C CA . GLY B 1 9 ? -11.273 26.062 13.82 1 98.75 9 GLY B CA 1
ATOM 2474 C C . GLY B 1 9 ? -11.773 25 14.781 1 98.75 9 GLY B C 1
ATOM 2475 O O . GLY B 1 9 ? -10.977 24.266 15.375 1 98.75 9 GLY B O 1
ATOM 2476 N N . LEU B 1 10 ? -13.062 24.891 14.93 1 98.56 10 LEU B N 1
ATOM 2477 C CA . LEU B 1 10 ? -13.695 23.938 15.828 1 98.56 10 LEU B CA 1
ATOM 2478 C C . LEU B 1 10 ? -14.586 22.969 15.062 1 98.56 10 LEU B C 1
ATOM 2480 O O . LEU B 1 10 ? -15.734 22.734 15.438 1 98.56 10 LEU B O 1
ATOM 2484 N N . GLY B 1 11 ? -14.008 22.547 13.898 1 96.31 11 GLY B N 1
ATOM 2485 C CA . GLY B 1 11 ? -14.664 21.5 13.133 1 96.31 11 GLY B CA 1
ATOM 2486 C C . GLY B 1 11 ? -14.461 20.125 13.719 1 96.31 11 GLY B C 1
ATOM 2487 O O . GLY B 1 11 ? -14.266 19.969 14.922 1 96.31 11 GLY B O 1
ATOM 2488 N N . ALA B 1 12 ? -14.5 19.141 12.883 1 92.62 12 ALA B N 1
ATOM 2489 C CA . ALA B 1 12 ? -14.453 17.734 13.297 1 92.62 12 ALA B CA 1
ATOM 2490 C C . ALA B 1 12 ? -13.18 17.438 14.078 1 92.62 12 ALA B C 1
ATOM 2492 O O . ALA B 1 12 ? -13.219 16.797 15.133 1 92.62 12 ALA B O 1
ATOM 2493 N N . MET B 1 13 ? -12.055 17.906 13.586 1 96 13 MET B N 1
ATOM 2494 C CA . MET B 1 13 ? -10.766 17.656 14.234 1 96 13 MET B CA 1
ATOM 2495 C C . MET B 1 13 ? -10.547 18.656 15.375 1 96 13 MET B C 1
ATOM 2497 O O . MET B 1 13 ? -10.18 18.266 16.484 1 96 13 MET B O 1
ATOM 2501 N N . GLY B 1 14 ? -10.828 19.922 15.094 1 98.56 14 GLY B N 1
ATOM 2502 C CA . GLY B 1 14 ? -10.508 21 16.016 1 98.56 14 GLY B CA 1
ATOM 2503 C C . GLY B 1 14 ? -11.242 20.891 17.328 1 98.56 14 GLY B C 1
ATOM 2504 O O . GLY B 1 14 ? -10.711 21.281 18.375 1 98.56 14 GLY B O 1
ATOM 2505 N N . TYR B 1 15 ? -12.438 20.406 17.281 1 98.44 15 TYR B N 1
ATOM 2506 C CA . TYR B 1 15 ? -13.25 20.328 18.484 1 98.44 15 TYR B CA 1
ATOM 2507 C C . TYR B 1 15 ? -12.578 19.453 19.531 1 98.44 15 TYR B C 1
ATOM 2509 O O . TYR B 1 15 ? -12.383 19.891 20.672 1 98.44 15 TYR B O 1
ATOM 2517 N N . GLY B 1 16 ? -12.18 18.25 19.156 1 98.44 16 GLY B N 1
ATOM 2518 C CA . GLY B 1 16 ? -11.484 17.359 20.078 1 98.44 16 GLY B CA 1
ATOM 2519 C C . GLY B 1 16 ? -10.117 17.875 20.484 1 98.44 16 GLY B C 1
ATOM 2520 O O . GLY B 1 16 ? -9.734 17.766 21.656 1 98.44 16 GLY B O 1
ATOM 2521 N N . MET B 1 17 ? -9.406 18.484 19.578 1 98.81 17 MET B N 1
ATOM 2522 C CA . MET B 1 17 ? -8.094 19.047 19.859 1 98.81 17 MET B CA 1
ATOM 2523 C C . MET B 1 17 ? -8.195 20.172 20.891 1 98.81 17 MET B C 1
ATOM 2525 O O . MET B 1 17 ? -7.473 20.172 21.891 1 98.81 17 MET B O 1
ATOM 2529 N N . ALA B 1 18 ? -9.141 21.078 20.703 1 98.88 18 ALA B N 1
ATOM 2530 C CA . ALA B 1 18 ? -9.352 22.203 21.625 1 98.88 18 ALA B CA 1
ATOM 2531 C C . ALA B 1 18 ? -9.742 21.703 23 1 98.88 18 ALA B C 1
ATOM 2533 O O . ALA B 1 18 ? -9.336 22.281 24.016 1 98.88 18 ALA B O 1
ATOM 2534 N N . THR B 1 19 ? -10.539 20.641 23.016 1 98.69 19 THR B N 1
ATOM 2535 C CA . THR B 1 19 ? -10.938 20.031 24.281 1 98.69 19 THR B CA 1
ATOM 2536 C C . THR B 1 19 ? -9.711 19.578 25.062 1 98.69 19 THR B C 1
ATOM 2538 O O . THR B 1 19 ? -9.586 19.859 26.25 1 98.69 19 THR B O 1
ATOM 2541 N N . ASN B 1 20 ? -8.844 18.922 24.422 1 98.75 20 ASN B N 1
ATOM 2542 C CA . ASN B 1 20 ? -7.645 18.406 25.078 1 98.75 20 ASN B CA 1
ATOM 2543 C C . ASN B 1 20 ? -6.73 19.547 25.531 1 98.75 20 ASN B C 1
ATOM 2545 O O . ASN B 1 20 ? -6.105 19.469 26.578 1 98.75 20 ASN B O 1
ATOM 2549 N N . VAL B 1 21 ? -6.664 20.625 24.719 1 98.81 21 VAL B N 1
ATOM 2550 C CA . VAL B 1 21 ? -5.898 21.797 25.109 1 98.81 21 VAL B CA 1
ATOM 2551 C C . VAL B 1 21 ? -6.469 22.391 26.391 1 98.81 21 VAL B C 1
ATOM 2553 O O . VAL B 1 21 ? -5.73 22.641 27.344 1 98.81 21 VAL B O 1
ATOM 2556 N N . ARG B 1 22 ? -7.746 22.578 26.422 1 98.69 22 ARG B N 1
ATOM 2557 C CA . ARG B 1 22 ? -8.383 23.172 27.594 1 98.69 22 ARG B CA 1
ATOM 2558 C C . ARG B 1 22 ? -8.148 22.328 28.844 1 98.69 22 ARG B C 1
ATOM 2560 O O . ARG B 1 22 ? -7.902 22.859 29.922 1 98.69 22 ARG B O 1
ATOM 2567 N N . LYS B 1 23 ? -8.133 21.016 28.688 1 98.25 23 LYS B N 1
ATOM 2568 C CA . LYS B 1 23 ? -7.953 20.094 29.812 1 98.25 23 LYS B CA 1
ATOM 2569 C C . LYS B 1 23 ? -6.539 20.188 30.375 1 98.25 23 LYS B C 1
ATOM 2571 O O . LYS B 1 23 ? -6.328 19.984 31.578 1 98.25 23 LYS B O 1
ATOM 2576 N N . GLN B 1 24 ? -5.645 20.531 29.531 1 97.62 24 GLN B N 1
ATOM 2577 C CA . GLN B 1 24 ? -4.246 20.359 29.906 1 97.62 24 GLN B CA 1
ATOM 2578 C C . GLN B 1 24 ? -3.578 21.703 30.188 1 97.62 24 GLN B C 1
ATOM 2580 O O . GLN B 1 24 ? -2.604 21.766 30.938 1 97.62 24 GLN B O 1
ATOM 2585 N N . MET B 1 25 ? -4.105 22.766 29.594 1 97.81 25 MET B N 1
ATOM 2586 C CA . MET B 1 25 ? -3.467 24.062 29.75 1 97.81 25 MET B CA 1
ATOM 2587 C C . MET B 1 25 ? -3.645 24.594 31.172 1 97.81 25 MET B C 1
ATOM 2589 O O . MET B 1 25 ? -4.348 23.984 31.984 1 97.81 25 MET B O 1
ATOM 2593 N N . ASP B 1 26 ? -2.943 25.656 31.484 1 96.44 26 ASP B N 1
ATOM 2594 C CA . ASP B 1 26 ? -3.125 26.328 32.781 1 96.44 26 ASP B CA 1
ATOM 2595 C C . ASP B 1 26 ? -4.598 26.656 33.031 1 96.44 26 ASP B C 1
ATOM 2597 O O . ASP B 1 26 ? -5.215 27.391 32.25 1 96.44 26 ASP B O 1
ATOM 2601 N N . ALA B 1 27 ? -5.09 26.188 34.156 1 95.69 27 ALA B N 1
ATOM 2602 C CA . ALA B 1 27 ? -6.52 26.281 34.438 1 95.69 27 ALA B CA 1
ATOM 2603 C C . ALA B 1 27 ? -6.945 27.734 34.625 1 95.69 27 ALA B C 1
ATOM 2605 O O . ALA B 1 27 ? -8.109 28.078 34.406 1 95.69 27 ALA B O 1
ATOM 2606 N N . ASN B 1 28 ? -5.957 28.531 34.906 1 96.88 28 ASN B N 1
ATOM 2607 C CA . ASN B 1 28 ? -6.277 29.922 35.156 1 96.88 28 ASN B CA 1
ATOM 2608 C C . ASN B 1 28 ? -6.117 30.766 33.906 1 96.88 28 ASN B C 1
ATOM 2610 O O . ASN B 1 28 ? -6.539 31.922 33.844 1 96.88 28 ASN B O 1
ATOM 2614 N N . ALA B 1 29 ? -5.539 30.203 32.875 1 97.94 29 ALA B N 1
ATOM 2615 C CA . ALA B 1 29 ? -5.367 30.922 31.609 1 97.94 29 ALA B CA 1
ATOM 2616 C C . ALA B 1 29 ? -6.625 30.828 30.75 1 97.94 29 ALA B C 1
ATOM 2618 O O . ALA B 1 29 ? -7.461 29.953 30.953 1 97.94 29 ALA B O 1
ATOM 2619 N N . THR B 1 30 ? -6.754 31.75 29.844 1 98.5 30 THR B N 1
ATOM 2620 C CA . THR B 1 30 ? -7.941 31.781 29 1 98.5 30 THR B CA 1
ATOM 2621 C C . THR B 1 30 ? -7.684 31.078 27.672 1 98.5 30 THR B C 1
ATOM 2623 O O . THR B 1 30 ? -6.625 31.266 27.062 1 98.5 30 THR B O 1
ATOM 2626 N N . LEU B 1 31 ? -8.578 30.203 27.297 1 98.81 31 LEU B N 1
ATOM 2627 C CA . LEU B 1 31 ? -8.625 29.688 25.938 1 98.81 31 LEU B CA 1
ATOM 2628 C C . LEU B 1 31 ? -9.508 30.562 25.062 1 98.81 31 LEU B C 1
ATOM 2630 O O . LEU B 1 31 ? -10.719 30.641 25.266 1 98.81 31 LEU B O 1
ATOM 2634 N N . TYR B 1 32 ? -8.922 31.234 24.141 1 98.75 32 TYR B N 1
ATOM 2635 C CA . TYR B 1 32 ? -9.664 32.031 23.172 1 98.75 32 TYR B CA 1
ATOM 2636 C C . TYR B 1 32 ? -10 31.219 21.938 1 98.75 32 TYR B C 1
ATOM 2638 O O . TYR B 1 32 ? -9.102 30.688 21.266 1 98.75 32 TYR B O 1
ATOM 2646 N N . ILE B 1 33 ? -11.312 31.078 21.594 1 98.88 33 ILE B N 1
ATOM 2647 C CA . ILE B 1 33 ? -11.711 30.203 20.5 1 98.88 33 ILE B CA 1
ATOM 2648 C C . ILE B 1 33 ? -12.398 31.016 19.406 1 98.88 33 ILE B C 1
ATOM 2650 O O . ILE B 1 33 ? -13.07 32 19.703 1 98.88 33 ILE B O 1
ATOM 2654 N N . ASN B 1 34 ? -12.117 30.656 18.172 1 98.75 34 ASN B N 1
ATOM 2655 C CA . ASN B 1 34 ? -12.703 31.266 16.984 1 98.75 34 ASN B CA 1
ATOM 2656 C C . ASN B 1 34 ? -13.062 30.203 15.938 1 98.75 34 ASN B C 1
ATOM 2658 O O . ASN B 1 34 ? -12.289 29.281 15.695 1 98.75 34 ASN B O 1
ATOM 2662 N N . ASP B 1 35 ? -14.266 30.25 15.391 1 98.44 35 ASP B N 1
ATOM 2663 C CA . ASP B 1 35 ? -14.734 29.469 14.258 1 98.44 35 ASP B CA 1
ATOM 2664 C C . ASP B 1 35 ? -15.695 30.266 13.383 1 98.44 35 ASP B C 1
ATOM 2666 O O . ASP B 1 35 ? -16.484 31.062 13.891 1 98.44 35 ASP B O 1
ATOM 2670 N N . VAL B 1 36 ? -15.602 30.062 12.094 1 96.62 36 VAL B N 1
ATOM 2671 C CA . VAL B 1 36 ? -16.484 30.781 11.172 1 96.62 36 VAL B CA 1
ATOM 2672 C C . VAL B 1 36 ? -17.938 30.375 11.438 1 96.62 36 VAL B C 1
ATOM 2674 O O . VAL B 1 36 ? -18.859 31.156 11.172 1 96.62 36 VAL B O 1
ATOM 2677 N N . PHE B 1 37 ? -18.125 29.203 11.961 1 96.88 37 PHE B N 1
ATOM 2678 C CA . PHE B 1 37 ? -19.438 28.734 12.398 1 96.88 37 PHE B CA 1
ATOM 2679 C C . PHE B 1 37 ? -19.625 28.969 13.891 1 96.88 37 PHE B C 1
ATOM 2681 O O . PHE B 1 37 ? -19.391 28.062 14.695 1 96.88 37 PHE B O 1
ATOM 2688 N N . ARG B 1 38 ? -20.219 30 14.336 1 96.25 38 ARG B N 1
ATOM 2689 C CA . ARG B 1 38 ? -20.297 30.5 15.703 1 96.25 38 ARG B CA 1
ATOM 2690 C C . ARG B 1 38 ? -20.922 29.469 16.625 1 96.25 38 ARG B C 1
ATOM 2692 O O . ARG B 1 38 ? -20.516 29.344 17.781 1 96.25 38 ARG B O 1
ATOM 2699 N N . PRO B 1 39 ? -21.875 28.75 16.172 1 97.81 39 PRO B N 1
ATOM 2700 C CA . PRO B 1 39 ? -22.5 27.766 17.062 1 97.81 39 PRO B CA 1
ATOM 2701 C C . PRO B 1 39 ? -21.516 26.734 17.594 1 97.81 39 PRO B C 1
ATOM 2703 O O . PRO B 1 39 ? -21.719 26.203 18.688 1 97.81 39 PRO B O 1
ATOM 2706 N N . SER B 1 40 ? -20.484 26.453 16.859 1 98.12 40 SER B N 1
ATOM 2707 C CA . SER B 1 40 ? -19.469 25.531 17.359 1 98.12 40 SER B CA 1
ATOM 2708 C C . SER B 1 40 ? -18.766 26.109 18.578 1 98.12 40 SER B C 1
ATOM 2710 O O . SER B 1 40 ? -18.453 25.375 19.531 1 98.12 40 SER B O 1
ATOM 2712 N N . CYS B 1 41 ? -18.531 27.391 18.625 1 98.44 41 CYS B N 1
ATOM 2713 C CA . CYS B 1 41 ? -17.906 28.062 19.75 1 98.44 41 CYS B CA 1
ATOM 2714 C C . CYS B 1 41 ? -18.828 28.047 20.969 1 98.44 41 CYS B C 1
ATOM 2716 O O . CYS B 1 41 ? -18.375 27.797 22.094 1 98.44 41 CYS B O 1
ATOM 2718 N N . GLU B 1 42 ? -20.078 28.328 20.688 1 98.06 42 GLU B N 1
ATOM 2719 C CA . GLU B 1 42 ? -21.047 28.344 21.781 1 98.06 42 GLU B CA 1
ATOM 2720 C C . GLU B 1 42 ? -21.172 26.984 22.438 1 98.06 42 GLU B C 1
ATOM 2722 O O . GLU B 1 42 ? -21.156 26.875 23.672 1 98.06 42 GLU B O 1
ATOM 2727 N N . ARG B 1 43 ? -21.281 26 21.578 1 98.5 43 ARG B N 1
ATOM 2728 C CA . ARG B 1 43 ? -21.359 24.641 22.094 1 98.5 43 ARG B CA 1
ATOM 2729 C C . ARG B 1 43 ? -20.125 24.281 22.906 1 98.5 43 ARG B C 1
ATOM 2731 O O . ARG B 1 43 ? -20.219 23.656 23.969 1 98.5 43 ARG B O 1
ATOM 2738 N N . PHE B 1 44 ? -19 24.656 22.438 1 98.75 44 PHE B N 1
ATOM 2739 C CA . PHE B 1 44 ? -17.734 24.359 23.109 1 98.75 44 PHE B CA 1
ATOM 2740 C C . PHE B 1 44 ? -17.672 25.031 24.484 1 98.75 44 PHE B C 1
ATOM 2742 O O . PHE B 1 44 ? -17.312 24.391 25.469 1 98.75 44 PHE B O 1
ATOM 2749 N N . LYS B 1 45 ? -18 26.266 24.562 1 98.19 45 LYS B N 1
ATOM 2750 C CA . LYS B 1 45 ? -18 27.016 25.812 1 98.19 45 LYS B CA 1
ATOM 2751 C C . LYS B 1 45 ? -18.969 26.406 26.812 1 98.19 45 LYS B C 1
ATOM 2753 O O . LYS B 1 45 ? -18.656 26.297 28 1 98.19 45 LYS B O 1
ATOM 2758 N N . ASP B 1 46 ? -20.125 26.031 26.344 1 98.06 46 ASP B N 1
ATOM 2759 C CA . ASP B 1 46 ? -21.125 25.422 27.203 1 98.06 46 ASP B CA 1
ATOM 2760 C C . ASP B 1 46 ? -20.641 24.109 27.797 1 98.06 46 ASP B C 1
ATOM 2762 O O . ASP B 1 46 ? -20.859 23.812 28.969 1 98.06 46 ASP B O 1
ATOM 2766 N N . GLU B 1 47 ? -19.984 23.375 26.969 1 98.31 47 GLU B N 1
ATOM 2767 C CA . GLU B 1 47 ? -19.594 22.031 27.375 1 98.31 47 GLU B CA 1
ATOM 2768 C C . GLU B 1 47 ? -18.344 22.047 28.25 1 98.31 47 GLU B C 1
ATOM 2770 O O . GLU B 1 47 ? -18.203 21.234 29.156 1 98.31 47 GLU B O 1
ATOM 2775 N N . PHE B 1 48 ? -17.453 23.031 28.047 1 98.19 48 PHE B N 1
ATOM 2776 C CA . PHE B 1 48 ? -16.141 22.875 28.672 1 98.19 48 PHE B CA 1
ATOM 2777 C C . PHE B 1 48 ? -15.789 24.094 29.5 1 98.19 48 PHE B C 1
ATOM 2779 O O . PHE B 1 48 ? -14.695 24.172 30.062 1 98.19 48 PHE B O 1
ATOM 2786 N N . GLY B 1 49 ? -16.688 25.031 29.625 1 97.19 49 GLY B N 1
ATOM 2787 C CA . GLY B 1 49 ? -16.453 26.25 30.391 1 97.19 49 GLY B CA 1
ATOM 2788 C C . GLY B 1 49 ? -16.141 26 31.844 1 97.19 49 GLY B C 1
ATOM 2789 O O . GLY B 1 49 ? -15.531 26.844 32.5 1 97.19 49 GLY B O 1
ATOM 2790 N N . HIS B 1 50 ? -16.531 24.859 32.312 1 97.25 50 HIS B N 1
ATOM 2791 C CA . HIS B 1 50 ? -16.312 24.516 33.719 1 97.25 50 HIS B CA 1
ATOM 2792 C C . HIS B 1 50 ? -14.852 24.188 34 1 97.25 50 HIS B C 1
ATOM 2794 O O . HIS B 1 50 ? -14.406 24.203 35.156 1 97.25 50 HIS B O 1
ATOM 2800 N N . LEU B 1 51 ? -14.055 23.938 32.969 1 97.38 51 LEU B N 1
ATOM 2801 C CA . LEU B 1 51 ? -12.656 23.516 33.125 1 97.38 51 LEU B CA 1
ATOM 2802 C C . LEU B 1 51 ? -11.75 24.734 33.312 1 97.38 51 LEU B C 1
ATOM 2804 O O . LEU B 1 51 ? -10.609 24.594 33.75 1 97.38 51 LEU B O 1
ATOM 2808 N N . GLY B 1 52 ? -12.195 25.906 32.938 1 97.44 52 GLY B N 1
ATOM 2809 C CA . GLY B 1 52 ? -11.469 27.156 32.969 1 97.44 52 GLY B CA 1
ATOM 2810 C C . GLY B 1 52 ? -12.055 28.219 32.031 1 97.44 52 GLY B C 1
ATOM 2811 O O . GLY B 1 52 ? -13.031 27.953 31.328 1 97.44 52 GLY B O 1
ATOM 2812 N N . PRO B 1 53 ? -11.477 29.391 32.062 1 98.31 53 PRO B N 1
ATOM 2813 C CA . PRO B 1 53 ? -12.055 30.453 31.234 1 98.31 53 PRO B CA 1
ATOM 2814 C C . PRO B 1 53 ? -11.945 30.156 29.734 1 98.31 53 PRO B C 1
ATOM 2816 O O . PRO B 1 53 ? -10.867 29.812 29.25 1 98.31 53 PRO B O 1
ATOM 2819 N N . ILE B 1 54 ? -13.039 30.25 29.062 1 98.69 54 ILE B N 1
ATOM 2820 C CA . ILE B 1 54 ? -13.141 30.141 27.609 1 98.69 54 ILE B CA 1
ATOM 2821 C C . ILE B 1 54 ? -13.844 31.375 27.047 1 98.69 54 ILE B C 1
ATOM 2823 O O . ILE B 1 54 ? -14.93 31.734 27.516 1 98.69 54 ILE B O 1
ATOM 2827 N N . GLU B 1 55 ? -13.242 32.031 26.141 1 98.56 55 GLU B N 1
ATOM 2828 C CA . GLU B 1 55 ? -13.844 33.219 25.531 1 98.56 55 GLU B CA 1
ATOM 2829 C C . GLU B 1 55 ? -13.945 33.062 24.016 1 98.56 55 GLU B C 1
ATOM 2831 O O . GLU B 1 55 ? -12.969 32.688 23.359 1 98.56 55 GLU B O 1
ATOM 2836 N N . THR B 1 56 ? -15.117 33.312 23.484 1 98.5 56 THR B N 1
ATOM 2837 C CA . THR B 1 56 ? -15.312 33.344 22.031 1 98.5 56 THR B CA 1
ATOM 2838 C C . THR B 1 56 ? -14.945 34.688 21.469 1 98.5 56 THR B C 1
ATOM 2840 O O . THR B 1 56 ? -15.383 35.719 21.984 1 98.5 56 THR B O 1
ATOM 2843 N N . VAL B 1 57 ? -14.172 34.656 20.469 1 97.69 57 VAL B N 1
ATOM 2844 C CA . VAL B 1 57 ? -13.82 35.938 19.812 1 97.69 57 VAL B CA 1
ATOM 2845 C C . VAL B 1 57 ? -14.227 35.875 18.344 1 97.69 57 VAL B C 1
ATOM 2847 O O . VAL B 1 57 ? -14.484 34.812 17.797 1 97.69 57 VAL B O 1
ATOM 2850 N N . ASP B 1 58 ? -14.148 37 17.609 1 96 58 ASP B N 1
ATOM 2851 C CA . ASP B 1 58 ? -14.875 37.125 16.344 1 96 58 ASP B CA 1
ATOM 2852 C C . ASP B 1 58 ? -13.922 37.062 15.156 1 96 58 ASP B C 1
ATOM 2854 O O . ASP B 1 58 ? -14.359 37 14.008 1 96 58 ASP B O 1
ATOM 2858 N N . SER B 1 59 ? -12.609 37.062 15.445 1 97.75 59 SER B N 1
ATOM 2859 C CA . SER B 1 59 ? -11.656 37 14.344 1 97.75 59 SER B CA 1
ATOM 2860 C C . SER B 1 59 ? -10.328 36.406 14.781 1 97.75 59 SER B C 1
ATOM 2862 O O . SER B 1 59 ? -10.031 36.344 15.977 1 97.75 59 SER B O 1
ATOM 2864 N N . ALA B 1 60 ? -9.57 35.969 13.758 1 98.56 60 ALA B N 1
ATOM 2865 C CA . ALA B 1 60 ? -8.227 35.469 14.023 1 98.56 60 ALA B CA 1
ATOM 2866 C C . ALA B 1 60 ? -7.336 36.562 14.609 1 98.56 60 ALA B C 1
ATOM 2868 O O . ALA B 1 60 ? -6.492 36.312 15.469 1 98.56 60 ALA B O 1
ATOM 2869 N N . ARG B 1 61 ? -7.547 37.781 14.164 1 97.88 61 ARG B N 1
ATOM 2870 C CA . ARG B 1 61 ? -6.836 38.938 14.719 1 97.88 61 ARG B CA 1
ATOM 2871 C C . ARG B 1 61 ? -7.066 39.031 16.219 1 97.88 61 ARG B C 1
ATOM 2873 O O . ARG B 1 61 ? -6.117 39.219 17 1 97.88 61 ARG B O 1
ATOM 2880 N N . SER B 1 62 ? -8.32 38.906 16.609 1 97.5 62 SER B N 1
ATOM 2881 C CA . SER B 1 62 ? -8.672 39.031 18.016 1 97.5 62 SER B CA 1
ATOM 2882 C C . SER B 1 62 ? -8.016 37.938 18.844 1 97.5 62 SER B C 1
ATOM 2884 O O . SER B 1 62 ? -7.609 38.156 19.984 1 97.5 62 SER B O 1
ATOM 2886 N N . VAL B 1 63 ? -7.906 36.719 18.281 1 97.69 63 VAL B N 1
ATOM 2887 C CA . VAL B 1 63 ? -7.211 35.625 18.938 1 97.69 63 VAL B CA 1
ATOM 2888 C C . VAL B 1 63 ? -5.754 36.031 19.188 1 97.69 63 VAL B C 1
ATOM 2890 O O . VAL B 1 63 ? -5.25 35.875 20.312 1 97.69 63 VAL B O 1
ATOM 2893 N N . ALA B 1 64 ? -5.145 36.531 18.156 1 96.62 64 ALA B N 1
ATOM 2894 C CA . ALA B 1 64 ? -3.719 36.875 18.219 1 96.62 64 ALA B CA 1
ATOM 2895 C C . ALA B 1 64 ? -3.453 38.031 19.156 1 96.62 64 ALA B C 1
ATOM 2897 O O . ALA B 1 64 ? -2.377 38.125 19.75 1 96.62 64 ALA B O 1
ATOM 2898 N N . GLU B 1 65 ? -4.41 38.844 19.391 1 95.94 65 GLU B N 1
ATOM 2899 C CA . GLU B 1 65 ? -4.258 40 20.297 1 95.94 65 GLU B CA 1
ATOM 2900 C C . GLU B 1 65 ? -4.301 39.531 21.75 1 95.94 65 GLU B C 1
ATOM 2902 O O . GLU B 1 65 ? -3.871 40.281 22.641 1 95.94 65 GLU B O 1
ATOM 2907 N N . LYS B 1 66 ? -4.723 38.312 21.938 1 95.94 66 LYS B N 1
ATOM 2908 C CA . LYS B 1 66 ? -5 37.906 23.312 1 95.94 66 LYS B CA 1
ATOM 2909 C C . LYS B 1 66 ? -4.164 36.688 23.703 1 95.94 66 LYS B C 1
ATOM 2911 O O . LYS B 1 66 ? -4.047 36.375 24.891 1 95.94 66 LYS B O 1
ATOM 2916 N N . ALA B 1 67 ? -3.547 36.062 22.766 1 96.44 67 ALA B N 1
ATOM 2917 C CA . ALA B 1 67 ? -2.787 34.844 23.047 1 96.44 67 ALA B CA 1
ATOM 2918 C C . ALA B 1 67 ? -1.481 34.812 22.266 1 96.44 67 ALA B C 1
ATOM 2920 O O . ALA B 1 67 ? -1.457 35.188 21.078 1 96.44 67 ALA B O 1
ATOM 2921 N N . LEU B 1 68 ? -0.423 34.344 22.891 1 95.06 68 LEU B N 1
ATOM 2922 C CA . LEU B 1 68 ? 0.878 34.25 22.234 1 95.06 68 LEU B CA 1
ATOM 2923 C C . LEU B 1 68 ? 1.041 32.906 21.531 1 95.06 68 LEU B C 1
ATOM 2925 O O . LEU B 1 68 ? 1.918 32.75 20.688 1 95.06 68 LEU B O 1
ATOM 2929 N N . THR B 1 69 ? 0.25 31.906 21.938 1 97.81 69 THR B N 1
ATOM 2930 C CA . THR B 1 69 ? 0.207 30.609 21.281 1 97.81 69 THR B CA 1
ATOM 2931 C C . THR B 1 69 ? -1.137 30.391 20.578 1 97.81 69 THR B C 1
ATOM 2933 O O . THR B 1 69 ? -2.189 30.469 21.219 1 97.81 69 THR B O 1
ATOM 2936 N N . VAL B 1 70 ? -1.062 30.219 19.266 1 98.69 70 VAL B N 1
ATOM 2937 C CA . VAL B 1 70 ? -2.281 30.016 18.484 1 98.69 70 VAL B CA 1
ATOM 2938 C C . VAL B 1 70 ? -2.203 28.688 17.734 1 98.69 70 VAL B C 1
ATOM 2940 O O . VAL B 1 70 ? -1.192 28.391 17.094 1 98.69 70 VAL B O 1
ATOM 2943 N N . ILE B 1 71 ? -3.248 27.859 17.859 1 98.94 71 ILE B N 1
ATOM 2944 C CA . ILE B 1 71 ? -3.424 26.625 17.109 1 98.94 71 ILE B CA 1
ATOM 2945 C C . ILE B 1 71 ? -4.547 26.812 16.094 1 98.94 71 ILE B C 1
ATOM 2947 O O . ILE B 1 71 ? -5.605 27.359 16.406 1 98.94 71 ILE B O 1
ATOM 2951 N N . SER B 1 72 ? -4.312 26.484 14.867 1 98.94 72 SER B N 1
ATOM 2952 C CA . SER B 1 72 ? -5.363 26.562 13.859 1 98.94 72 SER B CA 1
ATOM 2953 C C . SER B 1 72 ? -5.469 25.266 13.062 1 98.94 72 SER B C 1
ATOM 2955 O O . SER B 1 72 ? -4.465 24.594 12.844 1 98.94 72 SER B O 1
ATOM 2957 N N . ILE B 1 73 ? -6.66 24.875 12.688 1 98.81 73 ILE B N 1
ATOM 2958 C CA . ILE B 1 73 ? -6.961 23.75 11.812 1 98.81 73 ILE B CA 1
ATOM 2959 C C . ILE B 1 73 ? -8.242 24.031 11.039 1 98.81 73 ILE B C 1
ATOM 2961 O O . ILE B 1 73 ? -9.336 24.031 11.609 1 98.81 73 ILE B O 1
ATOM 2965 N N . VAL B 1 74 ? -8.062 24.422 9.789 1 98.31 74 VAL B N 1
ATOM 2966 C CA . VAL B 1 74 ? -9.148 24.844 8.922 1 98.31 74 VAL B CA 1
ATOM 2967 C C . VAL B 1 74 ? -9.109 24.047 7.613 1 98.31 74 VAL B C 1
ATOM 2969 O O . VAL B 1 74 ? -8.141 23.328 7.348 1 98.31 74 VAL B O 1
ATOM 2972 N N . PRO B 1 75 ? -10.055 24.031 6.75 1 95.31 75 PRO B N 1
ATOM 2973 C CA . PRO B 1 75 ? -10.289 23.031 5.703 1 95.31 75 PRO B CA 1
ATOM 2974 C C . PRO B 1 75 ? -9.312 23.172 4.539 1 95.31 75 PRO B C 1
ATOM 2976 O O . PRO B 1 75 ? -9.039 22.188 3.844 1 95.31 75 PRO B O 1
ATOM 2979 N N . SER B 1 76 ? -8.789 24.438 4.238 1 96.69 76 SER B N 1
ATOM 2980 C CA . SER B 1 76 ? -8.07 24.578 2.979 1 96.69 76 SER B CA 1
ATOM 2981 C C . SER B 1 76 ? -6.977 25.641 3.09 1 96.69 76 SER B C 1
ATOM 2983 O O . SER B 1 76 ? -6.941 26.406 4.051 1 96.69 76 SER B O 1
ATOM 2985 N N . GLY B 1 77 ? -6.125 25.625 2.09 1 97.81 77 GLY B N 1
ATOM 2986 C CA . GLY B 1 77 ? -5.105 26.656 1.999 1 97.81 77 GLY B CA 1
ATOM 2987 C C . GLY B 1 77 ? -5.684 28.062 1.931 1 97.81 77 GLY B C 1
ATOM 2988 O O . GLY B 1 77 ? -5.121 29 2.5 1 97.81 77 GLY B O 1
ATOM 2989 N N . GLY B 1 78 ? -6.781 28.141 1.205 1 98 78 GLY B N 1
ATOM 2990 C CA . GLY B 1 78 ? -7.469 29.422 1.174 1 98 78 GLY B CA 1
ATOM 2991 C C . GLY B 1 78 ? -7.914 29.906 2.545 1 98 78 GLY B C 1
ATOM 2992 O O . GLY B 1 78 ? -7.738 31.062 2.893 1 98 78 GLY B O 1
ATOM 2993 N N . ASN B 1 79 ? -8.414 29.016 3.297 1 98.44 79 ASN B N 1
ATOM 2994 C CA . ASN B 1 79 ? -8.836 29.344 4.656 1 98.44 79 ASN B CA 1
ATOM 2995 C C . ASN B 1 79 ? -7.641 29.734 5.527 1 98.44 79 ASN B C 1
ATOM 2997 O O . ASN B 1 79 ? -7.742 30.656 6.348 1 98.44 79 ASN B O 1
ATOM 3001 N N . VAL B 1 80 ? -6.555 29.062 5.363 1 98.81 80 VAL B N 1
ATOM 3002 C CA . VAL B 1 80 ? -5.352 29.375 6.125 1 98.81 80 VAL B CA 1
ATOM 3003 C C . VAL B 1 80 ? -4.867 30.781 5.766 1 98.81 80 VAL B C 1
ATOM 3005 O O . VAL B 1 80 ? -4.508 31.562 6.648 1 98.81 80 VAL B O 1
ATOM 3008 N N . ARG B 1 81 ? -4.871 31.078 4.496 1 98.75 81 ARG B N 1
ATOM 3009 C CA . ARG B 1 81 ? -4.473 32.406 4.078 1 98.75 81 ARG B CA 1
ATOM 3010 C C . ARG B 1 81 ? -5.379 33.469 4.691 1 98.75 81 ARG B C 1
ATOM 3012 O O . ARG B 1 81 ? -4.91 34.531 5.109 1 98.75 81 ARG B O 1
ATOM 3019 N N . GLU B 1 82 ? -6.633 33.188 4.75 1 98.56 82 GLU B N 1
ATOM 3020 C CA . GLU B 1 82 ? -7.574 34.094 5.367 1 98.56 82 GLU B CA 1
ATOM 3021 C C . GLU B 1 82 ? -7.27 34.281 6.852 1 98.56 82 GLU B C 1
ATOM 3023 O O . GLU B 1 82 ? -7.246 35.438 7.344 1 98.56 82 GLU B O 1
ATOM 3028 N N . VAL B 1 83 ? -7.023 33.25 7.512 1 98.81 83 VAL B N 1
ATOM 3029 C CA . VAL B 1 83 ? -6.773 33.25 8.945 1 98.81 83 VAL B CA 1
ATOM 3030 C C . VAL B 1 83 ? -5.523 34.062 9.25 1 98.81 83 VAL B C 1
ATOM 3032 O O . VAL B 1 83 ? -5.488 34.812 10.227 1 98.81 83 VAL B O 1
ATOM 3035 N N . TYR B 1 84 ? -4.555 34.031 8.438 1 98.81 84 TYR B N 1
ATOM 3036 C CA . TYR B 1 84 ? -3.262 34.625 8.797 1 98.81 84 TYR B CA 1
ATOM 3037 C C . TYR B 1 84 ? -3.033 35.938 8.086 1 98.81 84 TYR B C 1
ATOM 3039 O O . TYR B 1 84 ? -2.482 36.875 8.664 1 98.81 84 TYR B O 1
ATOM 3047 N N . LEU B 1 85 ? -3.582 36.094 6.805 1 98.5 85 LEU B N 1
ATOM 3048 C CA . LEU B 1 85 ? -3.078 37.156 5.953 1 98.5 85 LEU B CA 1
ATOM 3049 C C . LEU B 1 85 ? -4.18 38.156 5.652 1 98.5 85 LEU B C 1
ATOM 3051 O O . LEU B 1 85 ? -3.916 39.219 5.051 1 98.5 85 LEU B O 1
ATOM 3055 N N . ASP B 1 86 ? -5.422 37.781 6 1 98.12 86 ASP B N 1
ATOM 3056 C CA . ASP B 1 86 ? -6.465 38.781 5.777 1 98.12 86 ASP B CA 1
ATOM 3057 C C . ASP B 1 86 ? -6.07 40.125 6.379 1 98.12 86 ASP B C 1
ATOM 3059 O O . ASP B 1 86 ? -5.621 40.219 7.527 1 98.12 86 ASP B O 1
ATOM 3063 N N . ALA B 1 87 ? -6.312 41.219 5.707 1 96.69 87 ALA B N 1
ATOM 3064 C CA . ALA B 1 87 ? -5.773 42.531 6.059 1 96.69 87 ALA B CA 1
ATOM 3065 C C . ALA B 1 87 ? -6.438 43.094 7.316 1 96.69 87 ALA B C 1
ATOM 3067 O O . ALA B 1 87 ? -5.828 43.844 8.07 1 96.69 87 ALA B O 1
ATOM 3068 N N . PHE B 1 88 ? -7.625 42.656 7.586 1 96.81 88 PHE B N 1
ATOM 3069 C CA . PHE B 1 88 ? -8.375 43.25 8.672 1 96.81 88 PHE B CA 1
ATOM 3070 C C . PHE B 1 88 ? -8.602 42.25 9.805 1 96.81 88 PHE B C 1
ATOM 3072 O O . PHE B 1 88 ? -8.508 42.625 10.977 1 96.81 88 PHE B O 1
ATOM 3079 N N . ASN B 1 89 ? -8.766 41 9.438 1 97.62 89 ASN B N 1
ATOM 3080 C CA . ASN B 1 89 ? -9.211 40.062 10.438 1 97.62 89 ASN B CA 1
ATOM 3081 C C . ASN B 1 89 ? -8.172 38.969 10.672 1 97.62 89 ASN B C 1
ATOM 3083 O O . ASN B 1 89 ? -8.344 38.125 11.555 1 97.62 89 ASN B O 1
ATOM 3087 N N . GLY B 1 90 ? -7.059 38.969 9.906 1 98.5 90 GLY B N 1
ATOM 3088 C CA . GLY B 1 90 ? -6.039 37.938 10.016 1 98.5 90 GLY B CA 1
ATOM 3089 C C . GLY B 1 90 ? -5.078 38.156 11.164 1 98.5 90 GLY B C 1
ATOM 3090 O O . GLY B 1 90 ? -5.039 39.25 11.742 1 98.5 90 GLY B O 1
ATOM 3091 N N . ILE B 1 91 ? -4.355 37.219 11.453 1 98.38 91 ILE B N 1
ATOM 3092 C CA . ILE B 1 91 ? -3.402 37.219 12.555 1 98.38 91 ILE B CA 1
ATOM 3093 C C . ILE B 1 91 ? -2.365 38.312 12.328 1 98.38 91 ILE B C 1
ATOM 3095 O O . ILE B 1 91 ? -1.98 39.031 13.266 1 98.38 91 ILE B O 1
ATOM 3099 N N . LEU B 1 92 ? -1.909 38.469 11.109 1 97.25 92 LEU B N 1
ATOM 3100 C CA . LEU B 1 92 ? -0.88 39.438 10.781 1 97.25 92 LEU B CA 1
ATOM 3101 C C . LEU B 1 92 ? -1.342 40.844 11.141 1 97.25 92 LEU B C 1
ATOM 3103 O O . LEU B 1 92 ? -0.525 41.719 11.484 1 97.25 92 LEU B O 1
ATOM 3107 N N . ALA B 1 93 ? -2.631 41.094 11.094 1 96.44 93 ALA B N 1
ATOM 3108 C CA . ALA B 1 93 ? -3.201 42.406 11.375 1 96.44 93 ALA B CA 1
ATOM 3109 C C . ALA B 1 93 ? -3.055 42.781 12.852 1 96.44 93 ALA B C 1
ATOM 3111 O O . ALA B 1 93 ? -3.234 43.938 13.242 1 96.44 93 ALA B O 1
ATOM 3112 N N . ALA B 1 94 ? -2.666 41.844 13.695 1 95.19 94 ALA B N 1
ATOM 3113 C CA . ALA B 1 94 ? -2.498 42.062 15.125 1 95.19 94 ALA B CA 1
ATOM 3114 C C . ALA B 1 94 ? -1.081 42.531 15.445 1 95.19 94 ALA B C 1
ATOM 3116 O O . ALA B 1 94 ? -0.729 42.719 16.609 1 95.19 94 ALA B O 1
ATOM 3117 N N . ARG B 1 95 ? -0.243 42.719 14.508 1 92.31 95 ARG B N 1
ATOM 3118 C CA . ARG B 1 95 ? 1.182 42.969 14.688 1 92.31 95 ARG B CA 1
ATOM 3119 C C . ARG B 1 95 ? 1.409 44.219 15.547 1 92.31 95 ARG B C 1
ATOM 3121 O O . ARG B 1 95 ? 2.383 44.281 16.297 1 92.31 95 ARG B O 1
ATOM 3128 N N . SER B 1 96 ? 0.546 45.188 15.438 1 87.56 96 SER B N 1
ATOM 3129 C CA . SER B 1 96 ? 0.746 46.469 16.141 1 87.56 96 SER B CA 1
ATOM 3130 C C . SER B 1 96 ? -0.142 46.562 17.375 1 87.56 96 SER B C 1
ATOM 3132 O O . SER B 1 96 ? -0.382 47.656 17.906 1 87.56 96 SER B O 1
ATOM 3134 N N . SER B 1 97 ? -0.448 45.469 17.906 1 83.12 97 SER B N 1
ATOM 3135 C CA . SER B 1 97 ? -1.321 45.438 19.062 1 83.12 97 SER B CA 1
ATOM 3136 C C . SER B 1 97 ? -0.528 45.656 20.359 1 83.12 97 SER B C 1
ATOM 3138 O O . SER B 1 97 ? 0.677 45.906 20.312 1 83.12 97 SER B O 1
ATOM 3140 N N . THR B 1 98 ? -1.172 45.594 21.531 1 77.88 98 THR B N 1
ATOM 3141 C CA . THR B 1 98 ? -0.575 45.781 22.844 1 77.88 98 THR B CA 1
ATOM 3142 C C . THR B 1 98 ? 0.436 44.656 23.125 1 77.88 98 THR B C 1
ATOM 3144 O O . THR B 1 98 ? 1.282 44.812 24.016 1 77.88 98 THR B O 1
ATOM 3147 N N . ALA B 1 99 ? 0.369 43.656 22.391 1 79.81 99 ALA B N 1
ATOM 3148 C CA . ALA B 1 99 ? 1.263 42.531 22.594 1 79.81 99 ALA B CA 1
ATOM 3149 C C . ALA B 1 99 ? 2.529 42.656 21.75 1 79.81 99 ALA B C 1
ATOM 3151 O O . ALA B 1 99 ? 3.398 41.781 21.781 1 79.81 99 ALA B O 1
ATOM 3152 N N . GLU B 1 100 ? 2.676 43.719 21.062 1 84.25 100 GLU B N 1
ATOM 3153 C CA . GLU B 1 100 ? 3.756 43.906 20.109 1 84.25 100 GLU B CA 1
ATOM 3154 C C . GLU B 1 100 ? 5.113 43.625 20.734 1 84.25 100 GLU B C 1
ATOM 3156 O O . GLU B 1 100 ? 5.949 42.938 20.125 1 84.25 100 GLU B O 1
ATOM 3161 N N . PRO B 1 101 ? 5.309 43.938 21.969 1 85.88 101 PRO B N 1
ATOM 3162 C CA . PRO B 1 101 ? 6.625 43.688 22.547 1 85.88 101 PRO B CA 1
ATOM 3163 C C . PRO B 1 101 ? 6.926 42.188 22.688 1 85.88 101 PRO B C 1
ATOM 3165 O O . PRO B 1 101 ? 8.086 41.812 22.875 1 85.88 101 PRO B O 1
ATOM 3168 N N . LEU B 1 102 ? 5.875 41.438 22.531 1 89.56 102 LEU B N 1
ATOM 3169 C CA . LEU B 1 102 ? 6.039 40 22.75 1 89.56 102 LEU B CA 1
ATOM 3170 C C . LEU B 1 102 ? 5.941 39.219 21.438 1 89.56 102 LEU B C 1
ATOM 3172 O O . LEU B 1 102 ? 5.875 38 21.438 1 89.56 102 LEU B O 1
ATOM 3176 N N . ASN B 1 103 ? 5.973 39.938 20.328 1 91.5 103 ASN B N 1
ATOM 3177 C CA . ASN B 1 103 ? 5.738 39.344 19.031 1 91.5 103 ASN B CA 1
ATOM 3178 C C . ASN B 1 103 ? 6.758 38.25 18.734 1 91.5 103 ASN B C 1
ATOM 3180 O O . ASN B 1 103 ? 6.402 37.188 18.203 1 91.5 103 ASN B O 1
ATOM 3184 N N . ALA B 1 104 ? 7.953 38.438 19.156 1 90.44 104 ALA B N 1
ATOM 3185 C CA . ALA B 1 104 ? 9.016 37.469 18.891 1 90.44 104 ALA B CA 1
ATOM 3186 C C . ALA B 1 104 ? 8.758 36.156 19.609 1 90.44 104 ALA B C 1
ATOM 3188 O O . ALA B 1 104 ? 9.305 35.125 19.234 1 90.44 104 ALA B O 1
ATOM 3189 N N . GLN B 1 105 ? 7.906 36.219 20.578 1 93.94 105 GLN B N 1
ATOM 3190 C CA . GLN B 1 105 ? 7.645 35.031 21.406 1 93.94 105 GLN B CA 1
ATOM 3191 C C . GLN B 1 105 ? 6.43 34.25 20.891 1 93.94 105 GLN B C 1
ATOM 3193 O O . GLN B 1 105 ? 6.117 33.188 21.375 1 93.94 105 GLN B O 1
ATOM 3198 N N . ARG B 1 106 ? 5.766 34.75 19.891 1 96.5 106 ARG B N 1
ATOM 3199 C CA . ARG B 1 106 ? 4.543 34.125 19.391 1 96.5 106 ARG B CA 1
ATOM 3200 C C . ARG B 1 106 ? 4.848 32.781 18.719 1 96.5 106 ARG B C 1
ATOM 3202 O O . ARG B 1 106 ? 5.891 32.625 18.078 1 96.5 106 ARG B O 1
ATOM 3209 N N . LEU B 1 107 ? 3.914 31.844 18.938 1 97.56 107 LEU B N 1
ATOM 3210 C CA . LEU B 1 107 ? 3.975 30.516 18.344 1 97.56 107 LEU B CA 1
ATOM 3211 C C . LEU B 1 107 ? 2.652 30.156 17.672 1 97.56 107 LEU B C 1
ATOM 3213 O O . LEU B 1 107 ? 1.586 30.312 18.266 1 97.56 107 LEU B O 1
ATOM 3217 N N . TYR B 1 108 ? 2.783 29.797 16.406 1 98.69 108 TYR B N 1
ATOM 3218 C CA . TYR B 1 108 ? 1.609 29.344 15.664 1 98.69 108 TYR B CA 1
ATOM 3219 C C . TYR B 1 108 ? 1.758 27.891 15.242 1 98.69 108 TYR B C 1
ATOM 3221 O O . TYR B 1 108 ? 2.662 27.547 14.477 1 98.69 108 TYR B O 1
ATOM 3229 N N . LEU B 1 109 ? 0.915 26.984 15.766 1 98.69 109 LEU B N 1
ATOM 3230 C CA . LEU B 1 109 ? 0.788 25.625 15.266 1 98.69 109 LEU B CA 1
ATOM 3231 C C . LEU B 1 109 ? -0.333 25.531 14.234 1 98.69 109 LEU B C 1
ATOM 3233 O O . LEU B 1 109 ? -1.513 25.516 14.594 1 98.69 109 LEU B O 1
ATOM 3237 N N . GLU B 1 110 ? 0.047 25.547 13.016 1 98.94 110 GLU B N 1
ATOM 3238 C CA . GLU B 1 110 ? -0.951 25.359 11.961 1 98.94 110 GLU B CA 1
ATOM 3239 C C . GLU B 1 110 ? -1.091 23.891 11.578 1 98.94 110 GLU B C 1
ATOM 3241 O O . GLU B 1 110 ? -0.164 23.297 11.023 1 98.94 110 GLU B O 1
ATOM 3246 N N . CYS B 1 111 ? -2.256 23.312 11.82 1 98.88 111 CYS B N 1
ATOM 3247 C CA . CYS B 1 111 ? -2.408 21.859 11.797 1 98.88 111 CYS B CA 1
ATOM 3248 C C . CYS B 1 111 ? -3.188 21.422 10.562 1 98.88 111 CYS B C 1
ATOM 3250 O O . CYS B 1 111 ? -3.42 20.219 10.375 1 98.88 111 CYS B O 1
ATOM 3252 N N . SER B 1 112 ? -3.582 22.375 9.711 1 98.62 112 SER B N 1
ATOM 3253 C CA . SER B 1 112 ? -4.352 22.031 8.516 1 98.62 112 SER B CA 1
ATOM 3254 C C . SER B 1 112 ? -3.498 21.266 7.508 1 98.62 112 SER B C 1
ATOM 3256 O O . SER B 1 112 ? -2.275 21.438 7.473 1 98.62 112 SER B O 1
ATOM 3258 N N . THR B 1 113 ? -4.145 20.406 6.785 1 98.38 113 THR B N 1
ATOM 3259 C CA . THR B 1 113 ? -3.492 19.766 5.652 1 98.38 113 THR B CA 1
ATOM 3260 C C . THR B 1 113 ? -3.656 20.594 4.387 1 98.38 113 THR B C 1
ATOM 3262 O O . THR B 1 113 ? -4.723 20.594 3.77 1 98.38 113 THR B O 1
ATOM 3265 N N . ILE B 1 114 ? -2.594 21.344 4.027 1 98.69 114 ILE B N 1
ATOM 3266 C CA . ILE B 1 114 ? -2.615 22.266 2.902 1 98.69 114 ILE B CA 1
ATOM 3267 C C . ILE B 1 114 ? -1.339 22.109 2.08 1 98.69 114 ILE B C 1
ATOM 3269 O O . ILE B 1 114 ? -0.499 21.266 2.383 1 98.69 114 ILE B O 1
ATOM 3273 N N . ASP B 1 115 ? -1.238 22.891 0.986 1 98.5 115 ASP B N 1
ATOM 3274 C CA . ASP B 1 115 ? -0.048 22.797 0.146 1 98.5 115 ASP B CA 1
ATOM 3275 C C . ASP B 1 115 ? 1.155 23.438 0.827 1 98.5 115 ASP B C 1
ATOM 3277 O O . ASP B 1 115 ? 1.004 24.391 1.589 1 98.5 115 ASP B O 1
ATOM 3281 N N . VAL B 1 116 ? 2.322 22.984 0.534 1 98.38 116 VAL B N 1
ATOM 3282 C CA . VAL B 1 116 ? 3.578 23.406 1.139 1 98.38 116 VAL B CA 1
ATOM 3283 C C . VAL B 1 116 ? 3.828 24.891 0.823 1 98.38 116 VAL B C 1
ATOM 3285 O O . VAL B 1 116 ? 4.281 25.641 1.685 1 98.38 116 VAL B O 1
ATOM 3288 N N . ALA B 1 117 ? 3.525 25.281 -0.36 1 97.88 117 ALA B N 1
ATOM 3289 C CA . ALA B 1 117 ? 3.781 26.641 -0.797 1 97.88 117 ALA B CA 1
ATOM 3290 C C . ALA B 1 117 ? 3.012 27.656 0.06 1 97.88 117 ALA B C 1
ATOM 3292 O O . ALA B 1 117 ? 3.564 28.672 0.483 1 97.88 117 ALA B O 1
ATOM 3293 N N . THR B 1 118 ? 1.767 27.359 0.292 1 98.31 118 THR B N 1
ATOM 3294 C CA . THR B 1 118 ? 0.955 28.234 1.129 1 98.31 118 THR B CA 1
ATOM 3295 C C . THR B 1 118 ? 1.538 28.328 2.535 1 98.31 118 THR B C 1
ATOM 3297 O O . THR B 1 118 ? 1.626 29.422 3.102 1 98.31 118 THR B O 1
ATOM 3300 N N . ALA B 1 119 ? 1.923 27.25 3.086 1 98.62 119 ALA B N 1
ATOM 3301 C CA . ALA B 1 119 ? 2.516 27.25 4.422 1 98.62 119 ALA B CA 1
ATOM 3302 C C . ALA B 1 119 ? 3.768 28.125 4.461 1 98.62 119 ALA B C 1
ATOM 3304 O O . ALA B 1 119 ? 3.957 28.906 5.398 1 98.62 119 ALA B O 1
ATOM 3305 N N . LYS B 1 120 ? 4.578 28 3.496 1 98.25 120 LYS B N 1
ATOM 3306 C CA . LYS B 1 120 ? 5.805 28.781 3.436 1 98.25 120 LYS B CA 1
ATOM 3307 C C . LYS B 1 120 ? 5.5 30.266 3.26 1 98.25 120 LYS B C 1
ATOM 3309 O O . LYS B 1 120 ? 6.145 31.125 3.879 1 98.25 120 LYS B O 1
ATOM 3314 N N . ASP B 1 121 ? 4.531 30.547 2.402 1 98.5 121 ASP B N 1
ATOM 3315 C CA . ASP B 1 121 ? 4.129 31.938 2.195 1 98.5 121 ASP B CA 1
ATOM 3316 C C . ASP B 1 121 ? 3.688 32.594 3.506 1 98.5 121 ASP B C 1
ATOM 3318 O O . ASP B 1 121 ? 4.113 33.688 3.832 1 98.5 121 ASP B O 1
ATOM 3322 N N . VAL B 1 122 ? 2.9 31.906 4.219 1 98.81 122 VAL B N 1
ATOM 3323 C CA . VAL B 1 122 ? 2.355 32.406 5.473 1 98.81 122 VAL B CA 1
ATOM 3324 C C . VAL B 1 122 ? 3.477 32.562 6.5 1 98.81 122 VAL B C 1
ATOM 3326 O O . VAL B 1 122 ? 3.605 33.625 7.137 1 98.81 122 VAL B O 1
ATOM 3329 N N . GLY B 1 123 ? 4.277 31.531 6.672 1 98.56 123 GLY B N 1
ATOM 3330 C CA . GLY B 1 123 ? 5.395 31.594 7.598 1 98.56 123 GLY B CA 1
ATOM 3331 C C . GLY B 1 123 ? 6.355 32.719 7.301 1 98.56 123 GLY B C 1
ATOM 3332 O O . GLY B 1 123 ? 6.801 33.438 8.219 1 98.56 123 GLY B O 1
ATOM 3333 N N . ASN B 1 124 ? 6.668 32.906 6.027 1 98.12 124 ASN B N 1
ATOM 3334 C CA . ASN B 1 124 ? 7.562 33.969 5.609 1 98.12 124 ASN B CA 1
ATOM 3335 C C . ASN B 1 124 ? 6.969 35.344 5.91 1 98.12 124 ASN B C 1
ATOM 3337 O O . ASN B 1 124 ? 7.68 36.25 6.344 1 98.12 124 ASN B O 1
ATOM 3341 N N . ALA B 1 125 ? 5.695 35.469 5.633 1 98.31 125 ALA B N 1
ATOM 3342 C CA . ALA B 1 125 ? 5.031 36.75 5.914 1 98.31 125 ALA B CA 1
ATOM 3343 C C . ALA B 1 125 ? 5.109 37.094 7.398 1 98.31 125 ALA B C 1
ATOM 3345 O O . ALA B 1 125 ? 5.406 38.25 7.762 1 98.31 125 ALA B O 1
ATOM 3346 N N . LEU B 1 126 ? 4.859 36.125 8.242 1 97.94 126 LEU B N 1
ATOM 3347 C CA . LEU B 1 126 ? 4.91 36.344 9.688 1 97.94 126 LEU B CA 1
ATOM 3348 C C . LEU B 1 126 ? 6.332 36.656 10.141 1 97.94 126 LEU B C 1
ATOM 3350 O O . LEU B 1 126 ? 6.547 37.562 10.969 1 97.94 126 LEU B O 1
ATOM 3354 N N . SER B 1 127 ? 7.254 35.906 9.609 1 96.44 127 SER B N 1
ATOM 3355 C CA . SER B 1 127 ? 8.656 36.156 9.945 1 96.44 127 SER B CA 1
ATOM 3356 C C . SER B 1 127 ? 9.102 37.562 9.547 1 96.44 127 SER B C 1
ATOM 3358 O O . SER B 1 127 ? 9.742 38.25 10.328 1 96.44 127 SER B O 1
ATOM 3360 N N . GLN B 1 128 ? 8.75 37.969 8.359 1 96.69 128 GLN B N 1
ATOM 3361 C CA . GLN B 1 128 ? 9.125 39.281 7.859 1 96.69 128 GLN B CA 1
ATOM 3362 C C . GLN B 1 128 ? 8.516 40.375 8.719 1 96.69 128 GLN B C 1
ATOM 3364 O O . GLN B 1 128 ? 9.102 41.469 8.875 1 96.69 128 GLN B O 1
ATOM 3369 N N . ALA B 1 129 ? 7.406 40.094 9.312 1 95.88 129 ALA B N 1
ATOM 3370 C CA . ALA B 1 129 ? 6.707 41.062 10.148 1 95.88 129 ALA B CA 1
ATOM 3371 C C . ALA B 1 129 ? 7.152 40.969 11.602 1 95.88 129 ALA B C 1
ATOM 3373 O O . ALA B 1 129 ? 6.598 41.625 12.477 1 95.88 129 ALA B O 1
ATOM 3374 N N . ASN B 1 130 ? 8.078 40.031 11.891 1 95.25 130 ASN B N 1
ATOM 3375 C CA . ASN B 1 130 ? 8.555 39.75 13.25 1 95.25 130 ASN B CA 1
ATOM 3376 C C . ASN B 1 130 ? 7.418 39.312 14.164 1 95.25 130 ASN B C 1
ATOM 3378 O O . ASN B 1 130 ? 7.277 39.844 15.273 1 95.25 130 ASN B O 1
ATOM 3382 N N . MET B 1 131 ? 6.578 38.5 13.617 1 96.5 131 MET B N 1
ATOM 3383 C CA . MET B 1 131 ? 5.41 38 14.344 1 96.5 131 MET B CA 1
ATOM 3384 C C . MET B 1 131 ? 5.629 36.562 14.812 1 96.5 131 MET B C 1
ATOM 3386 O O . MET B 1 131 ? 4.711 35.75 14.766 1 96.5 131 MET B O 1
ATOM 3390 N N . GLY B 1 132 ? 6.82 36.219 15.211 1 96.25 132 GLY B N 1
ATOM 3391 C CA . GLY B 1 132 ? 7.098 34.969 15.898 1 96.25 132 GLY B CA 1
ATOM 3392 C C . GLY B 1 132 ? 7.23 33.781 14.953 1 96.25 132 GLY B C 1
ATOM 3393 O O . GLY B 1 132 ? 7.508 33.969 13.766 1 96.25 132 GLY B O 1
ATOM 3394 N N . LEU B 1 133 ? 7.055 32.531 15.523 1 96.81 133 LEU B N 1
ATOM 3395 C CA . LEU B 1 133 ? 7.352 31.297 14.82 1 96.81 133 LEU B CA 1
ATOM 3396 C C . LEU B 1 133 ? 6.074 30.625 14.328 1 96.81 133 LEU B C 1
ATOM 3398 O O . LEU B 1 133 ? 5.18 30.328 15.125 1 96.81 133 LEU B O 1
ATOM 3402 N N . TYR B 1 134 ? 5.969 30.516 13.016 1 98.5 134 TYR B N 1
ATOM 3403 C CA . TYR B 1 134 ? 4.934 29.719 12.367 1 98.5 134 TYR B CA 1
ATOM 3404 C C . TYR B 1 134 ? 5.457 28.328 12 1 98.5 134 TYR B C 1
ATOM 3406 O O . TYR B 1 134 ? 6.488 28.219 11.328 1 98.5 134 TYR B O 1
ATOM 3414 N N . VAL B 1 135 ? 4.695 27.281 12.43 1 98.38 135 VAL B N 1
ATOM 3415 C CA . VAL B 1 135 ? 5.102 25.906 12.164 1 98.38 135 VAL B CA 1
ATOM 3416 C C . VAL B 1 135 ? 3.943 25.141 11.539 1 98.38 135 VAL B C 1
ATOM 3418 O O . VAL B 1 135 ? 2.836 25.125 12.086 1 98.38 135 VAL B O 1
ATOM 3421 N N . ASP B 1 136 ? 4.223 24.562 10.297 1 98.81 136 ASP B N 1
ATOM 3422 C CA . ASP B 1 136 ? 3.258 23.562 9.836 1 98.81 136 ASP B CA 1
ATOM 3423 C C . ASP B 1 136 ? 3.332 22.297 10.695 1 98.81 136 ASP B C 1
ATOM 3425 O O . ASP B 1 136 ? 4.406 21.734 10.867 1 98.81 136 ASP B O 1
ATOM 3429 N N . SER B 1 137 ? 2.168 21.875 11.203 1 98.62 137 SER B N 1
ATOM 3430 C CA . SER B 1 137 ? 2.094 20.719 12.102 1 98.62 137 SER B CA 1
ATOM 3431 C C . SER B 1 137 ? 0.856 19.875 11.82 1 98.62 137 SER B C 1
ATOM 3433 O O . SER B 1 137 ? 0.073 19.594 12.727 1 98.62 137 SER B O 1
ATOM 3435 N N . PRO B 1 138 ? 0.749 19.422 10.578 1 98.69 138 PRO B N 1
ATOM 3436 C CA . PRO B 1 138 ? -0.409 18.562 10.312 1 98.69 138 PRO B CA 1
ATOM 3437 C C . PRO B 1 138 ? -0.447 17.328 11.219 1 98.69 138 PRO B C 1
ATOM 3439 O O . PRO B 1 138 ? 0.559 17 11.852 1 98.69 138 PRO B O 1
ATOM 3442 N N . VAL B 1 139 ? -1.643 16.766 11.32 1 97.94 139 VAL B N 1
ATOM 3443 C CA . VAL B 1 139 ? -1.839 15.703 12.305 1 97.94 139 VAL B CA 1
ATOM 3444 C C . VAL B 1 139 ? -2.387 14.453 11.617 1 97.94 139 VAL B C 1
ATOM 3446 O O . VAL B 1 139 ? -2.846 14.516 10.477 1 97.94 139 VAL B O 1
ATOM 3449 N N . SER B 1 140 ? -2.271 13.383 12.289 1 95.44 140 SER B N 1
ATOM 3450 C CA . SER B 1 140 ? -2.83 12.109 11.844 1 95.44 140 SER B CA 1
ATOM 3451 C C . SER B 1 140 ? -3.492 11.359 13 1 95.44 140 SER B C 1
ATOM 3453 O O . SER B 1 140 ? -3.25 11.672 14.164 1 95.44 140 SER B O 1
ATOM 3455 N N . GLY B 1 141 ? -4.41 10.43 12.711 1 90.88 141 GLY B N 1
ATOM 3456 C CA . GLY B 1 141 ? -5.125 9.641 13.703 1 90.88 141 GLY B CA 1
ATOM 3457 C C . GLY B 1 141 ? -6.625 9.867 13.672 1 90.88 141 GLY B C 1
ATOM 3458 O O . GLY B 1 141 ? -7.387 9.086 14.25 1 90.88 141 GLY B O 1
ATOM 3459 N N . GLY B 1 142 ? -7.047 10.93 13.016 1 90.62 142 GLY B N 1
ATOM 3460 C CA . GLY B 1 142 ? -8.461 11.195 12.812 1 90.62 142 GLY B CA 1
ATOM 3461 C C . GLY B 1 142 ? -9.156 11.727 14.055 1 90.62 142 GLY B C 1
ATOM 3462 O O . GLY B 1 142 ? -8.5 12.117 15.016 1 90.62 142 GLY B O 1
ATOM 3463 N N . VAL B 1 143 ? -10.438 11.75 13.961 1 92.69 143 VAL B N 1
ATOM 3464 C CA . VAL B 1 143 ? -11.289 12.328 15 1 92.69 143 VAL B CA 1
ATOM 3465 C C . VAL B 1 143 ? -11.125 11.547 16.297 1 92.69 143 VAL B C 1
ATOM 3467 O O . VAL B 1 143 ? -10.977 12.141 17.375 1 92.69 143 VAL B O 1
ATOM 3470 N N . PRO B 1 144 ? -10.969 10.227 16.172 1 91.81 144 PRO B N 1
ATOM 3471 C CA . PRO B 1 144 ? -10.789 9.492 17.422 1 91.81 144 PRO B CA 1
ATOM 3472 C C . PRO B 1 144 ? -9.516 9.906 18.172 1 91.81 144 PRO B C 1
ATOM 3474 O O . PRO B 1 144 ? -9.547 10.094 19.391 1 91.81 144 PRO B O 1
ATOM 3477 N N . ALA B 1 145 ? -8.461 10.055 17.469 1 94.94 145 ALA B N 1
ATOM 3478 C CA . ALA B 1 145 ? -7.215 10.461 18.109 1 94.94 145 ALA B CA 1
ATOM 3479 C C . ALA B 1 145 ? -7.297 11.898 18.609 1 94.94 145 ALA B C 1
ATOM 3481 O O . ALA B 1 145 ? -6.719 12.234 19.656 1 94.94 145 ALA B O 1
ATOM 3482 N N . ALA B 1 146 ? -7.988 12.773 17.891 1 97.25 146 ALA B N 1
ATOM 3483 C CA . ALA B 1 146 ? -8.188 14.156 18.312 1 97.25 146 ALA B CA 1
ATOM 3484 C C . ALA B 1 146 ? -8.945 14.227 19.625 1 97.25 146 ALA B C 1
ATOM 3486 O O . ALA B 1 146 ? -8.578 15 20.516 1 97.25 146 ALA B O 1
ATOM 3487 N N . ASP B 1 147 ? -9.953 13.344 19.734 1 97.06 147 ASP B N 1
ATOM 3488 C CA . ASP B 1 147 ? -10.781 13.312 20.938 1 97.06 147 ASP B CA 1
ATOM 3489 C C . ASP B 1 147 ? -9.992 12.781 22.125 1 97.06 147 ASP B C 1
ATOM 3491 O O . ASP B 1 147 ? -10.133 13.289 23.25 1 97.06 147 ASP B O 1
ATOM 3495 N N . LYS B 1 148 ? -9.125 11.875 21.859 1 96.81 148 LYS B N 1
ATOM 3496 C CA . LYS B 1 148 ? -8.422 11.172 22.938 1 96.81 148 LYS B CA 1
ATOM 3497 C C . LYS B 1 148 ? -7.121 11.875 23.281 1 96.81 148 LYS B C 1
ATOM 3499 O O . LYS B 1 148 ? -6.512 11.586 24.328 1 96.81 148 LYS B O 1
ATOM 3504 N N . GLY B 1 149 ? -6.703 12.742 22.422 1 98.12 149 GLY B N 1
ATOM 3505 C CA . GLY B 1 149 ? -5.43 13.406 22.641 1 98.12 149 GLY B CA 1
ATOM 3506 C C . GLY B 1 149 ? -4.234 12.531 22.297 1 98.12 149 GLY B C 1
ATOM 3507 O O . GLY B 1 149 ? -3.221 12.562 23 1 98.12 149 GLY B O 1
ATOM 3508 N N . THR B 1 150 ? -4.34 11.695 21.25 1 97.44 150 THR B N 1
ATOM 3509 C CA . THR B 1 150 ? -3.283 10.758 20.875 1 97.44 150 THR B CA 1
ATOM 3510 C C . THR B 1 150 ? -2.869 10.961 19.422 1 97.44 150 THR B C 1
ATOM 3512 O O . THR B 1 150 ? -2.471 10.008 18.75 1 97.44 150 THR B O 1
ATOM 3515 N N . LEU B 1 151 ? -2.961 12.141 18.938 1 97.88 151 LEU B N 1
ATOM 3516 C CA . LEU B 1 151 ? -2.619 12.445 17.547 1 97.88 151 LEU B CA 1
ATOM 3517 C C . LEU B 1 151 ? -1.123 12.281 17.312 1 97.88 151 LEU B C 1
ATOM 3519 O O . LEU B 1 151 ? -0.321 12.438 18.234 1 97.88 151 LEU B O 1
ATOM 3523 N N . SER B 1 152 ? -0.833 11.93 16.125 1 97.5 152 SER B N 1
ATOM 3524 C CA . SER B 1 152 ? 0.525 12.125 15.625 1 97.5 152 SER B CA 1
ATOM 3525 C C . SER B 1 152 ? 0.698 13.523 15.023 1 97.5 152 SER B C 1
ATOM 3527 O O . SER B 1 152 ? -0.188 14.016 14.328 1 97.5 152 SER B O 1
ATOM 3529 N N . PHE B 1 153 ? 1.804 14.156 15.352 1 98 153 PHE B N 1
ATOM 3530 C CA . PHE B 1 153 ? 2.133 15.469 14.812 1 98 153 PHE B CA 1
ATOM 3531 C C . PHE B 1 153 ? 3.344 15.383 13.891 1 98 153 PHE B C 1
ATOM 3533 O O . PHE B 1 153 ? 4.375 14.82 14.258 1 98 153 PHE B O 1
ATOM 3540 N N . LEU B 1 154 ? 3.23 15.852 12.711 1 98.44 154 LEU B N 1
ATOM 3541 C CA . LEU B 1 154 ? 4.344 16.062 11.789 1 98.44 154 LEU B CA 1
ATOM 3542 C C . LEU B 1 154 ? 4.746 17.531 11.758 1 98.44 154 LEU B C 1
ATOM 3544 O O . LEU B 1 154 ? 4.07 18.359 11.133 1 98.44 154 LEU B O 1
ATOM 3548 N N . ILE B 1 155 ? 5.848 17.828 12.383 1 97.75 155 ILE B N 1
ATOM 3549 C CA . ILE B 1 155 ? 6.16 19.203 12.742 1 97.75 155 ILE B CA 1
ATOM 3550 C C . ILE B 1 155 ? 7.297 19.734 11.867 1 97.75 155 ILE B C 1
ATOM 3552 O O . ILE B 1 155 ? 8.414 19.203 11.914 1 97.75 155 ILE B O 1
ATOM 3556 N N . GLY B 1 156 ? 6.957 20.75 11.07 1 97.88 156 GLY B N 1
ATOM 3557 C CA . GLY B 1 156 ? 7.961 21.375 10.227 1 97.88 156 GLY B CA 1
ATOM 3558 C C . GLY B 1 156 ? 8.883 22.312 11 1 97.88 156 GLY B C 1
ATOM 3559 O O . GLY B 1 156 ? 8.945 23.516 10.711 1 97.88 156 GLY B O 1
ATOM 3560 N N . ALA B 1 157 ? 9.648 21.766 11.922 1 96.19 157 ALA B N 1
ATOM 3561 C CA . ALA B 1 157 ? 10.625 22.453 12.758 1 96.19 157 ALA B CA 1
ATOM 3562 C C . ALA B 1 157 ? 11.727 21.5 13.219 1 96.19 157 ALA B C 1
ATOM 3564 O O . ALA B 1 157 ? 11.578 20.281 13.133 1 96.19 157 ALA B O 1
ATOM 3565 N N . PRO B 1 158 ? 12.898 22.078 13.594 1 92.38 158 PRO B N 1
ATOM 3566 C CA . PRO B 1 158 ? 13.938 21.219 14.141 1 92.38 158 PRO B CA 1
ATOM 3567 C C . PRO B 1 158 ? 13.555 20.625 15.5 1 92.38 158 PRO B C 1
ATOM 3569 O O . PRO B 1 158 ? 12.711 21.188 16.203 1 92.38 158 PRO B O 1
ATOM 3572 N N . ASP B 1 159 ? 14.18 19.438 15.734 1 85.62 159 ASP B N 1
ATOM 3573 C CA . ASP B 1 159 ? 13.922 18.797 17.016 1 85.62 159 ASP B CA 1
ATOM 3574 C C . ASP B 1 159 ? 14.594 19.547 18.156 1 85.62 159 ASP B C 1
ATOM 3576 O O . ASP B 1 159 ? 15.609 20.219 17.953 1 85.62 159 ASP B O 1
ATOM 3580 N N . VAL B 1 160 ? 13.875 19.609 19.297 1 71.62 160 VAL B N 1
ATOM 3581 C CA . VAL B 1 160 ? 14.461 20.266 20.469 1 71.62 160 VAL B CA 1
ATOM 3582 C C . VAL B 1 160 ? 15.312 19.266 21.25 1 71.62 160 VAL B C 1
ATOM 3584 O O . VAL B 1 160 ? 14.898 18.125 21.469 1 71.62 160 VAL B O 1
ATOM 3587 N N . GLU B 1 161 ? 16.656 19.344 21.141 1 63.38 161 GLU B N 1
ATOM 3588 C CA . GLU B 1 161 ? 17.453 18.547 22.078 1 63.38 161 GLU B CA 1
ATOM 3589 C C . GLU B 1 161 ? 17.109 18.906 23.531 1 63.38 161 GLU B C 1
ATOM 3591 O O . GLU B 1 161 ? 16.781 20.062 23.828 1 63.38 161 GLU B O 1
ATOM 3596 N N . ASP B 1 162 ? 16.594 17.984 24.328 1 55.19 162 ASP B N 1
ATOM 3597 C CA . ASP B 1 162 ? 16.219 18.109 25.719 1 55.19 162 ASP B CA 1
ATOM 3598 C C . ASP B 1 162 ? 17.234 18.938 26.5 1 55.19 162 ASP B C 1
ATOM 3600 O O . ASP B 1 162 ? 16.969 19.406 27.609 1 55.19 162 ASP B O 1
ATOM 3604 N N . GLY B 1 163 ? 17.969 19.812 25.953 1 51 163 GLY B N 1
ATOM 3605 C CA . GLY B 1 163 ? 18.922 20.453 26.844 1 51 163 GLY B CA 1
ATOM 3606 C C . GLY B 1 163 ? 18.531 21.875 27.219 1 51 163 GLY B C 1
ATOM 3607 O O . GLY B 1 163 ? 17.672 22.469 26.578 1 51 163 GLY B O 1
ATOM 3608 N N . ALA B 1 164 ? 18.922 22.281 28.484 1 55.38 164 ALA B N 1
ATOM 3609 C CA . ALA B 1 164 ? 18.719 23.578 29.156 1 55.38 164 ALA B CA 1
ATOM 3610 C C . ALA B 1 164 ? 18.859 24.734 28.172 1 55.38 164 ALA B C 1
ATOM 3612 O O . ALA B 1 164 ? 18.203 25.766 28.312 1 55.38 164 ALA B O 1
ATOM 3613 N N . GLU B 1 165 ? 19.5 24.594 27.047 1 60.56 165 GLU B N 1
ATOM 3614 C CA . GLU B 1 165 ? 19.812 25.688 26.125 1 60.56 165 GLU B CA 1
ATOM 3615 C C . GLU B 1 165 ? 18.859 25.703 24.938 1 60.56 165 GLU B C 1
ATOM 3617 O O . GLU B 1 165 ? 19.078 26.438 23.969 1 60.56 165 GLU B O 1
ATOM 3622 N N . SER B 1 166 ? 17.594 25.172 25.203 1 70.12 166 SER B N 1
ATOM 3623 C CA . SER B 1 166 ? 16.688 25.062 24.062 1 70.12 166 SER B CA 1
ATOM 3624 C C . SER B 1 166 ? 15.852 26.328 23.891 1 70.12 166 SER B C 1
ATOM 3626 O O . SER B 1 166 ? 15.578 27.031 24.875 1 70.12 166 SER B O 1
ATOM 3628 N N . ASP B 1 167 ? 15.531 26.766 22.688 1 84.25 167 ASP B N 1
ATOM 3629 C CA . ASP B 1 167 ? 14.656 27.859 22.328 1 84.25 167 ASP B CA 1
ATOM 3630 C C . ASP B 1 167 ? 13.305 27.734 23.031 1 84.25 167 ASP B C 1
ATOM 3632 O O . ASP B 1 167 ? 12.625 26.719 22.922 1 84.25 167 ASP B O 1
ATOM 3636 N N . PRO B 1 168 ? 13.039 28.703 23.922 1 89.62 168 PRO B N 1
ATOM 3637 C CA . PRO B 1 168 ? 11.789 28.641 24.688 1 89.62 168 PRO B CA 1
ATOM 3638 C C . PRO B 1 168 ? 10.562 28.438 23.797 1 89.62 168 PRO B C 1
ATOM 3640 O O . PRO B 1 168 ? 9.602 27.781 24.219 1 89.62 168 PRO B O 1
ATOM 3643 N N . VAL B 1 169 ? 10.562 28.922 22.609 1 93.06 169 VAL B N 1
ATOM 3644 C CA . VAL B 1 169 ? 9.43 28.797 21.703 1 93.06 169 VAL B CA 1
ATOM 3645 C C . VAL B 1 169 ? 9.312 27.344 21.219 1 93.06 169 VAL B C 1
ATOM 3647 O O . VAL B 1 169 ? 8.203 26.812 21.141 1 93.06 169 VAL B O 1
ATOM 3650 N N . LEU B 1 170 ? 10.414 26.703 21.047 1 92.44 170 LEU B N 1
ATOM 3651 C CA . LEU B 1 170 ? 10.398 25.312 20.609 1 92.44 170 LEU B CA 1
ATOM 3652 C C . LEU B 1 170 ? 9.945 24.391 21.75 1 92.44 170 LEU B C 1
ATOM 3654 O O . LEU B 1 170 ? 9.273 23.391 21.516 1 92.44 170 LEU B O 1
ATOM 3658 N N . LYS B 1 171 ? 10.336 24.75 22.922 1 91.81 171 LYS B N 1
ATOM 3659 C CA . LYS B 1 171 ? 9.852 24 24.078 1 91.81 171 LYS B CA 1
ATOM 3660 C C . LYS B 1 171 ? 8.336 24.109 24.203 1 91.81 171 LYS B C 1
ATOM 3662 O O . LYS B 1 171 ? 7.66 23.125 24.484 1 91.81 171 LYS B O 1
ATOM 3667 N N . ARG B 1 172 ? 7.883 25.328 24.047 1 94.12 172 ARG B N 1
ATOM 3668 C CA . ARG B 1 172 ? 6.445 25.547 24.109 1 94.12 172 ARG B CA 1
ATOM 3669 C C . ARG B 1 172 ? 5.727 24.781 23 1 94.12 172 ARG B C 1
ATOM 3671 O O . ARG B 1 172 ? 4.637 24.25 23.203 1 94.12 172 ARG B O 1
ATOM 3678 N N . LEU B 1 173 ? 6.371 24.703 21.812 1 95.44 173 LEU B N 1
ATOM 3679 C CA . LEU B 1 173 ? 5.828 23.938 20.703 1 95.44 173 LEU B CA 1
ATOM 3680 C C . LEU B 1 173 ? 5.602 22.484 21.094 1 95.44 173 LEU B C 1
ATOM 3682 O O . LEU B 1 173 ? 4.516 21.953 20.891 1 95.44 173 LEU B O 1
ATOM 3686 N N . ARG B 1 174 ? 6.605 21.906 21.656 1 93.75 174 ARG B N 1
ATOM 3687 C CA . ARG B 1 174 ? 6.516 20.516 22.078 1 93.75 174 ARG B CA 1
ATOM 3688 C C . ARG B 1 174 ? 5.434 20.328 23.141 1 93.75 174 ARG B C 1
ATOM 3690 O O . ARG B 1 174 ? 4.668 19.375 23.094 1 93.75 174 ARG B O 1
ATOM 3697 N N . LEU B 1 175 ? 5.406 21.234 24.062 1 94.19 175 LEU B N 1
ATOM 3698 C CA . LEU B 1 175 ? 4.43 21.172 25.141 1 94.19 175 LEU B CA 1
ATOM 3699 C C . LEU B 1 175 ? 3.008 21.219 24.594 1 94.19 175 LEU B C 1
ATOM 3701 O O . LEU B 1 175 ? 2.172 20.391 24.953 1 94.19 175 LEU B O 1
ATOM 3705 N N . VAL B 1 176 ? 2.75 22.172 23.734 1 96.94 176 VAL B N 1
ATOM 3706 C CA . VAL B 1 176 ? 1.4 22.406 23.234 1 96.94 176 VAL B CA 1
ATOM 3707 C C . VAL B 1 176 ? 0.991 21.25 22.312 1 96.94 176 VAL B C 1
ATOM 3709 O O . VAL B 1 176 ? -0.147 20.781 22.375 1 96.94 176 VAL B O 1
ATOM 3712 N N . ALA B 1 177 ? 1.917 20.781 21.438 1 97.06 177 ALA B N 1
ATOM 3713 C CA . ALA B 1 177 ? 1.635 19.594 20.641 1 97.06 177 ALA B CA 1
ATOM 3714 C C . ALA B 1 177 ? 1.307 18.391 21.531 1 97.06 177 ALA B C 1
ATOM 3716 O O . ALA B 1 177 ? 0.42 17.609 21.203 1 97.06 177 ALA B O 1
ATOM 3717 N N . GLY B 1 178 ? 1.925 18.312 22.656 1 96.88 178 GLY B N 1
ATOM 3718 C CA . GLY B 1 178 ? 1.743 17.234 23.609 1 96.88 178 GLY B CA 1
ATOM 3719 C C . GLY B 1 178 ? 0.377 17.234 24.266 1 96.88 178 GLY B C 1
ATOM 3720 O O . GLY B 1 178 ? -0.089 16.203 24.75 1 96.88 178 GLY B O 1
ATOM 3721 N N . TYR B 1 179 ? -0.265 18.438 24.344 1 98.12 179 TYR B N 1
ATOM 3722 C CA . TYR B 1 179 ? -1.622 18.5 24.875 1 98.12 179 TYR B CA 1
ATOM 3723 C C . TYR B 1 179 ? -2.584 17.688 24.016 1 98.12 179 TYR B C 1
ATOM 3725 O O . TYR B 1 179 ? -3.59 17.172 24.516 1 98.12 179 TYR B O 1
ATOM 3733 N N . MET B 1 180 ? -2.229 17.547 22.734 1 98.56 180 MET B N 1
ATOM 3734 C CA . MET B 1 180 ? -3.184 17.031 21.75 1 98.56 180 MET B CA 1
ATOM 3735 C C . MET B 1 180 ? -2.703 15.703 21.172 1 98.56 180 MET B C 1
ATOM 3737 O O . MET B 1 180 ? -3.447 15.023 20.469 1 98.56 180 MET B O 1
ATOM 3741 N N . GLY B 1 181 ? -1.447 15.383 21.422 1 97.69 181 GLY B N 1
ATOM 3742 C CA . GLY B 1 181 ? -0.871 14.227 20.75 1 97.69 181 GLY B CA 1
ATOM 3743 C C . GLY B 1 181 ? -0.06 13.344 21.672 1 97.69 181 GLY B C 1
ATOM 3744 O O . GLY B 1 181 ? 0.195 13.711 22.828 1 97.69 181 GLY B O 1
ATOM 3745 N N . ALA B 1 182 ? 0.268 12.219 21.141 1 93.38 182 ALA B N 1
ATOM 3746 C CA . ALA B 1 182 ? 1.091 11.273 21.891 1 93.38 182 ALA B CA 1
ATOM 3747 C C . ALA B 1 182 ? 2.564 11.672 21.844 1 93.38 182 ALA B C 1
ATOM 3749 O O . ALA B 1 182 ? 3.062 12.109 20.797 1 93.38 182 ALA B O 1
ATOM 3750 N N . ALA B 1 183 ? 3.248 11.508 22.969 1 87.25 183 ALA B N 1
ATOM 3751 C CA . ALA B 1 183 ? 4.633 11.961 23.125 1 87.25 183 ALA B CA 1
ATOM 3752 C C . ALA B 1 183 ? 5.551 11.242 22.141 1 87.25 183 ALA B C 1
ATOM 3754 O O . ALA B 1 183 ? 6.5 11.836 21.609 1 87.25 183 ALA B O 1
ATOM 3755 N N . ASP B 1 184 ? 5.258 10.062 21.859 1 90.31 184 ASP B N 1
ATOM 3756 C CA . ASP B 1 184 ? 6.137 9.258 21.016 1 90.31 184 ASP B CA 1
ATOM 3757 C C . ASP B 1 184 ? 5.742 9.359 19.547 1 90.31 184 ASP B C 1
ATOM 3759 O O . ASP B 1 184 ? 6.32 8.68 18.688 1 90.31 184 ASP B O 1
ATOM 3763 N N . LYS B 1 185 ? 4.801 10.227 19.172 1 93.19 185 LYS B N 1
ATOM 3764 C CA . LYS B 1 185 ? 4.328 10.352 17.797 1 93.19 185 LYS B CA 1
ATOM 3765 C C . LYS B 1 185 ? 4.434 11.789 17.297 1 93.19 185 LYS B C 1
ATOM 3767 O O . LYS B 1 185 ? 3.611 12.242 16.5 1 93.19 185 LYS B O 1
ATOM 3772 N N . ALA B 1 186 ? 5.293 12.562 17.953 1 94.69 186 ALA B N 1
ATOM 3773 C CA . ALA B 1 186 ? 5.656 13.875 17.438 1 94.69 186 ALA B CA 1
ATOM 3774 C C . ALA B 1 186 ? 6.91 13.805 16.578 1 94.69 186 ALA B C 1
ATOM 3776 O O . ALA B 1 186 ? 8.008 13.555 17.078 1 94.69 186 ALA B O 1
ATOM 3777 N N . PHE B 1 187 ? 6.793 13.992 15.273 1 96.19 187 PHE B N 1
ATOM 3778 C CA . PHE B 1 187 ? 7.906 13.898 14.336 1 96.19 187 PHE B CA 1
ATOM 3779 C C . PHE B 1 187 ? 8.367 15.289 13.906 1 96.19 187 PHE B C 1
ATOM 3781 O O . PHE B 1 187 ? 7.625 16.016 13.234 1 96.19 187 PHE B O 1
ATOM 3788 N N . PHE B 1 188 ? 9.539 15.641 14.344 1 96.06 188 PHE B N 1
ATOM 3789 C CA . PHE B 1 188 ? 10.133 16.906 13.906 1 96.06 188 PHE B CA 1
ATOM 3790 C C . PHE B 1 188 ? 10.836 16.734 12.562 1 96.06 188 PHE B C 1
ATOM 3792 O O . PHE B 1 188 ? 11.773 15.938 12.438 1 96.06 188 PHE B O 1
ATOM 3799 N N . CYS B 1 189 ? 10.391 17.516 11.57 1 97 189 CYS B N 1
ATOM 3800 C CA . CYS B 1 189 ? 10.734 17.234 10.172 1 97 189 CYS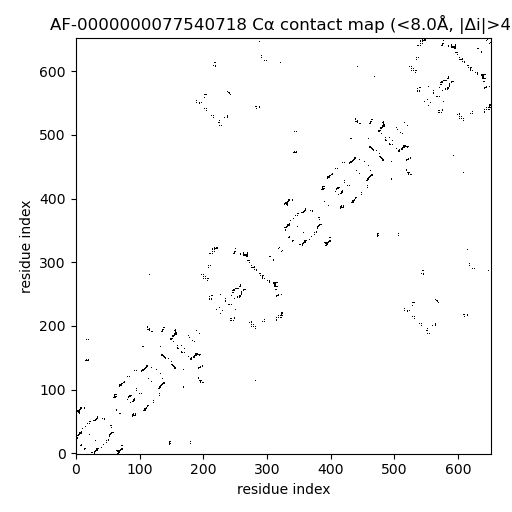 B CA 1
ATOM 3801 C C . CYS B 1 189 ? 11.758 18.234 9.656 1 97 189 CYS B C 1
ATOM 3803 O O . CYS B 1 189 ? 11.953 18.359 8.445 1 97 189 CYS B O 1
ATOM 3805 N N . GLY B 1 190 ? 12.391 19 10.523 1 94.25 190 GLY B N 1
ATOM 3806 C CA . GLY B 1 190 ? 13.539 19.812 10.148 1 94.25 190 GLY B CA 1
ATOM 3807 C C . GLY B 1 190 ? 13.195 21.266 9.938 1 94.25 190 GLY B C 1
ATOM 3808 O O . GLY B 1 190 ? 13.727 22.141 10.641 1 94.25 190 GLY B O 1
ATOM 3809 N N . GLY B 1 191 ? 12.234 21.688 8.945 1 95.5 191 GLY B N 1
ATOM 3810 C CA . GLY B 1 191 ? 11.953 23.094 8.641 1 95.5 191 GLY B CA 1
ATOM 3811 C C . GLY B 1 191 ? 10.539 23.312 8.141 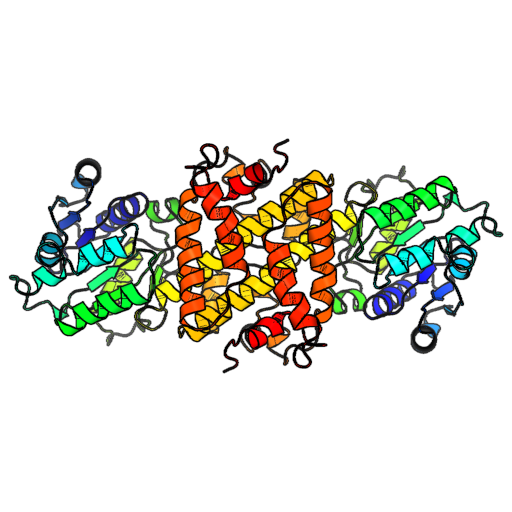1 95.5 191 GLY B C 1
ATOM 3812 O O . GLY B 1 191 ? 9.812 22.359 7.863 1 95.5 191 GLY B O 1
ATOM 3813 N N . LEU B 1 192 ? 10.32 24.625 8.008 1 97.88 192 LEU B N 1
ATOM 3814 C CA . LEU B 1 192 ? 8.992 25.047 7.578 1 97.88 192 LEU B CA 1
ATOM 3815 C C . LEU B 1 192 ? 8.609 24.375 6.266 1 97.88 192 LEU B C 1
ATOM 3817 O O . LEU B 1 192 ? 9.375 24.406 5.301 1 97.88 192 LEU B O 1
ATOM 3821 N N . GLY B 1 193 ? 7.477 23.75 6.262 1 98.44 193 GLY B N 1
ATOM 3822 C CA . GLY B 1 193 ? 6.957 23.094 5.082 1 98.44 193 GLY B CA 1
ATOM 3823 C C . GLY B 1 193 ? 7.176 21.594 5.098 1 98.44 193 GLY B C 1
ATOM 3824 O O . GLY B 1 193 ? 6.445 20.844 4.441 1 98.44 193 GLY B O 1
ATOM 3825 N N . ASN B 1 194 ? 8.094 21.109 5.883 1 98.44 194 ASN B N 1
ATOM 3826 C CA . ASN B 1 194 ? 8.469 19.688 5.848 1 98.44 194 ASN B CA 1
ATOM 3827 C C . ASN B 1 194 ? 7.422 18.828 6.539 1 98.44 194 ASN B C 1
ATOM 3829 O O . ASN B 1 194 ? 7.246 17.656 6.18 1 98.44 194 ASN B O 1
ATOM 3833 N N . GLY B 1 195 ? 6.773 19.344 7.535 1 98.69 195 GLY B N 1
ATOM 3834 C CA . GLY B 1 195 ? 5.66 18.594 8.102 1 98.69 195 GLY B CA 1
ATOM 3835 C C . GLY B 1 195 ? 4.582 18.266 7.09 1 98.69 195 GLY B C 1
ATOM 3836 O O . GLY B 1 195 ? 4.129 17.125 7 1 98.69 195 GLY B O 1
ATOM 3837 N N . LEU B 1 196 ? 4.25 19.25 6.32 1 98.88 196 LEU B N 1
ATOM 3838 C CA . LEU B 1 196 ? 3.24 19.078 5.281 1 98.88 196 LEU B CA 1
ATOM 3839 C C . LEU B 1 196 ? 3.752 18.156 4.18 1 98.88 196 LEU B C 1
ATOM 3841 O O . LEU B 1 196 ? 3.002 17.328 3.664 1 98.88 196 LEU B O 1
ATOM 3845 N N . ALA B 1 197 ? 5.012 18.344 3.828 1 98.81 197 ALA B N 1
ATOM 3846 C CA . ALA B 1 197 ? 5.57 17.469 2.805 1 98.81 197 ALA B CA 1
ATOM 3847 C C . ALA B 1 197 ? 5.434 16 3.209 1 98.81 197 ALA B C 1
ATOM 3849 O O . ALA B 1 197 ? 5.012 15.172 2.406 1 98.81 197 ALA B O 1
ATOM 3850 N N . ALA B 1 198 ? 5.738 15.734 4.438 1 98.81 198 ALA B N 1
ATOM 3851 C CA . ALA B 1 198 ? 5.637 14.367 4.949 1 98.81 198 ALA B CA 1
ATOM 3852 C C . ALA B 1 198 ? 4.188 13.891 4.953 1 98.81 198 ALA B C 1
ATOM 3854 O O . ALA B 1 198 ? 3.889 12.781 4.496 1 98.81 198 ALA B O 1
ATOM 3855 N N . LYS B 1 199 ? 3.266 14.695 5.441 1 98.75 199 LYS B N 1
ATOM 3856 C CA . LYS B 1 199 ? 1.843 14.375 5.492 1 98.75 199 LYS B CA 1
ATOM 3857 C C . LYS B 1 199 ? 1.291 14.094 4.098 1 98.75 199 LYS B C 1
ATOM 3859 O O . LYS B 1 199 ? 0.537 13.141 3.898 1 98.75 199 LYS B O 1
ATOM 3864 N N . ILE B 1 200 ? 1.664 14.969 3.217 1 98.81 200 ILE B N 1
ATOM 3865 C CA . ILE B 1 200 ? 1.17 14.883 1.846 1 98.81 200 ILE B CA 1
ATOM 3866 C C . ILE B 1 200 ? 1.637 13.578 1.211 1 98.81 200 ILE B C 1
ATOM 3868 O O . ILE B 1 200 ? 0.86 12.891 0.542 1 98.81 200 ILE B O 1
ATOM 3872 N N . CYS B 1 201 ? 2.893 13.203 1.4 1 98.88 201 CYS B N 1
ATOM 3873 C CA . CYS B 1 201 ? 3.402 11.938 0.881 1 98.88 201 CYS B CA 1
ATOM 3874 C C . CYS B 1 201 ? 2.656 10.758 1.49 1 98.88 201 CYS B C 1
ATOM 3876 O O . CYS B 1 201 ? 2.27 9.828 0.778 1 98.88 201 CYS B O 1
ATOM 3878 N N . ASN B 1 202 ? 2.457 10.805 2.766 1 98.69 202 ASN B N 1
ATOM 3879 C CA . ASN B 1 202 ? 1.708 9.75 3.432 1 98.69 202 ASN B CA 1
ATOM 3880 C C . ASN B 1 202 ? 0.286 9.641 2.889 1 98.69 202 ASN B C 1
ATOM 3882 O O . ASN B 1 202 ? -0.187 8.539 2.59 1 98.69 202 ASN B O 1
ATOM 3886 N N . ASN B 1 203 ? -0.419 10.766 2.818 1 98.69 203 ASN B N 1
ATOM 3887 C CA . ASN B 1 203 ? -1.806 10.75 2.363 1 98.69 203 ASN B CA 1
ATOM 3888 C C . ASN B 1 203 ? -1.915 10.312 0.907 1 98.69 203 ASN B C 1
ATOM 3890 O O . ASN B 1 203 ? -2.893 9.672 0.521 1 98.69 203 ASN B O 1
ATOM 3894 N N . TYR B 1 204 ? -0.901 10.727 0.114 1 98.88 204 TYR B N 1
ATOM 3895 C CA . TYR B 1 204 ? -0.825 10.258 -1.265 1 98.88 204 TYR B CA 1
ATOM 3896 C C . TYR B 1 204 ? -0.854 8.734 -1.323 1 98.88 204 TYR B C 1
ATOM 3898 O O . TYR B 1 204 ? -1.639 8.148 -2.074 1 98.88 204 TYR B O 1
ATOM 3906 N N . LEU B 1 205 ? -0.048 8.109 -0.5 1 98.94 205 LEU B N 1
ATOM 3907 C CA . LEU B 1 205 ? 0.025 6.652 -0.455 1 98.94 205 LEU B CA 1
ATOM 3908 C C . LEU B 1 205 ? -1.264 6.062 0.107 1 98.94 205 LEU B C 1
ATOM 3910 O O . LEU B 1 205 ? -1.856 5.168 -0.5 1 98.94 205 LEU B O 1
ATOM 3914 N N . SER B 1 206 ? -1.705 6.59 1.199 1 98.69 206 SER B N 1
ATOM 3915 C CA . SER B 1 206 ? -2.891 6.059 1.862 1 98.69 206 SER B CA 1
ATOM 3916 C C . SER B 1 206 ? -4.086 6.023 0.914 1 98.69 206 SER B C 1
ATOM 3918 O O . SER B 1 206 ? -4.746 4.992 0.778 1 98.69 206 SER B O 1
ATOM 3920 N N . CYS B 1 207 ? -4.301 7.086 0.221 1 98.81 207 CYS B N 1
ATOM 3921 C CA . CYS B 1 207 ? -5.48 7.219 -0.63 1 98.81 207 CYS B CA 1
ATOM 3922 C C . CYS B 1 207 ? -5.348 6.359 -1.882 1 98.81 207 CYS B C 1
ATOM 3924 O O . CYS B 1 207 ? -6.293 5.668 -2.268 1 98.81 207 CYS B O 1
ATOM 3926 N N . THR B 1 208 ? -4.18 6.41 -2.514 1 98.94 208 THR B N 1
ATOM 3927 C CA . THR B 1 208 ? -4.016 5.664 -3.758 1 98.94 208 THR B CA 1
ATOM 3928 C C . THR B 1 208 ? -4.004 4.16 -3.492 1 98.94 208 THR B C 1
ATOM 3930 O O . THR B 1 208 ? -4.547 3.383 -4.277 1 98.94 208 THR B O 1
ATOM 3933 N N . ILE B 1 209 ? -3.453 3.746 -2.359 1 98.94 209 ILE B N 1
ATOM 3934 C CA . ILE B 1 209 ? -3.436 2.338 -1.984 1 98.94 209 ILE B CA 1
ATOM 3935 C C . ILE B 1 209 ? -4.852 1.874 -1.653 1 98.94 209 ILE B C 1
ATOM 3937 O O . ILE B 1 209 ? -5.238 0.748 -1.978 1 98.94 209 ILE B O 1
ATOM 3941 N N . LEU B 1 210 ? -5.648 2.723 -1.051 1 98.88 210 LEU B N 1
ATOM 3942 C CA . LEU B 1 210 ? -7.043 2.387 -0.776 1 98.88 210 LEU B CA 1
ATOM 3943 C C . LEU B 1 210 ? -7.781 2.039 -2.064 1 98.88 210 LEU B C 1
ATOM 3945 O O . LEU B 1 210 ? -8.508 1.041 -2.119 1 98.88 210 LEU B O 1
ATOM 3949 N N . LEU B 1 211 ? -7.602 2.885 -3.051 1 98.94 211 LEU B N 1
ATOM 3950 C CA . LEU B 1 211 ? -8.25 2.604 -4.328 1 98.94 211 LEU B CA 1
ATOM 3951 C C . LEU B 1 211 ? -7.75 1.288 -4.914 1 98.94 211 LEU B C 1
ATOM 3953 O O . LEU B 1 211 ? -8.547 0.48 -5.398 1 98.94 211 LEU B O 1
ATOM 3957 N N . ALA B 1 212 ? -6.445 1.058 -4.883 1 98.94 212 ALA B N 1
ATOM 3958 C CA . ALA B 1 212 ? -5.887 -0.198 -5.379 1 98.94 212 ALA B CA 1
ATOM 3959 C C . ALA B 1 212 ? -6.473 -1.393 -4.633 1 98.94 212 ALA B C 1
ATOM 3961 O O . ALA B 1 212 ? -6.789 -2.418 -5.242 1 98.94 212 ALA B O 1
ATOM 3962 N N . ASN B 1 213 ? -6.613 -1.271 -3.305 1 98.94 213 ASN B N 1
ATOM 3963 C CA . ASN B 1 213 ? -7.246 -2.32 -2.51 1 98.94 213 ASN B CA 1
ATOM 3964 C C . ASN B 1 213 ? -8.672 -2.6 -2.982 1 98.94 213 ASN B C 1
ATOM 3966 O O . ASN B 1 213 ? -9.078 -3.758 -3.088 1 98.94 213 ASN B O 1
ATOM 3970 N N . CYS B 1 214 ? -9.43 -1.542 -3.186 1 98.94 214 CYS B N 1
ATOM 3971 C CA . CYS B 1 214 ? -10.805 -1.701 -3.658 1 98.94 214 CYS B CA 1
ATOM 3972 C C . CYS B 1 214 ? -10.836 -2.465 -4.977 1 98.94 214 CYS B C 1
ATOM 3974 O O . CYS B 1 214 ? -11.633 -3.391 -5.141 1 98.94 214 CYS B O 1
ATOM 3976 N N . GLU B 1 215 ? -9.969 -2.094 -5.906 1 98.94 215 GLU B N 1
ATOM 3977 C CA . GLU B 1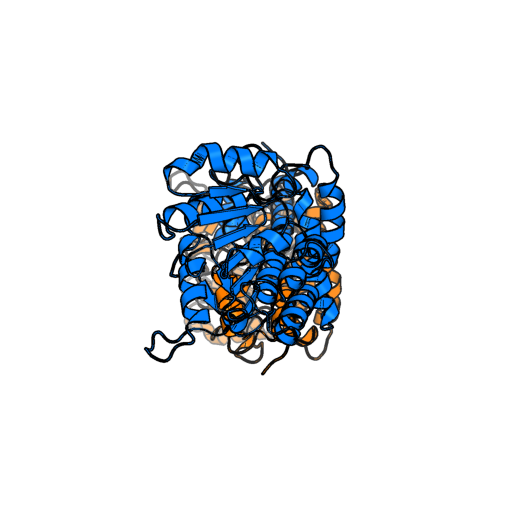 215 ? -9.914 -2.754 -7.207 1 98.94 215 GLU B CA 1
ATOM 3978 C C . GLU B 1 215 ? -9.539 -4.227 -7.062 1 98.94 215 GLU B C 1
ATOM 3980 O O . GLU B 1 215 ? -10.195 -5.098 -7.641 1 98.94 215 GLU B O 1
ATOM 3985 N N . ALA B 1 216 ? -8.508 -4.496 -6.285 1 98.94 216 ALA B N 1
ATOM 3986 C CA . ALA B 1 216 ? -8.016 -5.859 -6.129 1 98.94 216 ALA B CA 1
ATOM 3987 C C . ALA B 1 216 ? -9.047 -6.746 -5.441 1 98.94 216 ALA B C 1
ATOM 3989 O O . ALA B 1 216 ? -9.32 -7.855 -5.898 1 98.94 216 ALA B O 1
ATOM 3990 N N . MET B 1 217 ? -9.664 -6.258 -4.344 1 98.94 217 MET B N 1
ATOM 3991 C CA . MET B 1 217 ? -10.633 -7.047 -3.59 1 98.94 217 MET B CA 1
ATOM 3992 C C . MET B 1 217 ? -11.898 -7.277 -4.41 1 98.94 217 MET B C 1
ATOM 3994 O O . MET B 1 217 ? -12.461 -8.375 -4.395 1 98.94 217 MET B O 1
ATOM 3998 N N . ALA B 1 218 ? -12.328 -6.219 -5.102 1 98.94 218 ALA B N 1
ATOM 3999 C CA . ALA B 1 218 ? -13.5 -6.391 -5.949 1 98.94 218 ALA B CA 1
ATOM 4000 C C . ALA B 1 218 ? -13.242 -7.434 -7.035 1 98.94 218 ALA B C 1
ATOM 4002 O O . ALA B 1 218 ? -14.086 -8.297 -7.285 1 98.94 218 ALA B O 1
ATOM 4003 N N . THR B 1 219 ? -12.086 -7.344 -7.664 1 98.94 219 THR B N 1
ATOM 4004 C CA . THR B 1 219 ? -11.711 -8.297 -8.703 1 98.94 219 THR B CA 1
ATOM 4005 C C . THR B 1 219 ? -11.68 -9.719 -8.156 1 98.94 219 THR B C 1
ATOM 4007 O O . THR B 1 219 ? -12.305 -10.617 -8.719 1 98.94 219 THR B O 1
ATOM 4010 N N . GLY B 1 220 ? -10.977 -9.906 -7.035 1 98.75 220 GLY B N 1
ATOM 4011 C CA . GLY B 1 220 ? -10.875 -11.227 -6.445 1 98.75 220 GLY B CA 1
ATOM 4012 C C . GLY B 1 220 ? -12.227 -11.812 -6.066 1 98.75 220 GLY B C 1
ATOM 4013 O O . GLY B 1 220 ? -12.492 -12.992 -6.32 1 98.75 220 GLY B O 1
ATOM 4014 N N . ARG B 1 221 ? -13.102 -10.984 -5.516 1 98.62 221 ARG B N 1
ATOM 4015 C CA . ARG B 1 221 ? -14.43 -11.438 -5.121 1 98.62 221 ARG B CA 1
ATOM 4016 C C . ARG B 1 221 ? -15.258 -11.836 -6.34 1 98.62 221 ARG B C 1
ATOM 4018 O O . ARG B 1 221 ? -15.945 -12.859 -6.324 1 98.62 221 ARG B O 1
ATOM 4025 N N . ARG B 1 222 ? -15.148 -11.031 -7.359 1 98.38 222 ARG B N 1
ATOM 4026 C CA . ARG B 1 222 ? -15.914 -11.32 -8.562 1 98.38 222 ARG B CA 1
ATOM 4027 C C . ARG B 1 222 ? -15.383 -12.57 -9.258 1 98.38 222 ARG B C 1
ATOM 4029 O O . ARG B 1 222 ? -16.141 -13.281 -9.938 1 98.38 222 ARG B O 1
ATOM 4036 N N . LEU B 1 223 ? -14.125 -12.883 -9.078 1 98.12 223 LEU B N 1
ATOM 4037 C CA . LEU B 1 223 ? -13.531 -14.094 -9.641 1 98.12 223 LEU B CA 1
ATOM 4038 C C . LEU B 1 223 ? -13.906 -15.32 -8.812 1 98.12 223 LEU B C 1
ATOM 4040 O O . LEU B 1 223 ? -13.609 -16.453 -9.203 1 98.12 223 LEU B O 1
ATOM 4044 N N . GLY B 1 224 ? -14.461 -15.109 -7.609 1 95.69 224 GLY B N 1
ATOM 4045 C CA . GLY B 1 224 ? -15.023 -16.219 -6.863 1 95.69 224 GLY B CA 1
ATOM 4046 C C . GLY B 1 224 ? -14.281 -16.516 -5.57 1 95.69 224 GLY B C 1
ATOM 4047 O O . GLY B 1 224 ? -14.594 -17.469 -4.867 1 95.69 224 GLY B O 1
ATOM 4048 N N . LEU B 1 225 ? -13.422 -15.672 -5.164 1 97.88 225 LEU B N 1
ATOM 4049 C CA . LEU B 1 225 ? -12.648 -15.906 -3.951 1 97.88 225 LEU B CA 1
ATOM 4050 C C . LEU B 1 225 ? -13.461 -15.531 -2.713 1 97.88 225 LEU B C 1
ATOM 4052 O O . LEU B 1 225 ? -14.195 -14.547 -2.723 1 97.88 225 LEU B O 1
ATOM 4056 N N . ASP B 1 226 ? -13.25 -16.312 -1.668 1 97.25 226 ASP B N 1
ATOM 4057 C CA . ASP B 1 226 ? -13.773 -15.938 -0.357 1 97.25 226 ASP B CA 1
ATOM 4058 C C . ASP B 1 226 ? -13.109 -14.664 0.163 1 97.25 226 ASP B C 1
ATOM 4060 O O . ASP B 1 226 ? -11.883 -14.523 0.092 1 97.25 226 ASP B O 1
ATOM 4064 N N . LYS B 1 227 ? -13.945 -13.805 0.677 1 98.06 227 LYS B N 1
ATOM 4065 C CA . LYS B 1 227 ? -13.445 -12.492 1.063 1 98.06 227 LYS B CA 1
ATOM 4066 C C . LYS B 1 227 ? -12.445 -12.602 2.211 1 98.06 227 LYS B C 1
ATOM 4068 O O . LYS B 1 227 ? -11.445 -11.883 2.246 1 98.06 227 LYS B O 1
ATOM 4073 N N . HIS B 1 228 ? -12.672 -13.508 3.166 1 98.25 228 HIS B N 1
ATOM 4074 C CA . HIS B 1 228 ? -11.766 -13.648 4.301 1 98.25 228 HIS B CA 1
ATOM 4075 C C . HIS B 1 228 ? -10.453 -14.297 3.879 1 98.25 228 HIS B C 1
ATOM 4077 O O . HIS B 1 228 ? -9.383 -13.875 4.328 1 98.25 228 HIS B O 1
ATOM 4083 N N . LEU B 1 229 ? -10.5 -15.273 3.023 1 97.44 229 LEU B N 1
ATOM 4084 C CA . LEU B 1 229 ? -9.297 -15.945 2.537 1 97.44 229 LEU B CA 1
ATOM 4085 C C . LEU B 1 229 ? -8.438 -14.992 1.709 1 97.44 229 LEU B C 1
ATOM 4087 O O . LEU B 1 229 ? -7.219 -14.945 1.873 1 97.44 229 LEU B O 1
ATOM 4091 N N . LEU B 1 230 ? -9.07 -14.242 0.824 1 98.44 230 LEU B N 1
ATOM 4092 C CA . LEU B 1 230 ? -8.336 -13.289 0.001 1 98.44 230 LEU B CA 1
ATOM 4093 C C . LEU B 1 230 ? -7.613 -12.266 0.87 1 98.44 230 LEU B C 1
ATOM 4095 O O . LEU B 1 230 ? -6.434 -11.984 0.651 1 98.44 230 LEU B O 1
ATOM 4099 N N . HIS B 1 231 ? -8.336 -11.734 1.841 1 98.75 231 HIS B N 1
ATOM 4100 C CA . HIS B 1 231 ? -7.727 -10.773 2.758 1 98.75 231 HIS B CA 1
ATOM 4101 C C . HIS B 1 231 ? -6.547 -11.398 3.494 1 98.75 231 HIS B C 1
ATOM 4103 O O . HIS B 1 231 ? -5.492 -10.781 3.627 1 98.75 231 HIS B O 1
ATOM 4109 N N . LYS B 1 232 ? -6.711 -12.594 3.961 1 98.06 232 LYS B N 1
ATOM 4110 C CA . LYS B 1 232 ? -5.652 -13.312 4.672 1 98.06 232 LYS B CA 1
ATOM 4111 C C . LYS B 1 232 ? -4.418 -13.484 3.789 1 98.06 232 LYS B C 1
ATOM 4113 O O . LYS B 1 232 ? -3.291 -13.281 4.24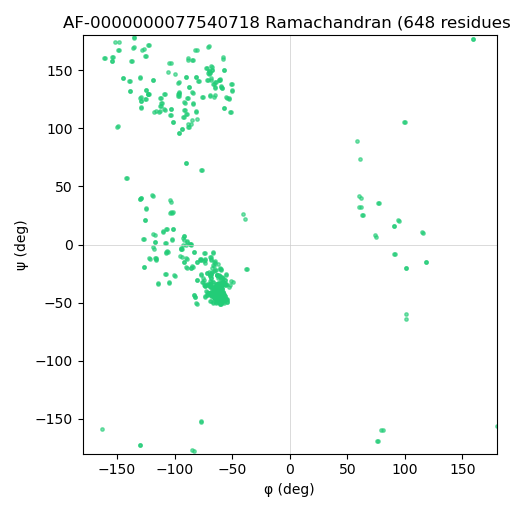2 1 98.06 232 LYS B O 1
ATOM 4118 N N . ILE B 1 233 ? -4.605 -13.867 2.59 1 97.69 233 ILE B N 1
ATOM 4119 C CA . ILE B 1 233 ? -3.508 -14.086 1.654 1 97.69 233 ILE B CA 1
ATOM 4120 C C . ILE B 1 233 ? -2.783 -12.766 1.401 1 97.69 233 ILE B C 1
ATOM 4122 O O . ILE B 1 233 ? -1.553 -12.695 1.476 1 97.69 233 ILE B O 1
ATOM 4126 N N . ILE B 1 234 ? -3.523 -11.68 1.135 1 98.31 234 ILE B N 1
ATOM 4127 C CA . ILE B 1 234 ? -2.916 -10.375 0.894 1 98.31 234 ILE B CA 1
ATOM 4128 C C . ILE B 1 234 ? -2.137 -9.93 2.129 1 98.31 234 ILE B C 1
ATOM 4130 O O . ILE B 1 234 ? -0.995 -9.477 2.021 1 98.31 234 ILE B O 1
ATOM 4134 N N . HIS B 1 235 ? -2.711 -10.125 3.324 1 98.12 235 HIS B N 1
ATOM 4135 C CA . HIS B 1 235 ? -2.084 -9.742 4.586 1 98.12 235 HIS B CA 1
ATOM 4136 C C . HIS B 1 235 ? -0.738 -10.438 4.766 1 98.12 235 HIS B C 1
ATOM 4138 O O . HIS B 1 235 ? 0.189 -9.867 5.344 1 98.12 235 HIS B O 1
ATOM 4144 N N . ASN B 1 236 ? -0.625 -11.609 4.258 1 96.19 236 ASN B N 1
ATOM 4145 C CA . ASN B 1 236 ? 0.575 -12.414 4.48 1 96.19 236 ASN B CA 1
ATOM 4146 C C . ASN B 1 236 ? 1.5 -12.383 3.266 1 96.19 236 ASN B C 1
ATOM 4148 O O . ASN B 1 236 ? 2.406 -13.211 3.148 1 96.19 236 ASN B O 1
ATOM 4152 N N . SER B 1 237 ? 1.266 -11.484 2.365 1 96.75 237 SER B N 1
ATOM 4153 C CA . SER B 1 237 ? 2.014 -11.445 1.113 1 96.75 237 SER B CA 1
ATOM 4154 C C . SER B 1 237 ? 2.547 -10.047 0.833 1 96.75 237 SER B C 1
ATOM 4156 O O . SER B 1 237 ? 2.438 -9.148 1.677 1 96.75 237 SER B O 1
ATOM 4158 N N . THR B 1 238 ? 3.119 -9.805 -0.33 1 97.5 238 THR B N 1
ATOM 4159 C CA . THR B 1 238 ? 3.807 -8.57 -0.688 1 97.5 238 THR B CA 1
ATOM 4160 C C . THR B 1 238 ? 2.805 -7.441 -0.927 1 97.5 238 THR B C 1
ATOM 4162 O O . THR B 1 238 ? 3.178 -6.266 -0.951 1 97.5 238 THR B O 1
ATOM 4165 N N . GLY B 1 239 ? 1.52 -7.793 -1.048 1 98.5 239 GLY B N 1
ATOM 4166 C CA . GLY B 1 239 ? 0.488 -6.785 -1.237 1 98.5 239 GLY B CA 1
ATOM 4167 C C . GLY B 1 239 ? -0.016 -6.195 0.065 1 98.5 239 GLY B C 1
ATOM 4168 O O . GLY B 1 239 ? -0.877 -5.312 0.061 1 98.5 239 GLY B O 1
ATOM 4169 N N . GLN B 1 240 ? 0.54 -6.645 1.22 1 98.75 240 GLN B N 1
ATOM 4170 C CA . GLN B 1 240 ? 0.079 -6.199 2.531 1 98.75 240 GLN B CA 1
ATOM 4171 C C . GLN B 1 240 ? 0.265 -4.695 2.699 1 98.75 240 GLN B C 1
ATOM 4173 O O . GLN B 1 240 ? 1.29 -4.141 2.297 1 98.75 240 GLN B O 1
ATOM 4178 N N . ASN B 1 241 ? -0.67 -4.062 3.336 1 98.88 241 ASN B N 1
ATOM 4179 C CA . ASN B 1 241 ? -0.61 -2.631 3.617 1 98.88 241 ASN B CA 1
ATOM 4180 C C . ASN B 1 241 ? -1.562 -2.242 4.746 1 98.88 241 ASN B C 1
ATOM 4182 O O . ASN B 1 241 ? -2.488 -2.988 5.066 1 98.88 241 ASN B O 1
ATOM 4186 N N . PHE B 1 242 ? -1.334 -1.137 5.328 1 98.69 242 PHE B N 1
ATOM 4187 C CA . PHE B 1 242 ? -2.102 -0.644 6.465 1 98.69 242 PHE B CA 1
ATOM 4188 C C . PHE B 1 242 ? -3.576 -0.507 6.105 1 98.69 242 PHE B C 1
ATOM 4190 O O . PHE B 1 242 ? -4.449 -0.907 6.879 1 98.69 242 PHE B O 1
ATOM 4197 N N . MET B 1 243 ? -3.891 0.068 4.965 1 98.62 243 MET B N 1
ATOM 4198 C CA . MET B 1 243 ? -5.266 0.356 4.574 1 98.62 243 MET B CA 1
ATOM 4199 C C . MET B 1 243 ? -6.066 -0.932 4.406 1 98.62 243 MET B C 1
ATOM 4201 O O . MET B 1 243 ? -7.254 -0.977 4.73 1 98.62 243 MET B O 1
ATOM 4205 N N . ALA B 1 244 ? -5.422 -1.948 3.873 1 98.81 244 ALA B N 1
ATOM 4206 C CA . ALA B 1 244 ? -6.094 -3.244 3.787 1 98.81 244 ALA B CA 1
ATOM 4207 C C . ALA B 1 244 ? -6.324 -3.834 5.176 1 98.81 244 ALA B C 1
ATOM 4209 O O . ALA B 1 244 ? -7.375 -4.426 5.438 1 98.81 244 ALA B O 1
ATOM 4210 N N . ASP B 1 245 ? -5.418 -3.662 6.051 1 98.56 245 ASP B N 1
ATOM 4211 C CA . ASP B 1 245 ? -5.449 -4.285 7.371 1 98.56 245 ASP B CA 1
ATOM 4212 C C . ASP B 1 245 ? -6.434 -3.564 8.289 1 98.56 245 ASP B C 1
ATOM 4214 O O . ASP B 1 245 ? -6.988 -4.172 9.211 1 98.56 245 ASP B O 1
ATOM 4218 N N . HIS B 1 246 ? -6.695 -2.279 8.047 1 97 246 HIS B N 1
ATOM 4219 C CA . HIS B 1 246 ? -7.457 -1.521 9.031 1 97 246 HIS B CA 1
ATOM 4220 C C . HIS B 1 246 ? -8.656 -0.835 8.391 1 97 246 HIS B C 1
ATOM 4222 O O . HIS B 1 246 ? -9.586 -0.419 9.086 1 97 246 HIS B O 1
ATOM 4228 N N . VAL B 1 247 ? -8.641 -0.679 7.109 1 97.81 247 VAL B N 1
ATOM 4229 C CA . VAL B 1 247 ? -9.719 -0.038 6.359 1 97.81 247 VAL B CA 1
ATOM 4230 C C . VAL B 1 247 ? -10.133 -0.925 5.188 1 97.81 247 VAL B C 1
ATOM 4232 O O . VAL B 1 247 ? -10.336 -0.437 4.074 1 97.81 247 VAL B O 1
ATOM 4235 N N . ALA B 1 248 ? -10.156 -2.246 5.449 1 98.56 248 ALA B N 1
ATOM 4236 C CA . ALA B 1 248 ? -10.57 -3.188 4.41 1 98.56 248 ALA B CA 1
ATOM 4237 C C . ALA B 1 248 ? -11.891 -2.758 3.777 1 98.56 248 ALA B C 1
ATOM 4239 O O . ALA B 1 248 ? -12.852 -2.441 4.48 1 98.56 248 ALA B O 1
ATOM 4240 N N . PRO B 1 249 ? -11.938 -2.77 2.467 1 98.62 249 PRO B N 1
ATOM 4241 C CA . PRO B 1 249 ? -13.125 -2.209 1.814 1 98.62 249 PRO B CA 1
ATOM 4242 C C . PRO B 1 249 ? -14.297 -3.188 1.784 1 98.62 249 PRO B C 1
ATOM 4244 O O . PRO B 1 249 ? -15.422 -2.795 1.47 1 98.62 249 PRO B O 1
ATOM 4247 N N . VAL B 1 250 ? -14.117 -4.453 2.023 1 98.69 250 VAL B N 1
ATOM 4248 C CA . VAL B 1 250 ? -15.164 -5.469 1.982 1 98.69 250 VAL B CA 1
ATOM 4249 C C . VAL B 1 250 ? -15.828 -5.582 3.354 1 98.69 250 VAL B C 1
ATOM 4251 O O . VAL B 1 250 ? -15.156 -5.844 4.355 1 98.69 250 VAL B O 1
ATOM 4254 N N . PRO B 1 251 ? -17.188 -5.453 3.406 1 98 251 PRO B N 1
ATOM 4255 C CA . PRO B 1 251 ? -17.875 -5.547 4.695 1 98 251 PRO B CA 1
ATOM 4256 C C . PRO B 1 251 ? -17.656 -6.887 5.391 1 98 251 PRO B C 1
ATOM 4258 O O . PRO B 1 251 ? -17.656 -7.934 4.738 1 98 251 PRO B O 1
ATOM 4261 N N . GLY B 1 252 ? -17.391 -6.844 6.695 1 97.69 252 GLY B N 1
ATOM 4262 C CA . GLY B 1 252 ? -17.359 -8.047 7.508 1 97.69 252 GLY B CA 1
ATOM 4263 C C . GLY B 1 252 ? -15.984 -8.688 7.586 1 97.69 252 GLY B C 1
ATOM 4264 O O . GLY B 1 252 ? -15.766 -9.609 8.375 1 97.69 252 GLY B O 1
ATOM 4265 N N . VAL B 1 253 ? -14.984 -8.25 6.832 1 98.19 253 VAL B N 1
ATOM 4266 C CA . VAL B 1 253 ? -13.664 -8.852 6.801 1 98.19 253 VAL B CA 1
ATOM 4267 C C . VAL B 1 253 ? -12.844 -8.375 8 1 98.19 253 VAL B C 1
ATOM 4269 O O . VAL B 1 253 ? -12.234 -9.18 8.703 1 98.19 253 VAL B O 1
ATOM 4272 N N . VAL B 1 254 ? -12.82 -7.062 8.148 1 98.12 254 VAL B N 1
ATOM 4273 C CA . VAL B 1 254 ? -12.203 -6.426 9.312 1 98.12 254 VAL B CA 1
ATOM 4274 C C . VAL B 1 254 ? -13.281 -5.754 10.164 1 98.12 254 VAL B C 1
ATOM 4276 O O . VAL B 1 254 ? -13.891 -4.773 9.742 1 98.12 254 VAL B O 1
ATOM 4279 N N . PRO B 1 255 ? -13.5 -6.227 11.367 1 97.25 255 PRO B N 1
ATOM 4280 C CA . PRO B 1 255 ? -14.664 -5.812 12.156 1 97.25 255 PRO B CA 1
ATOM 4281 C C . PRO B 1 255 ? -14.664 -4.32 12.461 1 97.25 255 PRO B C 1
ATOM 4283 O O . PRO B 1 255 ? -15.727 -3.689 12.477 1 97.25 255 PRO B O 1
ATOM 4286 N N . HIS B 1 256 ? -13.555 -3.699 12.656 1 95.06 256 HIS B N 1
ATOM 4287 C CA . HIS B 1 256 ? -13.516 -2.305 13.078 1 95.06 256 HIS B CA 1
ATOM 4288 C C . HIS B 1 256 ? -13.406 -1.368 11.875 1 95.06 256 HIS B C 1
ATOM 4290 O O . HIS B 1 256 ? -13.375 -0.146 12.039 1 95.06 256 HIS B O 1
ATOM 4296 N N . ALA B 1 257 ? -13.289 -1.915 10.641 1 97.06 257 ALA B N 1
ATOM 4297 C CA . ALA B 1 257 ? -13.203 -1.086 9.438 1 97.06 257 ALA B CA 1
ATOM 4298 C C . ALA B 1 257 ? -14.531 -0.402 9.148 1 97.06 257 ALA B C 1
ATOM 4300 O O . ALA B 1 257 ? -15.602 -0.955 9.43 1 97.06 257 ALA B O 1
ATOM 4301 N N . PRO B 1 258 ? -14.508 0.768 8.547 1 96.94 258 PRO B N 1
ATOM 4302 C CA . PRO B 1 258 ? -15.75 1.463 8.211 1 96.94 258 PRO B CA 1
ATOM 4303 C C . PRO B 1 258 ? -16.688 0.617 7.34 1 96.94 258 PRO B C 1
ATOM 4305 O O . PRO B 1 258 ? -17.906 0.727 7.453 1 96.94 258 PRO B O 1
ATOM 4308 N N . SER B 1 259 ? -16.141 -0.202 6.445 1 97.75 259 SER B N 1
ATOM 4309 C CA . SER B 1 259 ? -16.938 -1.048 5.57 1 97.75 259 SER B CA 1
ATOM 4310 C C . SER B 1 259 ? -17.844 -1.979 6.379 1 97.75 259 SER B C 1
ATOM 4312 O O . SER B 1 259 ? -18.922 -2.361 5.918 1 97.75 259 SER B O 1
ATOM 4314 N N . SER B 1 260 ? -17.453 -2.355 7.59 1 97.25 260 SER B N 1
ATOM 4315 C CA . SER B 1 260 ? -18.203 -3.277 8.43 1 97.25 260 SER B CA 1
ATOM 4316 C C . SER B 1 260 ? -19.25 -2.537 9.258 1 97.25 260 SER B C 1
ATOM 4318 O O . SER B 1 260 ? -20 -3.152 10.031 1 97.25 260 SER B O 1
ATOM 4320 N N . ASN B 1 261 ? -19.359 -1.29 9.125 1 96.44 261 ASN B N 1
ATOM 4321 C CA . ASN B 1 261 ? -20.359 -0.417 9.727 1 96.44 261 ASN B CA 1
ATOM 4322 C C . ASN B 1 261 ? -21.031 0.471 8.68 1 96.44 261 ASN B C 1
ATOM 4324 O O . ASN B 1 261 ? -21.156 1.679 8.883 1 96.44 261 ASN B O 1
ATOM 4328 N N . ASN B 1 262 ? -21.281 -0.127 7.562 1 96.12 262 ASN B N 1
ATOM 4329 C CA . ASN B 1 262 ? -21.969 0.533 6.453 1 96.12 262 ASN B CA 1
ATOM 4330 C C . ASN B 1 262 ? -21.172 1.74 5.953 1 96.12 262 ASN B C 1
ATOM 4332 O O . ASN B 1 262 ? -21.766 2.762 5.59 1 96.12 262 ASN B O 1
ATOM 4336 N N . TYR B 1 263 ? -19.875 1.681 6.023 1 96.94 263 TYR B N 1
ATOM 4337 C CA . TYR B 1 263 ? -18.922 2.68 5.535 1 96.94 263 TYR B CA 1
ATOM 4338 C C . TYR B 1 263 ? -19.109 4.004 6.27 1 96.94 263 TYR B C 1
ATOM 4340 O O . TYR B 1 263 ? -18.828 5.07 5.711 1 96.94 263 TYR B O 1
ATOM 4348 N N . LYS B 1 264 ? -19.656 3.824 7.48 1 92.56 264 LYS B N 1
ATOM 4349 C CA . LYS B 1 264 ? -19.797 5.008 8.328 1 92.56 264 LYS B CA 1
ATOM 4350 C C . LYS B 1 264 ? -18.547 5.234 9.164 1 92.56 264 LYS B C 1
ATOM 4352 O O . LYS B 1 264 ? -17.75 4.312 9.359 1 92.56 264 LYS B O 1
ATOM 4357 N N . LEU B 1 265 ? -18.375 6.391 9.633 1 79.25 265 LEU B N 1
ATOM 4358 C CA . LEU B 1 265 ? -17.312 6.793 10.555 1 79.25 265 LEU B CA 1
ATOM 4359 C C . LEU B 1 265 ? -15.938 6.523 9.953 1 79.25 265 LEU B C 1
ATOM 4361 O O . LEU B 1 265 ? -15.438 5.398 10.016 1 79.25 265 LEU B O 1
ATOM 4365 N N . GLY B 1 266 ? -15.344 7.477 9.203 1 88 266 GLY B N 1
ATOM 4366 C CA . GLY B 1 266 ? -14.023 7.402 8.578 1 88 266 GLY B CA 1
ATOM 4367 C C . GLY B 1 266 ? -13.664 8.648 7.801 1 88 266 GLY B C 1
ATOM 4368 O O . GLY B 1 266 ? -14.117 9.75 8.125 1 88 266 GLY B O 1
ATOM 4369 N N . PHE B 1 267 ? -12.789 8.391 6.91 1 93.75 267 PHE B N 1
ATOM 4370 C CA . PHE B 1 267 ? -12.367 9.484 6.047 1 93.75 267 PHE B CA 1
ATOM 4371 C C . PHE B 1 267 ? -13.32 9.656 4.871 1 93.75 267 PHE B C 1
ATOM 4373 O O . PHE B 1 267 ? -13.328 8.844 3.947 1 93.75 267 PHE B O 1
ATOM 4380 N N . LYS B 1 268 ? -14.102 10.695 4.91 1 95.06 268 LYS B N 1
ATOM 4381 C CA . LYS B 1 268 ? -15.211 10.859 3.971 1 95.06 268 LYS B CA 1
ATOM 4382 C C . LYS B 1 268 ? -14.703 10.914 2.531 1 95.06 268 LYS B C 1
ATOM 4384 O O . LYS B 1 268 ? -13.703 11.57 2.242 1 95.06 268 LYS B O 1
ATOM 4389 N N . SER B 1 269 ? -15.453 10.297 1.639 1 97.56 269 SER B N 1
ATOM 4390 C CA . SER B 1 269 ? -15.062 10.109 0.246 1 97.56 269 SER B CA 1
ATOM 4391 C C . SER B 1 269 ? -14.844 11.453 -0.448 1 97.56 269 SER B C 1
ATOM 4393 O O . SER B 1 269 ? -13.969 11.57 -1.31 1 97.56 269 SER B O 1
ATOM 4395 N N . GLN B 1 270 ? -15.594 12.508 -0.071 1 96.62 270 GLN B N 1
ATOM 4396 C CA . GLN B 1 270 ? -15.5 13.789 -0.76 1 96.62 270 GLN B CA 1
ATOM 4397 C C . GLN B 1 270 ? -14.211 14.516 -0.391 1 96.62 270 GLN B C 1
ATOM 4399 O O . GLN B 1 270 ? -13.859 15.523 -1.017 1 96.62 270 GLN B O 1
ATOM 4404 N N . MET B 1 271 ? -13.43 14 0.59 1 95.19 271 MET B N 1
ATOM 4405 C CA . MET B 1 271 ? -12.156 14.602 0.994 1 95.19 271 MET B CA 1
ATOM 4406 C C . MET B 1 271 ? -11.008 14.031 0.179 1 95.19 271 MET B C 1
ATOM 4408 O O . MET B 1 271 ? -9.898 14.586 0.187 1 95.19 271 MET B O 1
ATOM 4412 N N . LEU B 1 272 ? -11.242 12.953 -0.562 1 98.12 272 LEU B N 1
ATOM 4413 C CA . LEU B 1 272 ? -10.188 12.242 -1.279 1 98.12 272 LEU B CA 1
ATOM 4414 C C . LEU B 1 272 ? -9.555 13.141 -2.34 1 98.12 272 LEU B C 1
ATOM 4416 O O . LEU B 1 272 ? -8.328 13.234 -2.426 1 98.12 272 LEU B O 1
ATOM 4420 N N . PRO B 1 273 ? -10.391 13.914 -3.125 1 98.38 273 PRO B N 1
ATOM 4421 C CA . PRO B 1 273 ? -9.773 14.75 -4.152 1 98.38 273 PRO B CA 1
ATOM 4422 C C . PRO B 1 273 ? -8.836 15.805 -3.57 1 98.38 273 PRO B C 1
ATOM 4424 O O . PRO B 1 273 ? -7.77 16.062 -4.133 1 98.38 273 PRO B O 1
ATOM 4427 N N . LYS B 1 274 ? -9.148 16.359 -2.48 1 97.19 274 LYS B N 1
ATOM 4428 C CA . LYS B 1 274 ? -8.289 17.359 -1.871 1 97.19 274 LYS B CA 1
ATOM 4429 C C . LYS B 1 274 ? -6.949 16.766 -1.455 1 97.19 274 LYS B C 1
ATOM 4431 O O . LYS B 1 274 ? -5.891 17.281 -1.814 1 97.19 274 LYS B O 1
ATOM 4436 N N . ASP B 1 275 ? -6.969 15.664 -0.751 1 96.94 275 ASP B N 1
ATOM 4437 C CA . ASP B 1 275 ? -5.758 15.102 -0.163 1 96.94 275 ASP B CA 1
ATOM 4438 C C . ASP B 1 275 ? -4.84 14.523 -1.239 1 96.94 275 ASP B C 1
ATOM 4440 O O . ASP B 1 275 ? -3.625 14.719 -1.197 1 96.94 275 ASP B O 1
ATOM 4444 N N . VAL B 1 276 ? -5.414 13.844 -2.188 1 98.62 276 VAL B N 1
ATOM 4445 C CA . VAL B 1 276 ? -4.582 13.289 -3.254 1 98.62 276 VAL B CA 1
ATOM 4446 C C . VAL B 1 276 ? -4.137 14.414 -4.191 1 98.62 276 VAL B C 1
ATOM 4448 O O . VAL B 1 276 ? -3.023 14.383 -4.719 1 98.62 276 VAL B O 1
ATOM 4451 N N . GLY B 1 277 ? -5.047 15.398 -4.375 1 98.69 277 GLY B N 1
ATOM 4452 C CA . GLY B 1 277 ? -4.684 16.562 -5.18 1 98.69 277 GLY B CA 1
ATOM 4453 C C . GLY B 1 277 ? -3.467 17.297 -4.652 1 98.69 277 GLY B C 1
ATOM 4454 O O . GLY B 1 277 ? -2.607 17.719 -5.426 1 98.69 277 GLY B O 1
ATOM 4455 N N . LEU B 1 278 ? -3.338 17.469 -3.389 1 98.75 278 LEU B N 1
ATOM 4456 C CA . LEU B 1 278 ? -2.162 18.062 -2.768 1 98.75 278 LEU B CA 1
ATOM 4457 C C . LEU B 1 278 ? -0.901 17.281 -3.129 1 98.75 278 LEU B C 1
ATOM 4459 O O . LEU B 1 278 ? 0.148 17.875 -3.389 1 98.75 278 LEU B O 1
ATOM 4463 N N . GLY B 1 279 ? -1.009 15.938 -3.107 1 98.88 279 GLY B N 1
ATOM 4464 C CA . GLY B 1 279 ? 0.119 15.102 -3.477 1 98.88 279 GLY B CA 1
ATOM 4465 C C . GLY B 1 279 ? 0.51 15.234 -4.938 1 98.88 279 GLY B C 1
ATOM 4466 O O . GLY B 1 279 ? 1.696 15.32 -5.262 1 98.88 279 GLY B O 1
ATOM 4467 N N . VAL B 1 280 ? -0.515 15.242 -5.801 1 98.94 280 VAL B N 1
ATOM 4468 C CA . VAL B 1 280 ? -0.29 15.398 -7.234 1 98.94 280 VAL B CA 1
ATOM 4469 C C . VAL B 1 280 ? 0.397 16.734 -7.512 1 98.94 280 VAL B C 1
ATOM 4471 O O . VAL B 1 280 ? 1.406 16.781 -8.219 1 98.94 280 VAL B O 1
ATOM 4474 N N . ASP B 1 281 ? -0.092 17.781 -6.906 1 98.81 281 ASP B N 1
ATOM 4475 C CA . ASP B 1 281 ? 0.475 19.125 -7.094 1 98.81 281 ASP B CA 1
ATOM 4476 C C . ASP B 1 281 ? 1.899 19.188 -6.547 1 98.81 281 ASP B C 1
ATOM 4478 O O . ASP B 1 281 ? 2.777 19.797 -7.164 1 98.81 281 ASP B O 1
ATOM 4482 N N . ALA B 1 282 ? 2.131 18.609 -5.398 1 98.81 282 ALA B N 1
ATOM 4483 C CA . ALA B 1 282 ? 3.467 18.594 -4.809 1 98.81 282 ALA B CA 1
ATOM 4484 C C . ALA B 1 282 ? 4.465 17.906 -5.723 1 98.81 282 ALA B C 1
ATOM 4486 O O . ALA B 1 282 ? 5.566 18.406 -5.957 1 98.81 282 ALA B O 1
ATOM 4487 N N . ALA B 1 283 ? 4.09 16.734 -6.254 1 98.88 283 ALA B N 1
ATOM 4488 C CA . ALA B 1 283 ? 4.961 15.992 -7.164 1 98.88 283 ALA B CA 1
ATOM 4489 C C . ALA B 1 283 ? 5.305 16.828 -8.391 1 98.88 283 ALA B C 1
ATOM 4491 O O . ALA B 1 283 ? 6.48 16.984 -8.734 1 98.88 283 ALA B O 1
ATOM 4492 N N . ARG B 1 284 ? 4.305 17.422 -8.945 1 98.69 284 ARG B N 1
ATOM 4493 C CA . ARG B 1 284 ? 4.508 18.234 -10.141 1 98.69 284 ARG B CA 1
ATOM 4494 C C . ARG B 1 284 ? 5.422 19.422 -9.844 1 98.69 284 ARG B C 1
ATOM 4496 O O . ARG B 1 284 ? 6.262 19.797 -10.68 1 98.69 284 ARG B O 1
ATOM 4503 N N . SER B 1 285 ? 5.246 20.016 -8.727 1 98.44 285 SER B N 1
ATOM 4504 C CA . SER B 1 285 ? 6.008 21.203 -8.359 1 98.44 285 SER B CA 1
ATOM 4505 C C . SER B 1 285 ? 7.504 20.906 -8.32 1 98.44 285 SER B C 1
ATOM 4507 O O . SER B 1 285 ? 8.32 21.828 -8.414 1 98.44 285 SER B O 1
ATOM 4509 N N . VAL B 1 286 ? 7.891 19.656 -8.195 1 98.38 286 VAL B N 1
ATOM 4510 C CA . VAL B 1 286 ? 9.312 19.328 -8.086 1 98.38 286 VAL B CA 1
ATOM 4511 C C . VAL B 1 286 ? 9.727 18.438 -9.266 1 98.38 286 VAL B C 1
ATOM 4513 O O . VAL B 1 286 ? 10.758 17.766 -9.211 1 98.38 286 VAL B O 1
ATOM 4516 N N . GLY B 1 287 ? 8.867 18.25 -10.25 1 98.44 287 GLY B N 1
ATOM 4517 C CA . GLY B 1 287 ? 9.219 17.609 -11.5 1 98.44 287 GLY B CA 1
ATOM 4518 C C . GLY B 1 287 ? 9.008 16.109 -11.477 1 98.44 287 GLY B C 1
ATOM 4519 O O . GLY B 1 287 ? 9.539 15.383 -12.32 1 98.44 287 GLY B O 1
ATOM 4520 N N . ILE B 1 288 ? 8.281 15.562 -10.539 1 98.75 288 ILE B N 1
ATOM 4521 C CA . ILE B 1 288 ? 7.949 14.148 -10.477 1 98.75 288 ILE B CA 1
ATOM 4522 C C . ILE B 1 288 ? 6.57 13.914 -11.094 1 98.75 288 ILE B C 1
ATOM 4524 O O . ILE B 1 288 ? 5.605 14.602 -10.758 1 98.75 288 ILE B O 1
ATOM 4528 N N . VAL B 1 289 ? 6.445 12.984 -11.992 1 98.75 289 VAL B N 1
ATOM 4529 C CA . VAL B 1 289 ? 5.16 12.656 -12.602 1 98.75 289 VAL B CA 1
ATOM 4530 C C . VAL B 1 289 ? 4.367 11.734 -11.68 1 98.75 289 VAL B C 1
ATOM 4532 O O . VAL B 1 289 ? 4.773 10.602 -11.43 1 98.75 289 VAL B O 1
ATOM 4535 N N . PRO B 1 290 ? 3.273 12.18 -11.172 1 98.81 290 PRO B N 1
ATOM 4536 C CA . PRO B 1 290 ? 2.469 11.383 -10.242 1 98.81 290 PRO B CA 1
ATOM 4537 C C . PRO B 1 290 ? 1.418 10.531 -10.961 1 98.81 290 PRO B C 1
ATOM 4539 O O . PRO B 1 290 ? 0.217 10.742 -10.773 1 98.81 290 PRO B O 1
ATOM 4542 N N . THR B 1 291 ? 1.812 9.562 -11.648 1 98.94 291 THR B N 1
ATOM 4543 C CA . THR B 1 291 ? 0.974 8.742 -12.523 1 98.94 291 THR B CA 1
ATOM 4544 C C . THR B 1 291 ? -0.174 8.117 -11.734 1 98.94 291 THR B C 1
ATOM 4546 O O . THR B 1 291 ? -1.334 8.203 -12.141 1 98.94 291 THR B O 1
ATOM 4549 N N . ILE B 1 292 ? 0.111 7.52 -10.625 1 98.94 292 ILE B N 1
ATOM 4550 C CA . ILE B 1 292 ? -0.892 6.82 -9.828 1 98.94 292 ILE B CA 1
ATOM 4551 C C . ILE B 1 292 ? -1.884 7.824 -9.25 1 98.94 292 ILE B C 1
ATOM 4553 O O . ILE B 1 292 ? -3.096 7.594 -9.266 1 98.94 292 ILE B O 1
ATOM 4557 N N . GLY B 1 293 ? -1.367 8.961 -8.719 1 98.94 293 GLY B N 1
ATOM 4558 C CA . GLY B 1 293 ? -2.234 9.992 -8.156 1 98.94 293 GLY B CA 1
ATOM 4559 C C . GLY B 1 293 ? -3.172 10.602 -9.18 1 98.94 293 GLY B C 1
ATOM 4560 O O . GLY B 1 293 ? -4.352 10.82 -8.898 1 98.94 293 GLY B O 1
ATOM 4561 N N . GLU B 1 294 ? -2.648 10.844 -10.375 1 98.88 294 GLU B N 1
ATOM 4562 C CA . GLU B 1 294 ? -3.475 11.414 -11.438 1 98.88 294 GLU B CA 1
ATOM 4563 C C . GLU B 1 294 ? -4.602 10.461 -11.828 1 98.88 294 GLU B C 1
ATOM 4565 O O . GLU B 1 294 ? -5.738 10.891 -12.047 1 98.88 294 GLU B O 1
ATOM 4570 N N . ALA B 1 295 ? -4.277 9.211 -11.914 1 98.94 295 ALA B N 1
ATOM 4571 C CA . ALA B 1 295 ? -5.305 8.219 -12.227 1 98.94 295 ALA B CA 1
ATOM 4572 C C . ALA B 1 295 ? -6.355 8.156 -11.117 1 98.94 295 ALA B C 1
ATOM 4574 O O . ALA B 1 295 ? -7.559 8.109 -11.398 1 98.94 295 ALA B O 1
ATOM 4575 N N . ALA B 1 296 ? -5.914 8.148 -9.898 1 98.94 296 ALA B N 1
ATOM 4576 C CA . ALA B 1 296 ? -6.836 8.078 -8.766 1 98.94 296 ALA B CA 1
ATOM 4577 C C . ALA B 1 296 ? -7.793 9.266 -8.773 1 98.94 296 ALA B C 1
ATOM 4579 O O . ALA B 1 296 ? -8.969 9.125 -8.438 1 98.94 296 ALA B O 1
ATOM 4580 N N . MET B 1 297 ? -7.285 10.453 -9.133 1 98.81 297 MET B N 1
ATOM 4581 C CA . MET B 1 297 ? -8.086 11.672 -9.156 1 98.81 297 MET B CA 1
ATOM 4582 C C . MET B 1 297 ? -9.32 11.492 -10.031 1 98.81 297 MET B C 1
ATOM 4584 O O . MET B 1 297 ? -10.391 12.016 -9.719 1 98.81 297 MET B O 1
ATOM 4588 N N . THR B 1 298 ? -9.211 10.719 -11.102 1 98.56 298 THR B N 1
ATOM 4589 C CA . THR B 1 298 ? -10.328 10.531 -12.016 1 98.56 298 THR B CA 1
ATOM 4590 C C . THR B 1 298 ? -11.461 9.773 -11.336 1 98.56 298 THR B C 1
ATOM 4592 O O . THR B 1 298 ? -12.641 10.023 -11.617 1 98.56 298 THR B O 1
ATOM 4595 N N . VAL B 1 299 ? -11.141 8.898 -10.453 1 98.81 299 VAL B N 1
ATOM 4596 C CA . VAL B 1 299 ? -12.141 8.133 -9.711 1 98.81 299 VAL B CA 1
ATOM 4597 C C . VAL B 1 299 ? -12.641 8.953 -8.523 1 98.81 299 VAL B C 1
ATOM 4599 O O . VAL B 1 299 ? -13.852 9.039 -8.297 1 98.81 299 VAL B O 1
ATOM 4602 N N . PHE B 1 300 ? -11.727 9.586 -7.828 1 98.81 300 PHE B N 1
ATOM 4603 C CA . PHE B 1 300 ? -12.062 10.305 -6.602 1 98.81 300 PHE B CA 1
ATOM 4604 C C . PHE B 1 300 ? -12.992 11.469 -6.891 1 98.81 300 PHE B C 1
ATOM 4606 O O . PHE B 1 300 ? -13.898 11.758 -6.109 1 98.81 300 PHE B O 1
ATOM 4613 N N . GLU B 1 301 ? -12.773 12.141 -7.969 1 98.62 301 GLU B N 1
ATOM 4614 C CA . GLU B 1 301 ? -13.633 13.266 -8.328 1 98.62 301 GLU B CA 1
ATOM 4615 C C . GLU B 1 301 ? -15.062 12.812 -8.586 1 98.62 301 GLU B C 1
ATOM 4617 O O . GLU B 1 301 ? -16.016 13.516 -8.234 1 98.62 301 GLU B O 1
ATOM 4622 N N . LYS B 1 302 ? -15.227 11.633 -9.172 1 98.56 302 LYS B N 1
ATOM 4623 C CA . LYS B 1 302 ? -16.562 11.086 -9.422 1 98.56 302 LYS B CA 1
ATOM 4624 C C . LYS B 1 302 ? -17.219 10.633 -8.125 1 98.56 302 LYS B C 1
ATOM 4626 O O . LYS B 1 302 ? -18.391 10.922 -7.883 1 98.56 302 LYS B O 1
ATOM 4631 N N . VAL B 1 303 ? -16.469 9.977 -7.316 1 98.06 303 VAL B N 1
ATOM 4632 C CA . VAL B 1 303 ? -17 9.414 -6.074 1 98.06 303 VAL B CA 1
ATOM 4633 C C . VAL B 1 303 ? -17.359 10.547 -5.113 1 98.06 303 VAL B C 1
ATOM 4635 O O . VAL B 1 303 ? -18.328 10.438 -4.355 1 98.06 303 VAL B O 1
ATOM 4638 N N . ALA B 1 304 ? -16.641 11.641 -5.16 1 97.62 304 ALA B N 1
ATOM 4639 C CA . ALA B 1 304 ? -16.812 12.766 -4.246 1 97.62 304 ALA B CA 1
ATOM 4640 C C . ALA B 1 304 ? -18.188 13.414 -4.43 1 97.62 304 ALA B C 1
ATOM 4642 O O . ALA B 1 304 ? -18.703 14.047 -3.51 1 97.62 304 ALA B O 1
ATOM 4643 N N . VAL B 1 305 ? -18.828 13.219 -5.621 1 97.75 305 VAL B N 1
ATOM 4644 C CA . VAL B 1 305 ? -20.109 13.891 -5.887 1 97.75 305 VAL B CA 1
ATOM 4645 C C . VAL B 1 305 ? -21.203 12.852 -6.07 1 97.75 305 VAL B C 1
ATOM 4647 O O . VAL B 1 305 ? -22.344 13.195 -6.414 1 97.75 305 VAL B O 1
ATOM 4650 N N . ASP B 1 306 ? -20.844 11.594 -5.914 1 97.88 306 ASP B N 1
ATOM 4651 C CA . ASP B 1 306 ? -21.828 10.523 -6.008 1 97.88 306 ASP B CA 1
ATOM 4652 C C . ASP B 1 306 ? -22.703 10.469 -4.75 1 97.88 306 ASP B C 1
ATOM 4654 O O . ASP B 1 306 ? -22.172 10.32 -3.641 1 97.88 306 ASP B O 1
ATOM 4658 N N . LYS B 1 307 ? -24.016 10.5 -4.887 1 96.81 307 LYS B N 1
ATOM 4659 C CA . LYS B 1 307 ? -24.969 10.602 -3.775 1 96.81 307 LYS B CA 1
ATOM 4660 C C . LYS B 1 307 ? -24.875 9.391 -2.855 1 96.81 307 LYS B C 1
ATOM 4662 O O . LYS B 1 307 ? -25.109 9.492 -1.652 1 96.81 307 LYS B O 1
ATOM 4667 N N . GLU B 1 308 ? -24.438 8.289 -3.414 1 96 308 GLU B N 1
ATOM 4668 C CA . GLU B 1 308 ? -24.344 7.07 -2.615 1 96 308 GLU B CA 1
ATOM 4669 C C . GLU B 1 308 ? -23.016 7 -1.865 1 96 308 GLU B C 1
ATOM 4671 O O . GLU B 1 308 ? -22.875 6.246 -0.897 1 96 308 GLU B O 1
ATOM 4676 N N . CYS B 1 309 ? -22.047 7.754 -2.342 1 97.5 309 CYS B N 1
ATOM 4677 C CA . CYS B 1 309 ? -20.719 7.668 -1.767 1 97.5 309 CYS B CA 1
ATOM 4678 C C . CYS B 1 309 ? -20.469 8.82 -0.799 1 97.5 309 CYS B C 1
ATOM 4680 O O . CYS B 1 309 ? -19.672 8.688 0.14 1 97.5 309 CYS B O 1
ATOM 4682 N N . MET B 1 310 ? -21.172 9.953 -1.018 1 95.88 310 MET B N 1
ATOM 4683 C CA . MET B 1 310 ? -20.969 11.141 -0.195 1 95.88 310 MET B CA 1
ATOM 4684 C C . MET B 1 310 ? -21.234 10.844 1.275 1 95.88 310 MET B C 1
ATOM 4686 O O . MET B 1 310 ? -22.188 10.133 1.604 1 95.88 310 MET B O 1
ATOM 4690 N N . ASP B 1 311 ? -20.328 11.328 2.148 1 95.19 311 ASP B N 1
ATOM 4691 C CA . ASP B 1 311 ? -20.422 11.242 3.604 1 95.19 311 ASP B CA 1
ATOM 4692 C C . ASP B 1 311 ? -20.109 9.82 4.086 1 95.19 311 ASP B C 1
ATOM 4694 O O . ASP B 1 311 ? -20.297 9.508 5.262 1 95.19 311 ASP B O 1
ATOM 4698 N N . ARG B 1 312 ? -19.672 8.914 3.17 1 97.38 312 ARG B N 1
ATOM 4699 C CA . ARG B 1 312 ? -19.188 7.574 3.51 1 97.38 312 ARG B CA 1
ATOM 4700 C C . ARG B 1 312 ? -17.672 7.508 3.445 1 97.38 312 ARG B C 1
ATOM 4702 O O . ARG B 1 312 ? -17.031 8.352 2.807 1 97.38 312 ARG B O 1
ATOM 4709 N N . ASP B 1 313 ? -17.156 6.57 4.168 1 97.56 313 ASP B N 1
ATOM 4710 C CA . ASP B 1 313 ? -15.719 6.363 4.121 1 97.56 313 ASP B CA 1
ATOM 4711 C C . ASP B 1 313 ? -15.25 6.082 2.697 1 97.56 313 ASP B C 1
ATOM 4713 O O . ASP B 1 313 ? -15.969 5.461 1.913 1 97.56 313 ASP B O 1
ATOM 4717 N N . GLY B 1 314 ? -14.031 6.477 2.428 1 98.19 314 GLY B N 1
ATOM 4718 C CA . GLY B 1 314 ? -13.453 6.297 1.103 1 98.19 314 GLY B CA 1
ATOM 4719 C C . GLY B 1 314 ? -13.492 4.859 0.626 1 98.19 314 GLY B C 1
ATOM 4720 O O . GLY B 1 314 ? -13.57 4.598 -0.577 1 98.19 314 GLY B O 1
ATOM 4721 N N . SER B 1 315 ? -13.523 3.879 1.502 1 98.62 315 SER B N 1
ATOM 4722 C CA . SER B 1 315 ? -13.539 2.467 1.134 1 98.62 315 SER B CA 1
ATOM 4723 C C . SER B 1 315 ? -14.844 2.1 0.435 1 98.62 315 SER B C 1
ATOM 4725 O O . SER B 1 315 ? -14.961 1.023 -0.157 1 98.62 315 SER B O 1
ATOM 4727 N N . ILE B 1 316 ? -15.844 3.021 0.383 1 98.56 316 ILE B N 1
ATOM 4728 C CA . ILE B 1 316 ? -17.109 2.818 -0.312 1 98.56 316 ILE B CA 1
ATOM 4729 C C . ILE B 1 316 ? -16.859 2.697 -1.813 1 98.56 316 ILE B C 1
ATOM 4731 O O . ILE B 1 316 ? -17.719 2.234 -2.559 1 98.56 316 ILE B O 1
ATOM 4735 N N . ILE B 1 317 ? -15.688 3.074 -2.234 1 98.81 317 ILE B N 1
ATOM 4736 C CA . ILE B 1 317 ? -15.289 2.951 -3.631 1 98.81 317 ILE B CA 1
ATOM 4737 C C . ILE B 1 317 ? -15.422 1.499 -4.082 1 98.81 317 ILE B C 1
ATOM 4739 O O . ILE B 1 317 ? -15.758 1.229 -5.238 1 98.81 317 ILE B O 1
ATOM 4743 N N . TYR B 1 318 ? -15.25 0.557 -3.188 1 98.81 318 TYR B N 1
ATOM 4744 C CA . TYR B 1 318 ? -15.438 -0.863 -3.461 1 98.81 318 TYR B CA 1
ATOM 4745 C C . TYR B 1 318 ? -16.828 -1.123 -4.039 1 98.81 318 TYR B C 1
ATOM 4747 O O . TYR B 1 318 ? -16.953 -1.779 -5.078 1 98.81 318 TYR B O 1
ATOM 4755 N N . LYS B 1 319 ? -17.797 -0.569 -3.355 1 98.06 319 LYS B N 1
ATOM 4756 C CA . LYS B 1 319 ? -19.172 -0.71 -3.834 1 98.06 319 LYS B CA 1
ATOM 4757 C C . LYS B 1 319 ? -19.375 0.018 -5.16 1 98.06 319 LYS B C 1
ATOM 4759 O O . LYS B 1 319 ? -20.016 -0.503 -6.07 1 98.06 319 LYS B O 1
ATOM 4764 N N . TYR B 1 320 ? -18.812 1.193 -5.215 1 98.38 320 TYR B N 1
ATOM 4765 C CA . TYR B 1 320 ? -18.906 2.018 -6.414 1 98.38 320 TYR B CA 1
ATOM 4766 C C . TYR B 1 320 ? -18.359 1.272 -7.629 1 98.38 320 TYR B C 1
ATOM 4768 O O . TYR B 1 320 ? -18.891 1.413 -8.734 1 98.38 320 TYR B O 1
ATOM 4776 N N . LEU B 1 321 ? -17.328 0.415 -7.438 1 98.38 321 LEU B N 1
ATOM 4777 C CA . LEU B 1 321 ? -16.688 -0.324 -8.516 1 98.38 321 LEU B CA 1
ATOM 4778 C C . LEU B 1 321 ? -17.469 -1.592 -8.852 1 98.38 321 LEU B C 1
ATOM 4780 O O . LEU B 1 321 ? -17.125 -2.305 -9.797 1 98.38 321 LEU B O 1
ATOM 4784 N N . GLY B 1 322 ? -18.453 -1.856 -8.062 1 97.88 322 GLY B N 1
ATOM 4785 C CA . GLY B 1 322 ? -19.266 -3.047 -8.305 1 97.88 322 GLY B CA 1
ATOM 4786 C C . GLY B 1 322 ? -18.797 -4.25 -7.504 1 97.88 322 GLY B C 1
ATOM 4787 O O . GLY B 1 322 ? -19.109 -5.391 -7.855 1 97.88 322 GLY B O 1
ATOM 4788 N N . GLY B 1 323 ? -18.047 -4.008 -6.41 1 97.5 323 GLY B N 1
ATOM 4789 C CA . GLY B 1 323 ? -17.656 -5.105 -5.543 1 97.5 323 GLY B CA 1
ATOM 4790 C C . GLY B 1 323 ? -18.828 -5.781 -4.863 1 97.5 323 GLY B C 1
ATOM 4791 O O . GLY B 1 323 ? -19.797 -5.121 -4.48 1 97.5 323 GLY B O 1
ATOM 4792 N N . PRO B 1 324 ? -18.812 -7.055 -4.766 1 96.38 324 PRO B N 1
ATOM 4793 C CA . PRO B 1 324 ? -19.891 -7.766 -4.094 1 96.38 324 PRO B CA 1
ATOM 4794 C C . PRO B 1 324 ? -19.969 -7.469 -2.598 1 96.38 324 PRO B C 1
ATOM 4796 O O . PRO B 1 324 ? -18.922 -7.348 -1.944 1 96.38 324 PRO B O 1
ATOM 4799 N N . LEU B 1 325 ? -21.141 -7.273 -1.973 1 87.88 325 LEU B N 1
ATOM 4800 C CA . LEU B 1 325 ? -21.328 -6.977 -0.555 1 87.88 325 LEU B CA 1
ATOM 4801 C C . LEU B 1 325 ? -21.781 -8.219 0.205 1 87.88 325 LEU B C 1
ATOM 4803 O O . LEU B 1 325 ? -21.719 -8.258 1.436 1 87.88 325 LEU B O 1
ATOM 4807 N N . ASP B 1 326 ? -21.953 -9.43 -0.137 1 79.5 326 ASP B N 1
ATOM 4808 C CA . ASP B 1 326 ? -22.516 -10.695 0.319 1 79.5 326 ASP B CA 1
ATOM 4809 C C . ASP B 1 326 ? -23.969 -10.828 -0.131 1 79.5 326 ASP B C 1
ATOM 4811 O O . ASP B 1 326 ? -24.656 -9.828 -0.347 1 79.5 326 ASP B O 1
#

Radius of gyration: 29.59 Å; Cα contacts (8 Å, |Δi|>4): 1492; chains: 2; bounding box: 51×94×65 Å

Nearest PDB structures (foldseek):
  2gf2-assembly1_A  TM=9.576E-01  e=8.299E-28  Homo sapiens
  3q3c-assembly1_A  TM=9.189E-01  e=3.445E-26  Pseudomonas aeruginosa
  3obb-assembly1_A  TM=9.299E-01  e=8.867E-26  Pseudomonas aeruginosa
  5y8k-assembly1_B  TM=9.197E-01  e=6.008E-26  Mycobacterium tuberculosis H37Rv
  6c5z-assembly1_A  TM=6.174E-01  e=7.807E-08  Homo sapiens

Secondary structure (DSSP, 8-state):
-TT-EEEE--SHHHHHHHHHHHHHS-TTS-EEEE-SSHHHHHHHHHHHGGGS-EEE-SSHHHHHHH-SEEEE--SSHHHHHHHHH-TTTSGGGGTTSTTGGGGGG-EEEE-----HHHHHHHHHHHHHTT--EEEE--EESHHHHHHHT-EEEEESS----SSTT--HHHHHHHHHHHHHEEEEEEEE-SSTTHHHHHHHHHHHHHHHHHHHHHHHHHHHHHTT--HHHHHHHHHTSTT-BHHHHHS-SSTTTSTTSGGGGTT-SSSBGGGHHHHHHHHHHHHHHTT---HHHHHHHHHHHHHTT-TTTTTSBGGGHHHHTT----/-TT-EEEE--SHHHHHHHHHHHHHS-TTS-EEEE-SSHHHHHHHHHHHGGGS-EEE-SSHHHHHHH-SEEEE--SSHHHHHHHHH-TTTSGGGGTTSTTGGGGGG-EEEE-----HHHHHHHHHHHHHTT--EEEE--EESHHHHHHHT-EEEEESS----SSTT--HHHHHHHHHHHHHEEEEEEEE-SSTTHHHHHHHHHHHHHHHHHHHHHHHHHHHHHTT--HHHHHHHHHTSTT-BHHHHHS-SSTTTSTTSGGGGTT-SSSBGGGHHHHHHHHHHHHHHTT---HHHHHHHHHHHHHTT-TTTTTSBGGGHHHHTT----